Protein AF-A0A2M7VZJ5-F1 (afdb_monomer)

Organism: NCBI:txid1974554

Radius of gyration: 31.08 Å; Cα contacts (8 Å, |Δi|>4): 888; chains: 1; bounding box: 81×86×56 Å

Nearest PDB structures (foldseek):
  8p2s-assembly1_A  TM=8.025E-01  e=1.158E-16  Segatella copri
  8p2d-assembly1_A  TM=7.204E-01  e=3.675E-17  Segatella copri
  8p27-assembly1_A  TM=7.114E-01  e=2.586E-16  Segatella copri
  1h7b-assembly1_A  TM=7.920E-01  e=3.208E-14  Tequatrovirus T4
  8p2s-assembly1_B  TM=6.890E-01  e=3.838E-15  Segatella copri

Mean predicted aligned error: 13.36 Å

pLDDT: mean 85.7, std 14.5, range [28.69, 98.81]

Sequence (546 aa):
MKDLCASLNLKYSERTQVGLGKDCQVLRFDASSTRKILSYFGGDKKNGIKFIPKVILDSDSETAKLFLETYIKGDGHEEVKITTTSKIVCDGLLQVAVHAGYGATVAIRKPEGISKKDRYIIRLIKHRDTYINEVQAINYQGIIWCPNTKNETVIARRNGKIFITGNTPFTNITLDVTPSKMIGEENVIISGQVMPEKYKDFQVEMDMFNKAFAEVMLAGDSTGRVFSFPIPTYNVDKNFDWDRESLQPMWEMTAKYGVPYFSNFVNSNMDRDDARSMCCRLRLDNRELRKRGGGLFGANPLTGSLGVVTINLARLGFLSKDKEEFKTRLLALMNLAKESLEIKRKVIEKFTADGLYPYSKHYLDNIFARFNAYWKNHFNTIGINGMNEAALNLLGQDITSPEGHAFAAEILDFMREKLMDYQNETNNLYNLEATPGEGCTYRFAKKDLEVYPDIIFANDKAVKQDGADPYYTNSSNLPVGFTDDLFFALDLQDDLQTKYTGGTVLHGYIGERIQDPEATKNLVKKIVYSYKLPYFTITPTFSICP

Foldseek 3Di:
DVVVCVVLVWDWDWDWDDDPPDIDIDTHTDPVNVVSVCVVQVDDPVNHDQAHGPCLLPDALVSLQVVLQVQCVVQVDDSFKDKDQDPRRVVSNCSSLQRVQWWKAWDWDADDPPDHTIITMIGTHHDDDDHDDDDDDDDDDDDDPQDADPVQWDWDADPRGTDIDGDDPAAEDEAELADFPLQQAAFDADPNDGDPHGSRVCNVVSLVVLLVVLVDQCCDDPQSDGDPPDAYEYEDAPPDDLPDPSCLSVLVSQLAAFDHKYFFHHQAPAGPVQWDADGPFWTAGCVVVVVVPPDSDDDPQLEEALDEDEDELLVLLQVDQALVSSLVVVVVVVVVLLVVLVVSQVVVQVCLVVCVCVPLVVVQVVVCVVPVTSHQRYESEYEYFFLQSSCCNNVVHGCLDPVSVVSLLVVLLSSLVVQVVSCVVVVGHYWYEQPPCPPVFLVVQVVCCVPPVPRDFLPNVCCVPVVDRGGGGGGRADRPPPDLDLVSSQVSCQSSQVSTNTTDEAENEDAARRPDSVVSSVVVVCSSVVGHRGMYIYGYDDDDDD

Structure (mmCIF, N/CA/C/O backbone):
data_AF-A0A2M7VZJ5-F1
#
_entry.id   AF-A0A2M7VZJ5-F1
#
loop_
_atom_site.group_PDB
_atom_site.id
_atom_site.type_symbol
_atom_site.label_atom_id
_atom_site.label_alt_id
_atom_site.label_comp_id
_atom_site.label_asym_id
_atom_site.label_entity_id
_atom_site.label_seq_id
_atom_site.pdbx_PDB_ins_code
_atom_site.Cartn_x
_atom_site.Cartn_y
_atom_site.Cartn_z
_atom_site.occupancy
_atom_site.B_iso_or_equiv
_atom_site.auth_seq_id
_atom_site.auth_comp_id
_atom_site.auth_asym_id
_atom_site.auth_atom_id
_atom_site.pdbx_PDB_model_num
ATOM 1 N N . MET A 1 1 ? -37.747 -51.056 -7.168 1.00 74.50 1 MET A N 1
ATOM 2 C CA . MET A 1 1 ? -37.434 -51.391 -5.752 1.00 74.50 1 MET A CA 1
ATOM 3 C C . MET A 1 1 ? -37.784 -52.837 -5.410 1.00 74.50 1 MET A C 1
ATOM 5 O O . MET A 1 1 ? -36.923 -53.530 -4.887 1.00 74.50 1 MET A O 1
ATOM 9 N N . LYS A 1 2 ? -39.000 -53.322 -5.711 1.00 83.00 2 LYS A N 1
ATOM 10 C CA . LYS A 1 2 ? -39.380 -54.725 -5.454 1.00 83.00 2 LYS A CA 1
ATOM 11 C C . LYS A 1 2 ? -38.498 -55.719 -6.222 1.00 83.00 2 LYS A C 1
ATOM 13 O O . LYS A 1 2 ? -38.005 -56.659 -5.611 1.00 83.00 2 LYS A O 1
ATOM 18 N N . ASP A 1 3 ? -38.171 -55.419 -7.479 1.00 86.38 3 ASP A N 1
ATOM 19 C CA . ASP A 1 3 ? -37.252 -56.241 -8.288 1.00 86.38 3 ASP A CA 1
ATOM 20 C C . ASP A 1 3 ? -35.832 -56.279 -7.714 1.00 86.38 3 ASP A C 1
ATOM 22 O O . ASP A 1 3 ? -35.194 -57.324 -7.700 1.00 86.38 3 ASP A O 1
ATOM 26 N N . LEU A 1 4 ? -35.361 -55.158 -7.155 1.00 84.12 4 LEU A N 1
ATOM 27 C CA . LEU A 1 4 ? -34.074 -55.087 -6.458 1.00 84.12 4 LEU A CA 1
ATOM 28 C C . LEU A 1 4 ? -34.089 -55.917 -5.168 1.00 84.12 4 LEU A C 1
ATOM 30 O O . LEU A 1 4 ? -33.120 -56.592 -4.841 1.00 84.12 4 LEU A O 1
ATOM 34 N N . CYS A 1 5 ? -35.199 -55.893 -4.426 1.00 86.31 5 CYS A N 1
ATOM 35 C CA . CYS A 1 5 ? -35.346 -56.737 -3.243 1.00 86.31 5 CYS A CA 1
ATOM 36 C C . CYS A 1 5 ? -35.364 -58.222 -3.624 1.00 86.31 5 CYS A C 1
ATOM 38 O O . CYS A 1 5 ? -34.754 -59.028 -2.926 1.00 86.31 5 CYS A O 1
ATOM 40 N N . ALA A 1 6 ? -36.013 -58.574 -4.737 1.00 87.75 6 ALA A N 1
ATOM 41 C CA . ALA A 1 6 ? -36.031 -59.935 -5.258 1.00 87.75 6 ALA A CA 1
ATOM 42 C C . ALA A 1 6 ? -34.633 -60.389 -5.711 1.00 87.75 6 ALA A C 1
ATOM 44 O O . ALA A 1 6 ? -34.175 -61.446 -5.280 1.00 87.75 6 ALA A O 1
ATOM 45 N N . SER A 1 7 ? -33.915 -59.573 -6.492 1.00 90.06 7 SER A N 1
ATOM 46 C CA . SER A 1 7 ? -32.568 -59.906 -6.979 1.00 90.06 7 SER A CA 1
ATOM 47 C C . SER A 1 7 ? -31.546 -60.040 -5.849 1.00 90.06 7 SER A C 1
ATOM 49 O O . SER A 1 7 ? -30.677 -60.908 -5.886 1.00 90.06 7 SER A O 1
ATOM 51 N N . LEU A 1 8 ? -31.686 -59.234 -4.794 1.00 89.00 8 LEU A N 1
ATOM 52 C CA . LEU A 1 8 ? -30.842 -59.302 -3.603 1.00 89.00 8 LEU A CA 1
ATOM 53 C C . LEU A 1 8 ? -31.333 -60.324 -2.567 1.00 89.00 8 LEU A C 1
ATOM 55 O O . LEU A 1 8 ? -30.712 -60.454 -1.508 1.00 89.00 8 LEU A O 1
ATOM 59 N N . ASN A 1 9 ? -32.406 -61.071 -2.848 1.00 91.19 9 ASN A N 1
ATOM 60 C CA . ASN A 1 9 ? -33.031 -62.030 -1.935 1.00 91.19 9 ASN A CA 1
ATOM 61 C C . ASN A 1 9 ? -33.285 -61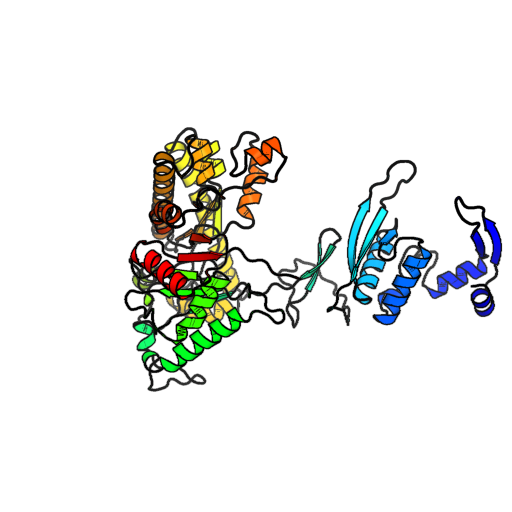.422 -0.535 1.00 91.19 9 ASN A C 1
ATOM 63 O O . ASN A 1 9 ? -32.837 -61.952 0.486 1.00 91.19 9 ASN A O 1
ATOM 67 N N . LEU A 1 10 ? -33.923 -60.247 -0.509 1.00 92.12 10 LEU A N 1
ATOM 68 C CA . LEU A 1 10 ? -34.270 -59.495 0.696 1.00 92.12 10 LEU A CA 1
ATOM 69 C C . LEU A 1 10 ? -35.729 -59.754 1.077 1.00 92.12 10 LEU A C 1
ATOM 71 O O . LEU A 1 10 ? -36.645 -59.546 0.283 1.00 92.12 10 LEU A O 1
ATOM 75 N N . LYS A 1 11 ? -35.945 -60.152 2.329 1.00 91.81 11 LYS A N 1
ATOM 76 C CA . LYS A 1 11 ? -37.261 -60.340 2.941 1.00 91.81 11 LYS A CA 1
ATOM 77 C C . LYS A 1 11 ? -37.744 -59.039 3.576 1.00 91.81 11 LYS A C 1
ATOM 79 O O . LYS A 1 11 ? -37.044 -58.430 4.391 1.00 91.81 11 LYS A O 1
ATOM 84 N N . TYR A 1 12 ? -38.964 -58.638 3.238 1.00 93.06 12 TYR A N 1
ATOM 85 C CA . TYR A 1 12 ? -39.603 -57.440 3.772 1.00 93.06 12 TYR A CA 1
ATOM 86 C C . TYR A 1 12 ? -41.112 -57.637 3.946 1.00 93.06 12 TYR A C 1
ATOM 88 O O . TYR A 1 12 ? -41.725 -58.452 3.262 1.00 93.06 12 TYR A O 1
ATOM 96 N N . SER A 1 13 ? -41.708 -56.861 4.849 1.00 91.31 13 SER A N 1
ATOM 97 C CA . SER A 1 13 ? -43.155 -56.645 4.923 1.00 91.31 13 SER A CA 1
ATOM 98 C C . SER A 1 13 ? -43.496 -55.267 4.365 1.00 91.31 13 SER A C 1
ATOM 100 O O . SER A 1 13 ? -42.769 -54.307 4.630 1.00 91.31 13 SER A O 1
ATOM 102 N N . GLU A 1 14 ? -44.608 -55.153 3.652 1.00 91.50 14 GLU A N 1
ATOM 103 C CA . GLU A 1 14 ? -45.115 -53.886 3.128 1.00 91.50 14 GLU A CA 1
ATOM 104 C C . GLU A 1 14 ? -46.276 -53.395 3.995 1.00 91.50 14 GLU A C 1
ATOM 106 O O . GLU A 1 14 ? -47.128 -54.177 4.418 1.00 91.50 14 GLU A O 1
ATOM 111 N N . ARG A 1 15 ? -46.298 -52.095 4.286 1.00 90.69 15 ARG A N 1
ATOM 112 C CA . ARG A 1 15 ? -47.463 -51.433 4.871 1.00 90.69 15 ARG A CA 1
ATOM 113 C C . ARG A 1 15 ? -47.628 -50.056 4.256 1.00 90.69 15 ARG A C 1
ATOM 115 O O . ARG A 1 15 ? -46.640 -49.365 4.019 1.00 90.69 15 ARG A O 1
ATOM 122 N N . THR A 1 16 ? -48.867 -49.630 4.087 1.00 89.75 16 THR A N 1
ATOM 123 C CA . THR A 1 16 ? -49.169 -48.256 3.693 1.00 89.75 16 THR A CA 1
ATOM 124 C C . THR A 1 16 ? -49.178 -47.377 4.937 1.00 89.75 16 THR A C 1
ATOM 126 O O . THR A 1 16 ? -49.846 -47.687 5.923 1.00 89.75 16 THR A O 1
ATOM 129 N N . GLN A 1 17 ? -48.386 -46.311 4.924 1.00 85.31 17 GLN A N 1
ATOM 130 C CA . GLN A 1 17 ? -48.374 -45.296 5.964 1.00 85.31 17 GLN A CA 1
ATOM 131 C C . GLN A 1 17 ? -49.040 -44.035 5.417 1.00 85.31 17 GLN A C 1
ATOM 133 O O . GLN A 1 17 ? -48.568 -43.441 4.448 1.00 85.31 17 GLN A O 1
ATOM 138 N N . VAL A 1 18 ? -50.136 -43.642 6.064 1.00 84.94 18 VAL A N 1
ATOM 139 C CA . VAL A 1 18 ? -50.878 -42.429 5.720 1.00 84.94 18 VAL A CA 1
ATOM 140 C C . VAL A 1 18 ? -50.031 -41.218 6.104 1.00 84.94 18 VAL A C 1
ATOM 142 O O . VAL A 1 18 ? -49.621 -41.073 7.260 1.00 84.94 18 VAL A O 1
ATOM 145 N N . GLY A 1 19 ? -49.699 -40.398 5.111 1.00 73.56 19 GLY A N 1
ATOM 146 C CA . GLY A 1 19 ? -48.909 -39.181 5.278 1.00 73.56 19 GLY A CA 1
ATOM 147 C C . GLY A 1 19 ? -49.788 -37.932 5.301 1.00 73.56 19 GLY A C 1
ATOM 148 O O . GLY A 1 19 ? -50.947 -37.971 4.915 1.00 73.56 19 GLY A O 1
ATOM 149 N N . 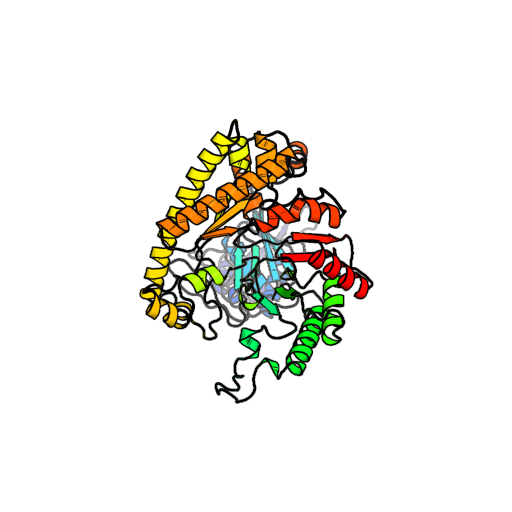LEU A 1 20 ? -49.216 -36.788 5.694 1.00 69.62 20 LEU A N 1
ATOM 150 C CA . LEU A 1 20 ? -49.875 -35.476 5.550 1.00 69.62 20 LEU A CA 1
ATOM 151 C C . LEU A 1 20 ? -50.050 -35.051 4.074 1.00 69.62 20 LEU A C 1
ATOM 153 O O . LEU A 1 20 ? -50.756 -34.090 3.792 1.00 69.62 20 LEU A O 1
ATOM 157 N N . GLY A 1 21 ? -49.376 -35.744 3.148 1.00 73.19 21 GLY A N 1
ATOM 158 C CA . GLY A 1 21 ? -49.505 -35.592 1.697 1.00 73.19 21 GLY A CA 1
ATOM 159 C C . GLY A 1 21 ? -50.051 -36.873 1.059 1.00 73.19 21 GLY A C 1
ATOM 160 O O . GLY A 1 21 ? -51.123 -37.338 1.420 1.00 73.19 21 GLY A O 1
ATOM 161 N N . LYS A 1 22 ? -49.315 -37.465 0.110 1.00 75.69 22 LYS A N 1
ATOM 162 C CA . LYS A 1 22 ? -49.667 -38.784 -0.445 1.00 75.69 22 LYS A CA 1
ATOM 163 C C . LYS A 1 22 ? -49.297 -39.904 0.531 1.00 75.69 22 LYS A C 1
ATOM 165 O O . LYS A 1 22 ? -48.275 -39.811 1.215 1.00 75.69 22 LYS A O 1
ATOM 170 N N . ASP A 1 23 ? -50.086 -40.975 0.531 1.00 83.56 23 ASP A N 1
ATOM 171 C CA . ASP A 1 23 ? -49.749 -42.217 1.226 1.00 83.56 23 ASP A CA 1
ATOM 172 C C . ASP A 1 23 ? -48.406 -42.764 0.733 1.00 83.56 23 ASP A C 1
ATOM 174 O O . ASP A 1 23 ? -48.122 -42.771 -0.470 1.00 83.56 23 ASP A O 1
ATOM 178 N N . CYS A 1 24 ? -47.572 -43.237 1.659 1.00 80.81 24 CYS A N 1
ATOM 179 C CA . CYS A 1 24 ? -46.287 -43.840 1.331 1.00 80.81 24 CYS A CA 1
ATOM 180 C C . CYS A 1 24 ? -46.293 -45.344 1.618 1.00 80.81 24 CYS A C 1
ATOM 182 O O . CYS A 1 24 ? -46.791 -45.808 2.645 1.00 80.81 24 CYS A O 1
ATOM 184 N N . GLN A 1 25 ? -45.721 -46.129 0.703 1.00 83.81 25 GLN A N 1
ATOM 185 C CA . GLN A 1 25 ? -45.482 -47.550 0.945 1.00 83.81 25 GLN A CA 1
ATOM 186 C C . GLN A 1 25 ? -44.187 -47.717 1.732 1.00 83.81 25 GLN A C 1
ATOM 188 O O . GLN A 1 25 ? -43.112 -47.300 1.298 1.00 83.81 25 GLN A O 1
ATOM 193 N N . VAL A 1 26 ? -44.291 -48.341 2.900 1.00 84.00 26 VAL A N 1
ATOM 194 C CA . VAL A 1 26 ? -43.169 -48.605 3.795 1.00 84.00 26 VAL A CA 1
ATOM 195 C C . VAL A 1 26 ? -42.768 -50.063 3.663 1.00 84.00 26 VAL A C 1
ATOM 197 O O . VAL A 1 26 ? -43.529 -50.965 4.016 1.00 84.00 26 VAL A O 1
ATOM 200 N N . LEU A 1 27 ? -41.537 -50.284 3.207 1.00 88.38 27 LEU A N 1
ATOM 201 C CA . LEU A 1 27 ? -40.896 -51.595 3.205 1.00 88.38 27 LEU A CA 1
ATOM 202 C C . LEU A 1 27 ? -40.115 -51.761 4.510 1.00 88.38 27 LEU A C 1
ATOM 204 O O . LEU A 1 27 ? -39.151 -51.039 4.769 1.00 88.38 27 LEU A O 1
ATOM 208 N N . ARG A 1 28 ? -40.528 -52.712 5.348 1.00 88.50 28 ARG A N 1
ATOM 209 C CA . ARG A 1 28 ? -39.817 -53.065 6.580 1.00 88.50 28 ARG A CA 1
ATOM 210 C C . ARG A 1 28 ? -39.071 -54.375 6.377 1.00 88.50 28 ARG A C 1
ATOM 212 O O . ARG A 1 28 ? -39.688 -55.433 6.304 1.00 88.50 28 ARG A O 1
ATOM 219 N N . PHE A 1 29 ? -37.749 -54.293 6.313 1.00 90.56 29 PHE A N 1
ATOM 220 C CA . PHE A 1 29 ? -36.877 -55.458 6.199 1.00 90.56 29 PHE A CA 1
ATOM 221 C C . PHE A 1 29 ? -36.794 -56.237 7.512 1.00 90.56 29 PHE A C 1
ATOM 223 O O . PHE A 1 29 ? -36.823 -55.658 8.602 1.00 90.56 29 PHE A O 1
ATOM 230 N N . ASP A 1 30 ? -36.662 -57.558 7.407 1.00 90.88 30 ASP A N 1
ATOM 231 C CA . ASP A 1 30 ? -36.374 -58.401 8.564 1.00 90.88 30 ASP A CA 1
ATOM 232 C C . ASP A 1 30 ? -34.910 -58.238 9.031 1.00 90.88 30 ASP A C 1
ATOM 234 O O . ASP A 1 30 ? -34.077 -57.570 8.405 1.00 90.88 30 ASP A O 1
ATOM 238 N N . ALA A 1 31 ? -34.570 -58.845 10.169 1.00 86.69 31 ALA A N 1
ATOM 239 C CA . ALA A 1 31 ? -33.228 -58.734 10.740 1.00 86.69 31 ALA A CA 1
ATOM 240 C C . ALA A 1 31 ? -32.139 -59.392 9.868 1.00 86.69 31 ALA A C 1
ATOM 242 O O . ALA A 1 31 ? -30.971 -59.000 9.939 1.00 86.69 31 ALA A O 1
ATOM 243 N N . SER A 1 32 ? -32.491 -60.409 9.074 1.00 88.25 32 SER A N 1
ATOM 244 C CA . SER A 1 32 ? -31.547 -61.082 8.175 1.00 88.25 32 SER A CA 1
ATOM 245 C C . SER A 1 32 ? -31.187 -60.181 6.988 1.00 88.25 32 SER A C 1
ATOM 247 O O . SER A 1 32 ? -30.009 -59.911 6.752 1.00 88.25 32 SER A O 1
ATOM 249 N N . SER A 1 33 ? -32.196 -59.598 6.344 1.00 90.94 33 SER A N 1
ATOM 250 C CA . SER A 1 33 ? -32.054 -58.680 5.213 1.00 90.94 33 SER A CA 1
ATOM 251 C C . SER A 1 33 ? -31.393 -57.373 5.627 1.00 90.94 33 SER A C 1
ATOM 253 O O . SER A 1 33 ? -30.516 -56.883 4.925 1.00 90.94 33 SER A O 1
ATOM 255 N N . THR A 1 34 ? -31.722 -56.847 6.812 1.00 86.00 34 THR A N 1
ATOM 256 C CA . THR A 1 34 ? -31.072 -55.642 7.354 1.00 86.00 34 THR A CA 1
ATOM 257 C C . THR A 1 34 ? -29.566 -55.854 7.531 1.00 86.00 34 THR A C 1
ATOM 259 O O . THR A 1 34 ? -28.773 -55.014 7.116 1.00 86.00 34 THR A O 1
ATOM 262 N N . ARG A 1 35 ? -29.141 -56.994 8.099 1.00 84.56 35 ARG A N 1
ATOM 263 C CA . ARG A 1 35 ? -27.710 -57.317 8.247 1.00 84.56 35 ARG A CA 1
ATOM 264 C C . ARG A 1 35 ? -27.015 -57.485 6.900 1.00 84.56 35 ARG A C 1
ATOM 266 O O . ARG A 1 35 ? -25.899 -57.002 6.739 1.00 84.56 35 ARG A O 1
ATOM 273 N N . LYS A 1 36 ? -27.685 -58.120 5.936 1.00 86.56 36 LYS A N 1
ATOM 274 C CA . LYS A 1 36 ? -27.175 -58.282 4.572 1.00 86.56 36 LYS A CA 1
ATOM 275 C C . LYS A 1 36 ? -26.928 -56.927 3.903 1.00 86.56 36 LYS A C 1
ATOM 277 O O . LYS A 1 36 ? -25.827 -56.690 3.419 1.00 86.56 36 LYS A O 1
ATOM 282 N N . ILE A 1 37 ? -27.896 -56.012 3.975 1.00 84.38 37 ILE A N 1
ATOM 283 C CA . ILE A 1 37 ? -27.765 -54.647 3.444 1.00 84.38 37 ILE A CA 1
ATOM 284 C C . ILE A 1 37 ? -26.599 -53.911 4.111 1.00 84.38 37 ILE A C 1
ATOM 286 O O . ILE A 1 37 ? -25.754 -53.355 3.418 1.00 84.38 37 ILE A O 1
ATOM 290 N N . LEU A 1 38 ? -26.525 -53.927 5.445 1.00 81.81 38 LEU A N 1
ATOM 291 C CA . LEU A 1 38 ? -25.465 -53.227 6.175 1.00 81.81 38 LEU A CA 1
ATOM 292 C C . LEU A 1 38 ? -24.066 -53.748 5.814 1.00 81.81 38 LEU A C 1
ATOM 294 O O . LEU A 1 38 ? -23.142 -52.947 5.672 1.00 81.81 38 LEU A O 1
ATOM 298 N N . SER A 1 39 ? -23.925 -55.058 5.589 1.00 82.19 39 SER A N 1
ATOM 299 C CA . SER A 1 39 ? -22.641 -55.667 5.226 1.00 82.19 39 SER A CA 1
ATOM 300 C C . SER A 1 39 ? -22.076 -55.154 3.897 1.00 82.19 39 SER A C 1
ATOM 302 O O . SER A 1 39 ? -20.867 -54.972 3.795 1.00 82.19 39 SER A O 1
ATOM 304 N N . TYR A 1 40 ? -22.931 -54.821 2.921 1.00 81.62 40 TYR A N 1
ATOM 305 C CA . TYR A 1 40 ? -22.493 -54.261 1.635 1.00 81.62 40 TYR A CA 1
ATOM 306 C C . TYR A 1 40 ? -21.815 -52.898 1.766 1.00 81.62 40 TYR A C 1
ATOM 308 O O . TYR A 1 40 ? -21.008 -52.524 0.922 1.00 81.62 40 TYR A O 1
ATOM 316 N N . PHE A 1 41 ? -22.126 -52.162 2.830 1.00 77.06 41 PHE A N 1
ATOM 317 C CA . PHE A 1 41 ? -21.650 -50.800 3.038 1.00 77.06 41 PHE A CA 1
ATOM 318 C C . PHE A 1 41 ? -20.667 -50.684 4.208 1.00 77.06 41 PHE A C 1
ATOM 320 O O . PHE A 1 41 ? -20.305 -49.575 4.585 1.00 77.06 41 PHE A O 1
ATOM 327 N N . GLY A 1 42 ? -20.234 -51.809 4.792 1.00 75.31 42 GLY A N 1
ATOM 328 C CA . GLY A 1 42 ? -19.321 -51.832 5.942 1.00 75.31 42 GLY A CA 1
ATOM 329 C C . GLY A 1 42 ? -19.973 -51.451 7.278 1.00 75.31 42 GLY A C 1
ATOM 330 O O . GLY A 1 42 ? -19.273 -51.133 8.242 1.00 75.31 42 GLY A O 1
ATOM 331 N N . GLY A 1 43 ? -21.308 -51.458 7.345 1.00 73.62 43 GLY A N 1
ATOM 332 C CA . GLY A 1 43 ? -22.062 -51.209 8.568 1.00 73.62 43 GLY A CA 1
ATOM 333 C C . GLY A 1 43 ? -22.118 -52.459 9.442 1.00 73.62 43 GLY A C 1
ATOM 334 O O . GLY A 1 43 ? -22.568 -53.518 9.008 1.00 73.62 43 GLY A O 1
ATOM 335 N N . ASP A 1 44 ? -21.706 -52.337 10.699 1.00 67.75 44 ASP A N 1
ATOM 336 C CA . ASP A 1 44 ? -21.820 -53.396 11.698 1.00 67.75 44 ASP A CA 1
ATOM 337 C C . ASP A 1 44 ? -22.160 -52.810 13.082 1.00 67.75 44 ASP A C 1
ATOM 339 O O . ASP A 1 44 ? -22.373 -51.604 13.247 1.00 67.75 44 ASP A O 1
ATOM 343 N N . LYS A 1 45 ? -22.236 -53.668 14.107 1.00 64.31 45 LYS A N 1
ATOM 344 C CA . LYS A 1 45 ? -22.502 -53.226 15.487 1.00 64.31 45 LYS A CA 1
ATOM 345 C C . LYS A 1 45 ? -21.415 -52.295 16.051 1.00 64.31 45 LYS A C 1
ATOM 347 O O . LYS A 1 45 ? -21.704 -51.587 17.010 1.00 64.31 45 LYS A O 1
ATOM 352 N N . LYS A 1 46 ? -20.197 -52.310 15.498 1.00 64.38 46 LYS A N 1
ATOM 353 C CA . LYS A 1 46 ? -19.025 -51.554 15.963 1.00 64.38 46 LYS A CA 1
ATOM 354 C C . LYS A 1 46 ? -18.908 -50.190 15.266 1.00 64.38 46 LYS A C 1
ATOM 356 O O . LYS A 1 46 ? -18.618 -49.202 15.930 1.00 64.38 46 LYS A O 1
ATOM 361 N N . ASN A 1 47 ? -19.189 -50.125 13.966 1.00 63.59 47 ASN A N 1
ATOM 362 C CA . ASN A 1 47 ? -19.070 -48.940 13.110 1.00 63.59 47 ASN A CA 1
ATOM 363 C C . ASN A 1 47 ? -20.375 -48.123 13.031 1.00 63.59 47 ASN A C 1
ATOM 365 O O . ASN A 1 47 ? -20.371 -46.961 12.621 1.00 63.59 47 ASN A O 1
ATOM 369 N N . GLY A 1 48 ? -21.506 -48.706 13.443 1.00 73.69 48 GLY A N 1
ATOM 370 C CA . GLY A 1 48 ? -22.814 -48.054 13.409 1.00 73.69 48 GLY A CA 1
ATOM 371 C C . GLY A 1 48 ? -23.393 -47.944 11.993 1.00 73.69 48 GLY A C 1
ATOM 372 O O . GLY A 1 48 ? -23.026 -48.694 11.097 1.00 73.69 48 GLY A O 1
ATOM 373 N N . ILE A 1 49 ? -24.349 -47.025 11.801 1.00 74.88 49 ILE A N 1
ATOM 374 C CA . ILE A 1 49 ? -25.101 -46.854 10.534 1.00 74.88 49 ILE A CA 1
ATOM 375 C C . ILE A 1 49 ? -25.109 -45.407 10.009 1.00 74.88 49 ILE A C 1
ATOM 377 O O . ILE A 1 49 ? -25.885 -45.064 9.121 1.00 74.88 49 ILE A O 1
ATOM 381 N N . LYS A 1 50 ? -24.325 -44.507 10.617 1.00 82.19 50 LYS A N 1
ATOM 382 C CA . LYS A 1 50 ? -24.359 -43.057 10.344 1.00 82.19 50 LYS A CA 1
ATOM 383 C C . LYS A 1 50 ? -23.050 -42.566 9.726 1.00 82.19 50 LYS A C 1
ATOM 385 O O . LYS A 1 50 ? -22.393 -41.698 10.295 1.00 82.19 50 LYS A O 1
ATOM 390 N N . PHE A 1 51 ? -22.718 -43.094 8.554 1.00 85.56 51 PHE A N 1
ATOM 391 C CA . PHE A 1 51 ? -21.553 -42.704 7.759 1.00 85.56 51 PHE A CA 1
ATOM 392 C C . PHE A 1 51 ? -21.862 -42.804 6.257 1.00 85.56 51 PHE A C 1
ATOM 394 O O . PHE A 1 51 ? -22.850 -43.429 5.870 1.00 85.56 51 PHE A O 1
ATOM 401 N N . ILE A 1 52 ? -21.026 -42.176 5.427 1.00 88.00 52 ILE A N 1
ATOM 402 C CA . ILE A 1 52 ? -21.018 -42.397 3.976 1.00 88.00 52 ILE A CA 1
ATOM 403 C C . ILE A 1 52 ? -20.015 -43.523 3.682 1.00 88.00 52 ILE A C 1
ATOM 405 O O . ILE A 1 52 ? -18.886 -43.438 4.170 1.00 88.00 52 ILE A O 1
ATOM 409 N N . PRO A 1 53 ? -20.401 -44.591 2.961 1.00 85.62 53 PRO A N 1
ATOM 410 C CA . PRO A 1 53 ? -19.526 -45.739 2.734 1.00 85.62 53 PRO A CA 1
ATOM 411 C C . PRO A 1 53 ? -18.234 -45.354 2.017 1.00 85.62 53 PRO A C 1
ATOM 413 O O . PRO A 1 53 ? -18.255 -44.528 1.109 1.00 85.62 53 PRO A O 1
ATOM 416 N N . LYS A 1 54 ? -17.122 -46.007 2.373 1.00 83.31 54 LYS A N 1
ATOM 417 C CA . LYS A 1 54 ? -15.806 -45.721 1.781 1.00 83.31 54 LYS A CA 1
ATOM 418 C C . LYS A 1 54 ? -15.804 -45.850 0.252 1.00 83.31 54 LYS A C 1
ATOM 420 O O . LYS A 1 54 ? -15.249 -44.999 -0.419 1.00 83.31 54 LYS A O 1
ATOM 425 N N . VAL A 1 55 ? -16.528 -46.829 -0.293 1.00 84.75 55 VAL A N 1
ATOM 426 C CA . VAL A 1 55 ? -16.697 -47.000 -1.750 1.00 84.75 55 VAL A CA 1
ATOM 427 C C . VAL A 1 55 ? -17.324 -45.781 -2.444 1.00 84.75 55 VAL A C 1
ATOM 429 O O . VAL A 1 55 ? -17.067 -45.562 -3.617 1.00 84.75 55 VAL A O 1
ATOM 432 N N . ILE A 1 56 ? -18.123 -44.984 -1.728 1.00 88.50 56 ILE A N 1
ATOM 433 C CA . ILE A 1 56 ? -18.702 -43.731 -2.233 1.00 88.50 56 ILE A CA 1
ATOM 434 C C . ILE A 1 56 ? -17.753 -42.554 -1.986 1.00 88.50 56 ILE A C 1
ATOM 436 O O . ILE A 1 56 ? -17.653 -41.659 -2.814 1.00 88.50 56 ILE A O 1
ATOM 440 N N . LEU A 1 57 ? -17.049 -42.539 -0.850 1.00 85.19 57 LEU A N 1
ATOM 441 C CA . LEU A 1 57 ? -16.052 -41.501 -0.567 1.00 85.19 57 LEU A CA 1
ATOM 442 C C . LEU A 1 57 ? -14.859 -41.562 -1.525 1.00 85.19 57 LEU A C 1
ATOM 444 O O . LEU A 1 57 ? -14.283 -40.522 -1.815 1.00 85.19 57 LEU A O 1
ATOM 448 N N . ASP A 1 58 ? -14.525 -42.749 -2.022 1.00 84.06 58 ASP A N 1
ATOM 449 C CA . ASP A 1 58 ? -13.407 -42.995 -2.936 1.00 84.06 58 ASP A CA 1
ATOM 450 C C . ASP A 1 58 ? -13.873 -43.139 -4.400 1.00 84.06 58 ASP A C 1
ATOM 452 O O . ASP A 1 58 ? -13.101 -43.570 -5.254 1.00 84.06 58 ASP A O 1
ATOM 456 N N . SER A 1 59 ? -15.143 -42.839 -4.704 1.00 84.12 59 SER A N 1
ATOM 457 C CA . SER A 1 59 ? -15.683 -43.019 -6.053 1.00 84.12 59 SER A CA 1
ATOM 458 C C . SER A 1 59 ? -15.218 -41.931 -7.021 1.00 84.12 59 SER A C 1
ATOM 460 O O . SER A 1 59 ? -14.959 -40.796 -6.611 1.00 84.12 59 SER A O 1
ATOM 462 N N . ASP A 1 60 ? -15.219 -42.251 -8.317 1.00 85.06 60 ASP A N 1
ATOM 463 C CA . ASP A 1 60 ? -15.049 -41.268 -9.389 1.00 85.06 60 ASP A CA 1
ATOM 464 C C . ASP A 1 60 ? -16.165 -40.202 -9.398 1.00 85.06 60 ASP A C 1
ATOM 466 O O . ASP A 1 60 ? -17.190 -40.316 -8.712 1.00 85.06 60 ASP A O 1
ATOM 470 N N . SER A 1 61 ? -15.956 -39.140 -10.181 1.00 81.81 61 SER A N 1
ATOM 471 C CA . SER A 1 61 ? -16.871 -37.998 -10.258 1.00 81.81 61 SER A CA 1
ATOM 472 C C . SER A 1 61 ? -18.271 -38.357 -10.757 1.00 81.81 61 SER A C 1
ATOM 474 O O . SER A 1 61 ? -19.247 -37.771 -10.285 1.00 81.81 61 SER A O 1
ATOM 476 N N . GLU A 1 62 ? -18.399 -39.308 -11.685 1.00 84.88 62 GLU A N 1
ATOM 477 C CA . GLU A 1 62 ? -19.696 -39.714 -12.239 1.00 84.88 62 GLU A CA 1
ATOM 478 C C . GLU A 1 62 ? -20.518 -40.474 -11.191 1.00 84.88 62 GLU A C 1
ATOM 480 O O . GLU A 1 62 ? -21.683 -40.152 -10.939 1.00 84.88 62 GLU A O 1
ATOM 485 N N . THR A 1 63 ? -19.877 -41.409 -10.495 1.00 88.62 63 THR A N 1
ATOM 486 C CA . THR A 1 63 ? -20.463 -42.192 -9.408 1.00 88.62 63 THR A CA 1
ATOM 487 C C . THR A 1 63 ? -20.813 -41.310 -8.210 1.00 88.62 63 THR A C 1
ATOM 489 O O . THR A 1 63 ? -21.908 -41.432 -7.652 1.00 88.62 63 THR A O 1
ATOM 492 N N . ALA A 1 64 ? -19.933 -40.374 -7.840 1.00 89.38 64 ALA A N 1
ATOM 493 C CA . ALA A 1 64 ? -20.180 -39.413 -6.767 1.00 89.38 64 ALA A CA 1
ATOM 494 C C . ALA A 1 64 ? -21.402 -38.539 -7.080 1.00 89.38 64 ALA A C 1
ATOM 496 O O . ALA A 1 64 ? -22.266 -38.329 -6.222 1.00 89.38 64 ALA A O 1
ATOM 497 N N . LYS A 1 65 ? -21.512 -38.071 -8.329 1.00 88.38 65 LYS A N 1
ATOM 498 C CA . LYS A 1 65 ? -22.646 -37.273 -8.798 1.00 88.38 65 LYS A CA 1
ATOM 499 C C . LYS A 1 65 ? -23.944 -38.073 -8.772 1.00 88.38 65 LYS A C 1
ATOM 501 O O . LYS A 1 65 ? -24.927 -37.606 -8.198 1.00 88.38 65 LYS A O 1
ATOM 506 N N . LEU A 1 66 ? -23.936 -39.294 -9.308 1.00 89.50 66 LEU A N 1
ATOM 507 C CA . LEU A 1 66 ? -25.100 -40.180 -9.292 1.00 89.50 66 LEU A CA 1
ATOM 508 C C . LEU A 1 66 ? -25.565 -40.477 -7.860 1.00 89.50 66 LEU A C 1
ATOM 510 O O . LEU A 1 66 ? -26.766 -40.441 -7.573 1.00 89.50 66 LEU A O 1
ATOM 514 N N . PHE A 1 67 ? -24.625 -40.739 -6.947 1.00 91.44 67 PHE A N 1
ATOM 515 C CA . PHE A 1 67 ? -24.933 -40.937 -5.535 1.00 91.44 67 PHE A CA 1
ATOM 516 C C . PHE A 1 67 ? -25.594 -39.696 -4.936 1.00 91.44 67 PHE A C 1
ATOM 518 O O . PHE A 1 67 ? -26.636 -39.819 -4.297 1.00 91.44 67 PHE A O 1
ATOM 525 N N . LEU A 1 68 ? -25.019 -38.510 -5.149 1.00 88.81 68 LEU A N 1
ATOM 526 C CA . LEU A 1 68 ? -25.508 -37.263 -4.566 1.00 88.81 68 LEU A CA 1
ATOM 527 C C . LEU A 1 68 ? -26.908 -36.902 -5.080 1.00 88.81 68 LEU A C 1
ATOM 529 O O . LEU A 1 68 ? -27.792 -36.595 -4.281 1.00 88.81 68 LEU A O 1
ATOM 533 N N . GLU A 1 69 ? -27.146 -37.027 -6.388 1.00 86.31 69 GLU A N 1
ATOM 534 C CA . GLU A 1 69 ? -28.465 -36.829 -7.002 1.00 86.31 69 GLU A CA 1
ATOM 535 C C . GLU A 1 69 ? -29.505 -37.810 -6.445 1.00 86.31 69 GLU A C 1
ATOM 537 O O . GLU A 1 69 ? -30.640 -37.433 -6.143 1.00 86.31 69 GLU A O 1
ATOM 542 N N . THR A 1 70 ? -29.116 -39.075 -6.273 1.00 86.69 70 THR A N 1
ATOM 543 C CA . THR A 1 70 ? -29.990 -40.109 -5.703 1.00 86.69 70 THR A CA 1
ATOM 544 C C . THR A 1 70 ? -30.267 -39.849 -4.223 1.00 86.69 70 THR A C 1
ATOM 546 O O . THR A 1 70 ? -31.401 -40.009 -3.770 1.00 86.69 70 THR A O 1
ATOM 549 N N . TYR A 1 71 ? -29.259 -39.404 -3.472 1.00 87.31 71 TYR A N 1
ATOM 550 C CA . TYR A 1 71 ? -29.374 -39.074 -2.056 1.00 87.31 71 TYR A CA 1
ATOM 551 C C . TYR A 1 71 ? -30.363 -37.928 -1.833 1.00 87.31 71 TYR A C 1
ATOM 553 O O . TYR A 1 71 ? -31.255 -38.050 -0.998 1.00 87.31 71 TYR A O 1
ATOM 561 N N . ILE A 1 72 ? -30.259 -36.849 -2.616 1.00 83.31 72 ILE A N 1
ATOM 562 C CA . ILE A 1 72 ? -31.159 -35.685 -2.535 1.00 83.31 72 ILE A CA 1
ATOM 563 C C . ILE A 1 72 ? -32.605 -36.095 -2.829 1.00 83.31 72 ILE A C 1
ATOM 565 O O . ILE A 1 72 ? -33.512 -35.763 -2.063 1.00 83.31 72 ILE A O 1
ATOM 569 N N . LYS A 1 73 ? -32.814 -36.889 -3.891 1.00 78.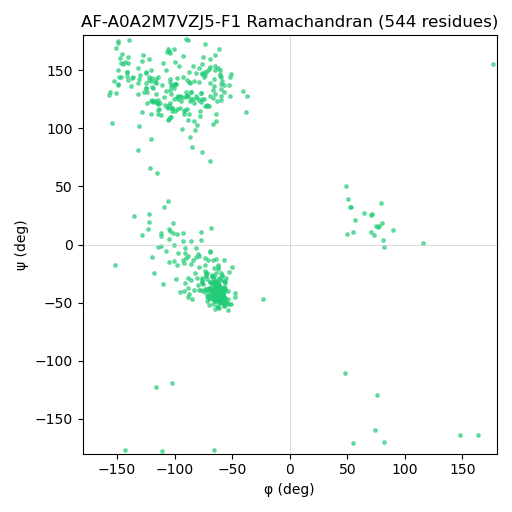94 73 LYS A N 1
ATOM 570 C CA . LYS A 1 73 ? -34.136 -37.439 -4.236 1.00 78.94 73 LYS A CA 1
ATOM 571 C C . LYS A 1 73 ? -34.710 -38.302 -3.108 1.00 78.94 73 LYS A C 1
ATOM 573 O O . LYS A 1 73 ? -35.913 -38.261 -2.865 1.00 78.94 73 LYS A O 1
ATOM 578 N N . GLY A 1 74 ? -33.864 -39.073 -2.422 1.00 75.06 74 GLY A N 1
ATOM 579 C CA . GLY A 1 74 ? -34.262 -39.932 -1.305 1.00 75.06 74 GLY A CA 1
ATOM 580 C C . GLY A 1 74 ? -34.552 -39.185 0.002 1.00 75.06 74 GLY A C 1
ATOM 581 O O . GLY A 1 74 ? -35.438 -39.597 0.746 1.00 75.06 74 GLY A O 1
ATOM 582 N N . ASP A 1 75 ? -33.839 -38.090 0.277 1.00 69.25 75 ASP A N 1
ATOM 583 C CA . ASP A 1 75 ? -34.003 -37.272 1.491 1.00 69.25 75 ASP A CA 1
ATOM 584 C C . ASP A 1 75 ? -35.215 -36.321 1.406 1.00 69.25 75 ASP A C 1
ATOM 586 O O . ASP A 1 75 ? -35.612 -35.719 2.404 1.00 69.25 75 ASP A O 1
ATOM 590 N N . GLY A 1 76 ? -35.826 -36.185 0.222 1.00 62.03 76 GLY A N 1
ATOM 591 C CA . GLY A 1 76 ? -37.058 -35.417 0.008 1.00 62.03 76 GLY A CA 1
ATOM 592 C C . GLY A 1 76 ? -36.885 -33.898 0.109 1.00 62.03 76 GLY A C 1
ATOM 593 O O . GLY A 1 76 ? -37.832 -33.199 0.466 1.00 62.03 76 GLY A O 1
ATOM 594 N N . HIS A 1 77 ? -35.683 -33.387 -0.160 1.00 63.97 77 HIS A N 1
ATOM 595 C CA . HIS A 1 77 ? -35.357 -31.961 -0.088 1.00 63.97 77 HIS A CA 1
ATOM 596 C C . HIS A 1 77 ? -35.215 -31.321 -1.483 1.00 63.97 77 HIS A C 1
ATOM 598 O O . HIS A 1 77 ? -35.172 -32.011 -2.499 1.00 63.97 77 HIS A O 1
ATOM 604 N N . GLU A 1 78 ? -35.168 -29.983 -1.525 1.00 62.94 78 GLU A N 1
ATOM 605 C CA . GLU A 1 78 ? -34.904 -29.181 -2.734 1.00 62.94 78 GLU A CA 1
ATOM 606 C C . GLU A 1 78 ? -33.632 -29.668 -3.465 1.00 62.94 78 GLU A C 1
ATOM 608 O O . GLU A 1 78 ? -32.671 -30.064 -2.808 1.00 62.94 78 GLU A O 1
ATOM 613 N N . GLU A 1 79 ? -33.592 -29.579 -4.803 1.00 65.75 79 GLU A N 1
ATOM 614 C CA . GLU A 1 79 ? -32.553 -30.170 -5.683 1.00 65.75 79 GLU A CA 1
ATOM 615 C C . GLU A 1 79 ? -31.092 -29.867 -5.301 1.00 65.75 79 GLU A C 1
ATOM 617 O O . GLU A 1 79 ? -30.179 -30.571 -5.720 1.00 65.75 79 GLU A O 1
ATOM 622 N N . VAL A 1 80 ? -30.850 -28.827 -4.503 1.00 74.44 80 VAL A N 1
ATOM 623 C CA . VAL A 1 80 ? -29.514 -28.356 -4.109 1.00 74.44 80 VAL A CA 1
ATOM 624 C C . VAL A 1 80 ? -29.307 -28.306 -2.593 1.00 74.44 80 VAL A C 1
ATOM 626 O O . VAL A 1 80 ? -28.352 -27.683 -2.124 1.00 74.44 80 VAL A O 1
ATOM 629 N N . LYS A 1 81 ? -30.190 -28.920 -1.798 1.00 84.06 81 LYS A N 1
ATOM 630 C CA . LYS A 1 81 ? -30.193 -28.803 -0.334 1.00 84.06 81 LYS A CA 1
ATOM 631 C C . LYS A 1 81 ? -30.304 -30.168 0.334 1.00 84.06 81 LYS A C 1
ATOM 633 O O . LYS A 1 81 ? -31.223 -30.922 0.055 1.00 84.06 81 LYS A O 1
ATOM 638 N N . ILE A 1 82 ? -29.413 -30.447 1.281 1.00 88.31 82 ILE A N 1
ATOM 639 C CA . ILE A 1 82 ? -29.413 -31.690 2.064 1.00 88.31 82 ILE A CA 1
ATOM 640 C C . ILE A 1 82 ? -29.437 -31.347 3.551 1.00 88.31 82 ILE A C 1
ATOM 642 O O . ILE A 1 82 ? -28.668 -30.488 3.991 1.00 88.31 82 ILE A O 1
ATOM 646 N N . THR A 1 83 ? -30.275 -32.020 4.346 1.00 86.31 83 THR A N 1
ATOM 647 C CA . THR A 1 83 ? -30.323 -31.799 5.800 1.00 86.31 83 THR A CA 1
ATOM 648 C C . THR A 1 83 ? -29.956 -33.069 6.556 1.00 86.31 83 THR A C 1
ATOM 650 O O . THR A 1 83 ? -30.627 -34.086 6.457 1.00 86.31 83 THR A O 1
ATOM 653 N N . THR A 1 84 ? -28.937 -33.007 7.414 1.00 87.50 84 THR A N 1
ATOM 654 C CA . THR A 1 84 ? -28.561 -34.140 8.273 1.00 87.50 84 THR A CA 1
ATOM 655 C C . THR A 1 84 ? -28.368 -33.721 9.723 1.00 87.50 84 THR A C 1
ATOM 657 O O . THR A 1 84 ? -28.008 -32.590 10.031 1.00 87.50 84 THR A O 1
ATOM 660 N N . THR A 1 85 ? -28.607 -34.649 10.648 1.00 87.31 85 THR A N 1
ATOM 661 C CA . THR A 1 85 ? -28.326 -34.477 12.088 1.00 87.31 85 THR A CA 1
ATOM 662 C C . THR A 1 85 ? -27.030 -35.167 12.518 1.00 87.31 85 THR A C 1
ATOM 664 O O . THR A 1 85 ? -26.663 -35.120 13.690 1.00 87.31 85 THR A O 1
ATOM 667 N N . SER A 1 86 ? -26.333 -35.835 11.590 1.00 87.50 86 SER A N 1
ATOM 668 C CA . SER A 1 86 ? -25.039 -36.473 11.845 1.00 87.50 86 SER A CA 1
ATOM 669 C C . SER A 1 86 ? -23.920 -35.644 11.229 1.00 87.50 86 SER A C 1
ATOM 671 O O . SER A 1 86 ? -23.868 -35.485 10.010 1.00 87.50 86 SER A O 1
ATOM 673 N N . LYS A 1 87 ? -22.990 -35.177 12.069 1.00 86.12 87 LYS A N 1
ATOM 674 C CA . LYS A 1 87 ? -21.786 -34.474 11.613 1.00 86.12 87 LYS A CA 1
ATOM 675 C C . LYS A 1 87 ? -20.933 -35.347 10.684 1.00 86.12 87 LYS A C 1
ATOM 677 O O . LYS A 1 87 ? -20.468 -34.862 9.666 1.00 86.12 87 LYS A O 1
ATOM 682 N N . ILE A 1 88 ? -20.808 -36.642 10.984 1.00 87.38 88 ILE A N 1
ATOM 683 C CA . ILE A 1 88 ? -20.031 -37.596 10.172 1.00 87.38 88 ILE A CA 1
ATOM 684 C C . ILE A 1 88 ? -20.633 -37.735 8.770 1.00 87.38 88 ILE A C 1
ATOM 686 O O . ILE A 1 88 ? -19.918 -37.707 7.775 1.00 87.38 88 ILE A O 1
ATOM 690 N N . VAL A 1 89 ? -21.962 -37.844 8.679 1.00 89.38 89 VAL A N 1
ATOM 691 C CA . VAL A 1 89 ? -22.654 -37.893 7.381 1.00 89.38 89 VAL A CA 1
ATOM 692 C C . VAL A 1 89 ? -22.524 -36.556 6.658 1.00 89.38 89 VAL A C 1
ATOM 694 O O . VAL A 1 89 ? -22.317 -36.551 5.452 1.00 89.38 89 VAL A O 1
ATOM 697 N N . CYS A 1 90 ? -22.602 -35.432 7.381 1.00 90.38 90 CYS A N 1
ATOM 698 C CA . CYS A 1 90 ? -22.395 -34.108 6.801 1.00 90.38 90 CYS A CA 1
ATOM 699 C C . CYS A 1 90 ? -21.011 -33.992 6.157 1.00 90.38 90 CYS A C 1
ATOM 701 O O . CYS A 1 90 ? -20.909 -33.576 5.010 1.00 90.38 90 CYS A O 1
ATOM 703 N N . ASP A 1 91 ? -19.961 -34.372 6.881 1.00 88.38 91 ASP A N 1
ATOM 704 C CA . ASP A 1 91 ? -18.586 -34.292 6.394 1.00 88.38 91 ASP A CA 1
ATOM 705 C C . ASP A 1 91 ? -18.354 -35.245 5.206 1.00 88.38 91 ASP A C 1
ATOM 707 O O . ASP A 1 91 ? -17.737 -34.846 4.222 1.00 88.38 91 ASP A O 1
ATOM 711 N N . GLY A 1 92 ? -18.935 -36.450 5.233 1.00 90.31 92 GLY A N 1
ATOM 712 C CA . GLY A 1 92 ? -18.888 -37.372 4.095 1.00 90.31 92 GLY A CA 1
ATOM 713 C C . GLY A 1 92 ? -19.613 -36.841 2.852 1.00 90.31 92 GLY A C 1
ATOM 714 O O . GLY A 1 92 ? -19.073 -36.898 1.755 1.00 90.31 92 GLY A O 1
ATOM 715 N N . LEU A 1 93 ? -20.808 -36.262 3.006 1.00 91.00 93 LEU A N 1
ATOM 716 C CA . LEU A 1 93 ? -21.553 -35.666 1.888 1.00 91.00 93 LEU A CA 1
ATOM 717 C C . LEU A 1 93 ? -20.833 -34.461 1.281 1.00 91.00 93 LEU A C 1
ATOM 719 O O . LEU A 1 93 ? -20.929 -34.242 0.079 1.00 91.00 93 LEU A O 1
ATOM 723 N N . LEU A 1 94 ? -20.106 -33.691 2.093 1.00 88.25 94 LEU A N 1
ATOM 724 C CA . LEU A 1 94 ? -19.265 -32.606 1.599 1.00 88.25 94 LEU A CA 1
ATOM 725 C C . LEU A 1 94 ? -18.126 -33.122 0.715 1.00 88.25 94 LEU A C 1
ATOM 727 O O . LEU A 1 94 ? -17.864 -32.530 -0.326 1.00 88.25 94 LEU A O 1
ATOM 731 N N . GLN A 1 95 ? -17.475 -34.222 1.097 1.00 87.75 95 GLN A N 1
ATOM 732 C CA . GLN A 1 95 ? -16.455 -34.854 0.259 1.00 87.75 95 GLN A CA 1
ATOM 733 C C . GLN A 1 95 ? -17.053 -35.342 -1.066 1.00 87.75 95 GLN A C 1
ATOM 735 O O . GLN A 1 95 ? -16.520 -35.033 -2.129 1.00 87.75 95 GLN A O 1
ATOM 740 N N . VAL A 1 96 ? -18.205 -36.019 -1.015 1.00 90.00 96 VAL A N 1
ATOM 741 C CA . VAL A 1 96 ? -18.902 -36.488 -2.224 1.00 90.00 96 VAL A CA 1
ATOM 742 C C . VAL A 1 96 ? -19.326 -35.323 -3.120 1.00 90.00 96 VAL A C 1
ATOM 744 O O . VAL A 1 96 ? -19.169 -35.405 -4.334 1.00 90.00 96 VAL A O 1
ATOM 747 N N . ALA A 1 97 ? -19.815 -34.220 -2.544 1.00 87.56 97 ALA A N 1
ATOM 748 C CA . ALA A 1 97 ? -20.147 -33.009 -3.292 1.00 87.56 97 ALA A CA 1
ATOM 749 C C . ALA A 1 97 ? -18.942 -32.485 -4.076 1.00 87.56 97 ALA A C 1
ATOM 751 O O . ALA A 1 97 ? -19.060 -32.215 -5.268 1.00 87.56 97 ALA A O 1
ATOM 752 N N . VAL A 1 98 ? -17.778 -32.426 -3.432 1.00 80.94 98 VAL A N 1
ATOM 753 C CA . VAL A 1 98 ? -16.538 -31.988 -4.075 1.00 80.94 98 VAL A CA 1
ATOM 754 C C . VAL A 1 98 ? -16.099 -32.952 -5.181 1.00 80.94 98 VAL A C 1
ATOM 756 O O . VAL A 1 98 ? -15.753 -32.497 -6.269 1.00 80.94 98 VAL A O 1
ATOM 759 N N . HIS A 1 99 ? -16.166 -34.268 -4.957 1.00 83.62 99 HIS A N 1
ATOM 760 C CA . HIS A 1 99 ? -15.842 -35.272 -5.985 1.00 83.62 99 HIS A CA 1
ATOM 761 C C . HIS A 1 99 ? -16.777 -35.178 -7.197 1.00 83.62 99 HIS A C 1
ATOM 763 O O . HIS A 1 99 ? -16.346 -35.340 -8.337 1.00 83.62 99 HIS A O 1
ATOM 769 N N . ALA A 1 100 ? -18.045 -34.851 -6.953 1.00 84.00 100 ALA A N 1
ATOM 770 C CA . ALA A 1 100 ? -19.062 -34.632 -7.973 1.00 84.00 100 ALA A CA 1
ATOM 771 C C . ALA A 1 100 ? -18.950 -33.264 -8.689 1.00 84.00 100 ALA A C 1
ATOM 773 O O . ALA A 1 100 ? -19.805 -32.943 -9.515 1.00 84.00 100 ALA A O 1
ATOM 774 N N . GLY A 1 101 ? -17.927 -32.451 -8.385 1.00 76.12 101 GLY A N 1
ATOM 775 C CA . GLY A 1 101 ? -17.704 -31.138 -9.009 1.00 76.12 101 GLY A CA 1
ATOM 776 C C . GLY A 1 101 ? -18.564 -30.005 -8.432 1.00 76.12 101 GLY A C 1
ATOM 777 O O . GLY A 1 101 ? -18.748 -28.966 -9.070 1.00 76.12 101 GLY A O 1
ATOM 778 N N . TYR A 1 102 ? -19.115 -30.184 -7.231 1.00 80.88 102 TYR A N 1
ATOM 779 C CA . TYR A 1 102 ? -19.884 -29.161 -6.526 1.00 80.88 102 TYR A CA 1
ATOM 780 C C . TYR A 1 102 ? -19.069 -28.524 -5.399 1.00 80.88 102 TYR A C 1
ATOM 782 O O . TYR A 1 102 ? -18.401 -29.189 -4.610 1.00 80.88 102 TYR A O 1
ATOM 790 N N . GLY A 1 103 ? -19.205 -27.211 -5.255 1.00 77.06 103 GLY A N 1
ATOM 791 C CA . GLY A 1 103 ? -18.932 -26.521 -4.004 1.00 77.06 103 GLY A CA 1
ATOM 792 C C . GLY A 1 103 ? -20.067 -26.764 -3.019 1.00 77.06 103 GLY A C 1
ATOM 793 O O . GLY A 1 103 ? -21.181 -27.132 -3.401 1.00 77.06 103 GLY A O 1
ATOM 794 N N . ALA A 1 104 ? -19.814 -26.536 -1.734 1.00 82.75 104 ALA A N 1
ATOM 795 C CA . ALA A 1 104 ? -20.849 -26.683 -0.724 1.00 82.75 104 ALA A CA 1
ATOM 796 C C . ALA A 1 104 ? -20.672 -25.719 0.452 1.00 82.75 104 ALA A C 1
ATOM 798 O O . ALA A 1 104 ? -19.562 -25.444 0.916 1.00 82.75 104 ALA A O 1
ATOM 799 N N . THR A 1 105 ? -21.800 -25.238 0.973 1.00 81.56 105 THR A N 1
ATOM 800 C CA . THR A 1 105 ? -21.861 -24.465 2.221 1.00 81.56 105 THR A CA 1
ATOM 801 C C . THR A 1 105 ? -22.671 -25.216 3.264 1.00 81.56 105 THR A C 1
ATOM 803 O O . THR A 1 105 ? -23.670 -25.850 2.931 1.00 81.56 105 THR A O 1
ATOM 806 N N . VAL A 1 106 ? -22.253 -25.138 4.530 1.00 87.06 106 VAL A N 1
ATOM 807 C CA . VAL A 1 106 ? -22.993 -25.727 5.652 1.00 87.06 106 VAL A CA 1
ATOM 808 C C . VAL A 1 106 ? -23.499 -24.637 6.581 1.00 87.06 106 VAL A C 1
ATOM 810 O O . VAL A 1 106 ? -22.710 -23.893 7.159 1.00 87.06 106 VAL A O 1
ATOM 813 N N . ALA A 1 107 ? -24.814 -24.586 6.768 1.00 85.75 107 ALA A N 1
ATOM 814 C CA . ALA A 1 107 ? -25.446 -23.830 7.841 1.00 85.75 107 ALA A CA 1
ATOM 815 C C . ALA A 1 107 ? -25.805 -24.772 8.997 1.00 85.75 107 ALA A C 1
ATOM 817 O O . ALA A 1 107 ? -26.307 -25.875 8.776 1.00 85.75 107 ALA A O 1
ATOM 818 N N . ILE A 1 108 ? -25.568 -24.339 10.235 1.00 88.12 108 ILE A N 1
ATOM 819 C CA . ILE A 1 108 ? -25.954 -25.093 11.433 1.00 88.12 108 ILE A CA 1
ATOM 820 C C . ILE A 1 108 ? -27.209 -24.446 12.005 1.00 88.12 108 ILE A C 1
ATOM 822 O O . ILE A 1 108 ? -27.162 -23.313 12.478 1.00 88.12 108 ILE A O 1
ATOM 826 N N . ARG A 1 109 ? -28.329 -25.172 11.992 1.00 84.75 109 ARG A N 1
ATOM 827 C CA . ARG A 1 109 ? -29.547 -24.757 12.689 1.00 84.75 109 ARG A CA 1
ATOM 828 C C . ARG A 1 109 ? -29.623 -25.467 14.032 1.00 84.75 109 ARG A C 1
ATOM 830 O O . ARG A 1 109 ? -29.723 -26.696 14.085 1.00 84.75 109 ARG A O 1
ATOM 837 N N . LYS A 1 110 ? -29.588 -24.680 15.106 1.00 84.38 110 LYS A N 1
ATOM 838 C CA . LYS A 1 110 ? -29.760 -25.182 16.469 1.00 84.38 110 LYS A CA 1
ATOM 839 C C . LYS A 1 110 ? -31.176 -25.750 16.664 1.00 84.38 110 LYS A C 1
ATOM 841 O O . LYS A 1 110 ? -32.102 -25.352 15.949 1.00 84.38 110 LYS A O 1
ATOM 846 N N . PRO A 1 111 ? -31.340 -26.748 17.545 1.00 82.25 111 PRO A N 1
ATOM 847 C CA . PRO A 1 111 ? -32.649 -27.307 17.849 1.00 82.25 111 PRO A CA 1
ATOM 848 C C . PRO A 1 111 ? -33.599 -26.241 18.415 1.00 82.25 111 PRO A C 1
ATOM 850 O O . PRO A 1 111 ? -33.232 -25.500 19.319 1.00 82.25 111 PRO A O 1
ATOM 853 N N . GLU A 1 112 ? -34.830 -26.212 17.905 1.00 67.00 112 GLU A N 1
ATOM 854 C CA . GLU A 1 112 ? -35.961 -25.439 18.434 1.00 67.00 112 GLU A CA 1
ATOM 855 C C . GLU A 1 112 ? -37.122 -26.428 18.645 1.00 67.00 112 GLU A C 1
ATOM 857 O O . GLU A 1 112 ? -37.413 -27.240 17.757 1.00 67.00 112 GLU A O 1
ATOM 862 N N . GLY A 1 113 ? -37.764 -26.412 19.817 1.00 67.56 113 GLY A N 1
ATOM 863 C CA . GLY A 1 113 ? -38.871 -27.320 20.145 1.00 67.56 113 GLY A CA 1
ATOM 864 C C . GLY A 1 113 ? -38.442 -28.764 20.469 1.00 67.56 113 GLY A C 1
ATOM 865 O O . GLY A 1 113 ? -37.592 -28.993 21.322 1.00 67.56 113 GLY A O 1
ATOM 866 N N . ILE A 1 114 ? -39.070 -29.758 19.823 1.00 61.28 114 ILE A N 1
ATOM 867 C CA . ILE A 1 114 ? -39.014 -31.195 20.196 1.00 61.28 114 ILE A CA 1
ATOM 868 C C . ILE A 1 114 ? -37.664 -31.868 19.849 1.00 61.28 114 ILE A C 1
ATOM 870 O O . ILE A 1 114 ? -37.294 -32.887 20.437 1.00 61.28 114 ILE A O 1
ATOM 874 N N . SER A 1 115 ? -36.900 -31.322 18.896 1.00 66.12 115 SER A N 1
ATOM 875 C CA . SER A 1 115 ? -35.601 -31.890 18.505 1.00 66.12 115 SER A CA 1
ATOM 876 C C . SER A 1 115 ? -34.511 -31.520 19.511 1.00 66.12 115 SER A C 1
ATOM 878 O O . SER A 1 115 ? -34.430 -30.376 19.929 1.00 66.12 115 SER A O 1
ATOM 880 N N . LYS A 1 116 ? -33.614 -32.459 19.840 1.00 76.44 116 LYS A N 1
ATOM 881 C CA . LYS A 1 116 ? -32.444 -32.221 20.715 1.00 76.44 116 LYS A CA 1
ATOM 882 C C . LYS A 1 116 ? -31.108 -32.142 19.963 1.00 76.44 116 LYS A C 1
ATOM 884 O O . LYS A 1 116 ? -30.058 -32.102 20.595 1.00 76.44 116 LYS A O 1
ATOM 889 N N . LYS A 1 117 ? -31.120 -32.198 18.627 1.00 81.75 117 LYS A N 1
ATOM 890 C CA . LYS A 1 117 ? -29.901 -32.283 17.802 1.00 81.75 117 LYS A CA 1
ATOM 891 C C . LYS A 1 117 ? -29.770 -31.099 16.853 1.00 81.75 117 LYS A C 1
ATOM 893 O O . LYS A 1 117 ? -30.764 -30.664 16.269 1.00 81.75 117 LYS A O 1
ATOM 898 N N . ASP A 1 118 ? -28.529 -30.654 16.666 1.00 85.75 118 ASP A N 1
ATOM 899 C CA . ASP A 1 118 ? -28.148 -29.715 15.612 1.00 85.75 118 ASP A CA 1
ATOM 900 C C . ASP A 1 118 ? -28.501 -30.293 14.234 1.00 85.75 118 ASP A C 1
ATOM 902 O O . ASP A 1 118 ? -28.345 -31.491 13.977 1.00 85.75 118 ASP A O 1
ATOM 906 N N . ARG A 1 119 ? -28.982 -29.426 13.341 1.00 86.69 119 ARG A N 1
ATOM 907 C CA . ARG A 1 119 ? -29.239 -29.754 11.936 1.00 86.69 119 ARG A CA 1
ATOM 908 C C . ARG A 1 119 ? -28.193 -29.075 11.066 1.00 86.69 119 ARG A C 1
ATOM 910 O O . ARG A 1 119 ? -28.102 -27.850 11.054 1.00 86.69 119 ARG A O 1
ATOM 917 N N . TYR A 1 120 ? -27.436 -29.874 10.331 1.00 88.38 120 TYR A N 1
ATOM 918 C CA . TYR A 1 120 ? -26.499 -29.426 9.313 1.00 88.38 120 TYR A CA 1
ATOM 919 C C . TYR A 1 120 ? -27.239 -29.345 7.983 1.00 88.38 120 TYR A C 1
ATOM 921 O O . TYR A 1 120 ? -27.743 -30.354 7.492 1.00 88.38 120 TYR A O 1
ATOM 929 N N . ILE A 1 121 ? -27.333 -28.142 7.429 1.00 87.94 121 ILE A N 1
ATOM 930 C CA . ILE A 1 121 ? -27.986 -27.865 6.153 1.00 87.94 121 ILE A CA 1
ATOM 931 C C . ILE A 1 121 ? -26.881 -27.603 5.135 1.00 87.94 121 ILE A C 1
ATOM 933 O O . ILE A 1 121 ? -26.235 -26.556 5.187 1.00 87.94 121 ILE A O 1
ATOM 937 N N . ILE A 1 122 ? -26.659 -28.558 4.240 1.00 87.94 122 ILE A N 1
ATOM 938 C CA . ILE A 1 122 ? -25.691 -28.474 3.148 1.00 87.94 122 ILE A CA 1
ATOM 939 C C . ILE A 1 122 ? -26.401 -27.868 1.938 1.00 87.94 122 ILE A C 1
ATOM 941 O O . ILE A 1 122 ? -27.459 -28.355 1.544 1.00 87.94 122 ILE A O 1
ATOM 945 N N . ARG A 1 123 ? -25.828 -26.822 1.341 1.00 85.62 123 ARG A N 1
ATOM 946 C CA . ARG A 1 123 ? -26.266 -26.271 0.052 1.00 85.62 123 ARG A CA 1
ATOM 947 C C . ARG A 1 123 ? -25.177 -26.472 -0.989 1.00 85.62 123 ARG A C 1
ATOM 949 O O . ARG A 1 123 ? -24.054 -26.020 -0.762 1.00 85.62 123 ARG A O 1
ATOM 956 N N . LEU A 1 124 ? -25.521 -27.125 -2.095 1.00 83.88 124 LEU A N 1
ATOM 957 C CA . LEU A 1 124 ? -24.621 -27.395 -3.215 1.00 83.88 124 LEU A CA 1
ATOM 958 C C . LEU A 1 124 ? -24.543 -26.193 -4.163 1.00 83.88 124 LEU A C 1
ATOM 960 O O . LEU A 1 124 ? -25.549 -25.543 -4.442 1.00 83.88 124 LEU A O 1
ATOM 964 N N . ILE A 1 125 ? -23.342 -25.915 -4.663 1.00 76.88 125 ILE A N 1
ATOM 965 C CA . ILE A 1 125 ? -23.024 -24.842 -5.609 1.00 76.88 125 ILE A CA 1
ATOM 966 C C . ILE A 1 125 ? -22.351 -25.498 -6.811 1.00 76.88 125 ILE A C 1
ATOM 968 O O . ILE A 1 125 ? -21.339 -26.174 -6.663 1.00 76.88 125 ILE A O 1
ATOM 972 N N . LYS A 1 126 ? -22.905 -25.329 -8.009 1.00 66.81 126 LYS A N 1
ATOM 973 C CA . LYS A 1 126 ? -22.324 -25.911 -9.223 1.00 66.81 126 LYS A CA 1
ATOM 974 C C . LYS A 1 126 ? -21.135 -25.058 -9.677 1.00 66.81 126 LYS A C 1
ATOM 976 O O . LYS A 1 126 ? -21.338 -23.908 -10.058 1.00 66.81 126 LYS A O 1
ATOM 981 N N . HIS A 1 127 ? -19.921 -25.604 -9.643 1.00 60.06 127 HIS A N 1
ATOM 982 C CA . HIS A 1 127 ? -18.756 -24.964 -10.260 1.00 60.06 127 HIS A CA 1
ATOM 983 C C . HIS A 1 127 ? -18.639 -25.427 -11.716 1.00 60.06 127 HIS A C 1
ATOM 985 O O . HIS A 1 127 ? -18.949 -26.576 -12.024 1.00 60.06 127 HIS A O 1
ATOM 991 N N . ARG A 1 128 ? -18.261 -24.524 -12.630 1.00 51.34 128 ARG A N 1
ATOM 992 C CA . ARG A 1 128 ? -18.086 -24.866 -14.051 1.00 51.34 128 ARG A CA 1
ATOM 993 C C . ARG A 1 128 ? -16.731 -25.533 -14.331 1.00 51.34 128 ARG A C 1
ATOM 995 O O . ARG A 1 128 ? -16.683 -26.396 -15.196 1.00 51.34 128 ARG A O 1
ATOM 1002 N N . ASP A 1 129 ? -15.694 -25.228 -13.542 1.00 51.12 129 ASP A N 1
ATOM 1003 C CA . ASP A 1 129 ? -14.303 -25.416 -13.989 1.00 51.12 129 ASP A CA 1
ATOM 1004 C C . ASP A 1 129 ? -13.359 -26.076 -12.957 1.00 51.12 129 ASP A C 1
ATOM 1006 O O . ASP A 1 129 ? -12.152 -25.839 -12.981 1.00 51.12 129 ASP A O 1
ATOM 1010 N N . THR A 1 130 ? -13.844 -26.872 -11.990 1.00 50.69 130 THR A N 1
ATOM 1011 C CA . THR A 1 130 ? -12.929 -27.515 -11.015 1.00 50.69 130 THR A CA 1
ATOM 1012 C C . THR A 1 130 ? -13.445 -28.847 -10.467 1.00 50.69 130 THR A C 1
ATOM 1014 O O . THR A 1 130 ? -14.567 -28.926 -9.972 1.00 50.69 130 THR A O 1
ATOM 1017 N N . TYR A 1 131 ? -12.601 -29.882 -10.504 1.00 52.12 131 TYR A N 1
ATOM 1018 C CA . TYR A 1 131 ? -12.841 -31.204 -9.915 1.00 52.12 131 TYR A CA 1
ATOM 1019 C C . TYR A 1 131 ? -11.550 -31.752 -9.282 1.00 52.12 131 TYR A C 1
ATOM 1021 O O . TYR A 1 131 ? -10.446 -31.430 -9.723 1.00 52.12 131 TYR A O 1
ATOM 1029 N N . ILE A 1 132 ? -11.684 -32.540 -8.209 1.00 55.12 132 ILE A N 1
ATOM 1030 C CA . ILE A 1 132 ? -10.555 -33.219 -7.553 1.00 55.12 132 ILE A CA 1
ATOM 1031 C C . ILE A 1 132 ? -10.348 -34.579 -8.221 1.00 55.12 132 ILE A C 1
ATOM 1033 O O . ILE A 1 132 ? -11.286 -35.366 -8.286 1.00 55.12 132 ILE A O 1
ATOM 1037 N N . ASN A 1 133 ? -9.119 -34.864 -8.658 1.00 55.44 133 ASN A N 1
ATOM 1038 C CA . ASN A 1 133 ? -8.764 -36.149 -9.274 1.00 55.44 133 ASN A CA 1
ATOM 1039 C C . ASN A 1 133 ? -8.262 -37.197 -8.268 1.00 55.44 133 ASN A C 1
ATOM 1041 O O . ASN A 1 133 ? -8.482 -38.385 -8.470 1.00 55.44 133 ASN A O 1
ATOM 1045 N N . GLU A 1 134 ? -7.578 -36.779 -7.197 1.00 53.66 134 GLU A N 1
ATOM 1046 C CA . GLU A 1 134 ? -6.940 -37.685 -6.234 1.00 53.66 134 GLU A CA 1
ATOM 1047 C C . GLU A 1 134 ? -6.839 -37.023 -4.850 1.00 53.66 134 GLU A C 1
ATOM 1049 O O . GLU A 1 134 ? -6.550 -35.829 -4.745 1.00 53.66 134 GLU A O 1
ATOM 1054 N N . VAL A 1 135 ? -7.069 -37.794 -3.780 1.00 57.03 135 VAL A N 1
ATOM 1055 C CA . VAL A 1 135 ? -6.936 -37.336 -2.387 1.00 57.03 135 VAL A CA 1
ATOM 1056 C C . VAL A 1 135 ? -5.894 -38.186 -1.668 1.00 57.03 135 VAL A C 1
ATOM 1058 O O . VAL A 1 135 ? -6.126 -39.360 -1.386 1.00 57.03 135 VAL A O 1
ATOM 1061 N N . GLN A 1 136 ? -4.763 -37.577 -1.306 1.00 61.91 136 GLN A N 1
ATOM 1062 C CA . GLN A 1 136 ? -3.739 -38.218 -0.482 1.00 61.91 136 GLN A CA 1
ATOM 1063 C C . GLN A 1 136 ? -3.870 -37.769 0.979 1.00 61.91 136 GLN A C 1
ATOM 1065 O O . GLN A 1 136 ? -3.664 -36.602 1.311 1.00 61.91 136 GLN A O 1
ATOM 1070 N N . ALA A 1 137 ? -4.198 -38.702 1.875 1.00 65.56 137 ALA A N 1
ATOM 1071 C CA . ALA A 1 137 ? -4.238 -38.433 3.310 1.00 65.56 137 ALA A CA 1
ATOM 1072 C C . ALA A 1 137 ? -2.819 -38.439 3.904 1.00 65.56 137 ALA A C 1
ATOM 1074 O O . ALA A 1 137 ? -2.103 -39.434 3.796 1.00 65.56 137 ALA A O 1
ATOM 1075 N N . ILE A 1 138 ? -2.428 -37.346 4.566 1.00 69.69 138 ILE A N 1
ATOM 1076 C CA . ILE A 1 138 ? -1.123 -37.203 5.227 1.00 69.69 138 ILE A CA 1
ATOM 1077 C C . ILE A 1 138 ? -1.352 -36.974 6.723 1.00 69.69 138 ILE A C 1
ATOM 1079 O O . ILE A 1 138 ? -2.022 -36.020 7.118 1.00 69.69 138 ILE A O 1
ATOM 1083 N N . ASN A 1 139 ? -0.777 -37.838 7.563 1.00 71.19 139 ASN A N 1
ATOM 1084 C CA . ASN A 1 139 ? -0.726 -37.608 9.005 1.00 71.19 139 ASN A CA 1
ATOM 1085 C C . ASN A 1 139 ? 0.367 -36.578 9.309 1.00 71.19 139 ASN A C 1
ATOM 1087 O O . ASN A 1 139 ? 1.529 -36.791 8.970 1.00 71.19 139 ASN A O 1
ATOM 1091 N N . TYR A 1 140 ? 0.001 -35.477 9.961 1.00 63.28 140 TYR A N 1
ATOM 1092 C CA . TYR A 1 140 ? 0.918 -34.391 10.301 1.00 63.28 140 TYR A CA 1
ATOM 1093 C C . TYR A 1 140 ? 0.675 -33.896 11.732 1.00 63.28 140 TYR A C 1
ATOM 1095 O O . TYR A 1 140 ? -0.468 -33.818 12.183 1.00 63.28 140 TYR A O 1
ATOM 1103 N N . GLN A 1 141 ? 1.753 -33.536 12.433 1.00 51.22 141 GLN A N 1
ATOM 1104 C CA . GLN A 1 141 ? 1.717 -32.901 13.750 1.00 51.22 141 GLN A CA 1
ATOM 1105 C C . GLN A 1 141 ? 2.583 -31.635 13.707 1.00 51.22 141 GLN A C 1
ATOM 1107 O O . GLN A 1 141 ? 3.794 -31.718 13.524 1.00 51.22 141 GLN A O 1
ATOM 1112 N N . GLY A 1 142 ? 1.964 -30.462 13.858 1.00 66.69 142 GLY A N 1
ATOM 1113 C CA . GLY A 1 142 ? 2.644 -29.165 13.800 1.00 66.69 142 GLY A CA 1
ATOM 1114 C C . GLY A 1 142 ? 1.756 -28.058 13.229 1.00 66.69 142 GLY A C 1
ATOM 1115 O O . GLY A 1 142 ? 0.539 -28.219 13.131 1.00 66.69 142 GLY A O 1
ATOM 1116 N N . ILE A 1 143 ? 2.367 -26.941 12.832 1.00 61.06 143 ILE A N 1
ATOM 1117 C CA . ILE A 1 143 ? 1.699 -25.818 12.157 1.00 61.06 143 ILE A CA 1
ATOM 1118 C C . ILE A 1 143 ? 2.058 -25.865 10.668 1.00 61.06 143 ILE A C 1
ATOM 1120 O O . ILE A 1 143 ? 3.232 -25.796 10.312 1.00 61.06 143 ILE A O 1
ATOM 1124 N N . ILE A 1 144 ? 1.049 -25.954 9.797 1.00 58.06 144 ILE A N 1
ATOM 1125 C CA . ILE A 1 144 ? 1.240 -25.802 8.349 1.00 58.06 144 ILE A CA 1
ATOM 1126 C C . ILE A 1 144 ? 1.377 -24.307 8.055 1.00 58.06 144 ILE A C 1
ATOM 1128 O O . ILE A 1 144 ? 0.409 -23.561 8.186 1.00 58.06 144 ILE A O 1
ATOM 1132 N N . TRP A 1 145 ? 2.579 -23.872 7.676 1.00 53.66 145 TRP A N 1
ATOM 1133 C CA . TRP A 1 145 ? 2.875 -22.457 7.428 1.00 53.66 145 TRP A CA 1
ATOM 1134 C C . TRP A 1 145 ? 2.479 -21.989 6.025 1.00 53.66 145 TRP A C 1
ATOM 1136 O O . TRP A 1 145 ? 1.980 -20.877 5.885 1.00 53.66 145 TRP A O 1
ATOM 1146 N N . CYS A 1 146 ? 2.677 -22.818 4.994 1.00 57.91 146 CYS A N 1
ATOM 1147 C CA . CYS A 1 146 ? 2.348 -22.464 3.614 1.00 57.91 146 CYS A CA 1
ATOM 1148 C C . CYS A 1 146 ? 2.063 -23.732 2.786 1.00 57.91 146 CYS A C 1
ATOM 1150 O O . CYS A 1 146 ? 3.000 -24.475 2.487 1.00 57.91 146 CYS A O 1
ATOM 1152 N N . PRO A 1 147 ? 0.796 -24.047 2.463 1.00 64.31 147 PRO A N 1
ATOM 1153 C CA . PRO A 1 147 ? 0.490 -25.127 1.534 1.00 64.31 147 PRO A CA 1
ATOM 1154 C C . PRO A 1 147 ? 0.809 -24.670 0.102 1.00 64.31 147 PRO A C 1
ATOM 1156 O O . PRO A 1 147 ? 0.303 -23.642 -0.336 1.00 64.31 147 PRO A O 1
ATOM 1159 N N . ASN A 1 148 ? 1.631 -25.431 -0.619 1.00 58.47 148 ASN A N 1
ATOM 1160 C CA . ASN A 1 148 ? 1.946 -25.197 -2.029 1.00 58.47 148 ASN A CA 1
ATOM 1161 C C . ASN A 1 148 ? 1.464 -26.395 -2.860 1.00 58.47 148 ASN A C 1
ATOM 1163 O O . ASN A 1 148 ? 1.592 -27.547 -2.436 1.00 58.47 148 ASN A O 1
ATOM 1167 N N . THR A 1 149 ? 0.897 -26.122 -4.030 1.00 64.44 149 THR A N 1
ATOM 1168 C CA . THR A 1 149 ? 0.561 -27.131 -5.040 1.00 64.44 149 THR A CA 1
ATOM 1169 C C . THR A 1 149 ? 1.176 -26.712 -6.367 1.00 64.44 149 THR A C 1
ATOM 1171 O O . THR A 1 149 ? 1.510 -25.548 -6.564 1.00 64.44 149 THR A O 1
ATOM 1174 N N . LYS A 1 150 ? 1.285 -27.643 -7.323 1.00 61.00 150 LYS A N 1
ATOM 1175 C CA . LYS A 1 150 ? 1.872 -27.365 -8.649 1.00 61.00 150 LYS A CA 1
ATOM 1176 C C . LYS A 1 150 ? 1.247 -26.168 -9.383 1.00 61.00 150 LYS A C 1
ATOM 1178 O O . LYS A 1 150 ? 1.882 -25.624 -10.275 1.00 61.00 150 LYS A O 1
ATOM 1183 N N . ASN A 1 151 ? 0.010 -25.801 -9.053 1.00 61.19 151 ASN A N 1
ATOM 1184 C CA . ASN A 1 151 ? -0.726 -24.686 -9.644 1.00 61.19 151 ASN A CA 1
ATOM 1185 C C . ASN A 1 151 ? -1.167 -23.645 -8.597 1.00 61.19 151 ASN A C 1
ATOM 1187 O O . ASN A 1 151 ? -2.122 -22.911 -8.844 1.00 61.19 151 ASN A O 1
ATOM 1191 N N . GLU A 1 152 ? -0.538 -23.634 -7.416 1.00 66.88 152 GLU A N 1
ATOM 1192 C CA . GLU A 1 152 ? -0.834 -22.745 -6.277 1.00 66.88 152 GLU A CA 1
ATOM 1193 C C . GLU A 1 152 ? -2.290 -22.772 -5.781 1.00 66.88 152 GLU A C 1
ATOM 1195 O O . GLU A 1 152 ? -2.701 -21.957 -4.958 1.00 66.88 152 GLU A O 1
ATOM 1200 N N . THR A 1 153 ? -3.088 -23.726 -6.256 1.00 63.66 153 THR A N 1
ATOM 1201 C CA . THR A 1 153 ? -4.491 -23.885 -5.896 1.00 63.66 153 THR A CA 1
ATOM 1202 C C . THR A 1 153 ? -4.614 -24.885 -4.754 1.00 63.66 153 THR A C 1
ATOM 1204 O O . THR A 1 153 ? -4.197 -26.037 -4.870 1.00 63.66 153 THR A O 1
ATOM 1207 N N . VAL A 1 154 ? -5.226 -24.468 -3.653 1.00 69.25 154 VAL A N 1
ATOM 1208 C CA . VAL A 1 154 ? -5.523 -25.281 -2.475 1.00 69.25 154 VAL A CA 1
ATOM 1209 C C . VAL A 1 154 ? -7.022 -25.269 -2.190 1.00 69.25 154 VAL A C 1
ATOM 1211 O O . VAL A 1 154 ? -7.711 -24.267 -2.365 1.00 69.25 154 VAL A O 1
ATOM 1214 N N . ILE A 1 155 ? -7.554 -26.396 -1.727 1.00 67.62 155 ILE A N 1
ATOM 1215 C CA . ILE A 1 155 ? -8.952 -26.504 -1.306 1.00 67.62 155 ILE A CA 1
ATOM 1216 C C . ILE A 1 155 ? -8.967 -26.475 0.214 1.00 67.62 155 ILE A C 1
ATOM 1218 O O . ILE A 1 155 ? -8.401 -27.348 0.870 1.00 67.62 155 ILE A O 1
ATOM 1222 N N . ALA A 1 156 ? -9.602 -25.456 0.782 1.00 68.94 156 ALA A N 1
ATOM 1223 C CA . ALA A 1 156 ? -9.650 -25.239 2.217 1.00 68.94 156 ALA A CA 1
ATOM 1224 C C . ALA A 1 156 ? -11.093 -25.243 2.727 1.00 68.94 156 ALA A C 1
ATOM 1226 O O . ALA A 1 156 ? -12.036 -24.853 2.038 1.00 68.94 156 ALA A O 1
ATOM 1227 N N . ARG A 1 157 ? -11.271 -25.668 3.984 1.00 63.16 157 ARG A N 1
ATOM 1228 C CA . ARG A 1 157 ? -12.540 -25.555 4.709 1.00 63.16 157 ARG A CA 1
ATOM 1229 C C . ARG A 1 157 ? -12.370 -24.602 5.884 1.00 63.16 157 ARG A C 1
ATOM 1231 O O . ARG A 1 157 ? -11.698 -24.937 6.855 1.00 63.16 157 ARG A O 1
ATOM 1238 N N . ARG A 1 158 ? -13.025 -23.441 5.842 1.00 55.66 158 ARG A N 1
ATOM 1239 C CA . ARG A 1 158 ? -13.029 -22.461 6.945 1.00 55.66 158 ARG A CA 1
ATOM 1240 C C . ARG A 1 158 ? -14.459 -22.236 7.413 1.00 55.66 158 ARG A C 1
ATOM 1242 O O . ARG A 1 158 ? -15.330 -21.903 6.616 1.00 55.66 158 ARG A O 1
ATOM 1249 N N . ASN A 1 159 ? -14.714 -22.456 8.704 1.00 60.91 159 ASN A N 1
ATOM 1250 C CA . ASN A 1 159 ? -16.040 -22.306 9.322 1.00 60.91 159 ASN A CA 1
ATOM 1251 C C . ASN A 1 159 ? -17.165 -23.044 8.566 1.00 60.91 159 ASN A C 1
ATOM 1253 O O . ASN A 1 159 ? -18.265 -22.525 8.404 1.00 60.91 159 ASN A O 1
ATOM 1257 N N . GLY A 1 160 ? -16.884 -24.251 8.063 1.00 55.25 160 GLY A N 1
ATOM 1258 C CA . GLY A 1 160 ? -17.875 -25.071 7.359 1.00 55.25 160 GLY A CA 1
ATOM 1259 C C . GLY A 1 160 ? -18.095 -24.729 5.880 1.00 55.25 160 GLY A C 1
ATOM 1260 O O . GLY A 1 160 ? -18.858 -25.438 5.230 1.00 55.25 160 GLY A O 1
ATOM 1261 N N . LYS A 1 161 ? -17.421 -23.708 5.335 1.00 53.56 161 LYS A N 1
ATOM 1262 C CA . LYS A 1 161 ? -17.427 -23.388 3.900 1.00 53.56 161 LYS A CA 1
ATOM 1263 C C . LYS A 1 161 ? -16.204 -23.991 3.227 1.00 53.56 161 LYS A C 1
ATOM 1265 O O . LYS A 1 161 ? -15.091 -23.773 3.705 1.00 53.56 161 LYS A O 1
ATOM 1270 N N . ILE A 1 162 ? -16.425 -24.736 2.149 1.00 61.75 162 ILE A N 1
ATOM 1271 C CA . ILE A 1 162 ? -15.354 -25.198 1.264 1.00 61.75 162 ILE A CA 1
ATOM 1272 C C . ILE A 1 162 ? -15.089 -24.087 0.256 1.00 61.75 162 ILE A C 1
ATOM 1274 O O . ILE A 1 162 ? -16.031 -23.549 -0.323 1.00 61.75 162 ILE A O 1
ATOM 1278 N N . PHE A 1 163 ? -13.827 -23.729 0.073 1.00 54.94 163 PHE A N 1
ATOM 1279 C CA . PHE A 1 163 ? -13.410 -22.772 -0.937 1.00 54.94 163 PHE A CA 1
ATOM 1280 C C . PHE A 1 163 ? -12.109 -23.242 -1.578 1.00 54.94 163 PHE A C 1
ATOM 1282 O O . PHE A 1 163 ? -11.231 -23.803 -0.921 1.00 54.94 163 PHE A O 1
ATOM 1289 N N . ILE A 1 164 ? -12.027 -23.027 -2.883 1.00 62.66 164 ILE A N 1
ATOM 1290 C CA . ILE A 1 164 ? -10.808 -23.181 -3.661 1.00 62.66 164 ILE A CA 1
ATOM 1291 C C . ILE A 1 164 ? -10.091 -21.834 -3.547 1.00 62.66 164 ILE A C 1
ATOM 1293 O O . ILE A 1 164 ? -10.690 -20.796 -3.819 1.00 62.66 164 ILE A O 1
ATOM 1297 N N . THR A 1 165 ? -8.854 -21.830 -3.071 1.00 63.09 165 THR A N 1
ATOM 1298 C CA . THR A 1 165 ? -8.038 -20.625 -2.925 1.00 63.09 165 THR A CA 1
ATOM 1299 C C . THR A 1 165 ? -6.666 -20.885 -3.503 1.00 63.09 165 THR A C 1
ATOM 1301 O O . THR A 1 165 ? -6.089 -21.933 -3.279 1.00 63.09 165 THR A O 1
ATOM 1304 N N . GLY A 1 166 ? -6.119 -19.915 -4.206 1.00 63.16 166 GLY A N 1
ATOM 1305 C CA . GLY A 1 166 ? -4.695 -19.801 -4.466 1.00 63.16 166 GLY A CA 1
ATOM 1306 C C . GLY A 1 166 ? -4.362 -18.337 -4.287 1.00 63.16 166 GLY A C 1
ATOM 1307 O O . GLY A 1 166 ? -5.158 -17.487 -4.686 1.00 63.16 166 GLY A O 1
ATOM 1308 N N . ASN A 1 167 ? -3.264 -18.021 -3.613 1.00 58.22 167 ASN A N 1
ATOM 1309 C CA . ASN A 1 167 ? -2.838 -16.632 -3.553 1.00 58.22 167 ASN A CA 1
ATOM 1310 C C . ASN A 1 167 ? -1.946 -16.393 -4.759 1.00 58.22 167 ASN A C 1
ATOM 1312 O O . ASN A 1 167 ? -0.805 -16.850 -4.781 1.00 58.22 167 ASN A O 1
ATOM 1316 N N . THR A 1 168 ? -2.459 -15.656 -5.743 1.00 69.94 168 THR A N 1
ATOM 1317 C CA . THR A 1 168 ? -1.581 -14.975 -6.692 1.00 69.94 168 THR A CA 1
ATOM 1318 C C . THR A 1 168 ? -0.574 -14.174 -5.866 1.00 69.94 168 THR A C 1
ATOM 1320 O O . THR A 1 168 ? -0.992 -13.449 -4.955 1.00 69.94 168 THR A O 1
ATOM 1323 N N . PRO A 1 169 ? 0.739 -14.324 -6.104 1.00 78.88 169 PRO A N 1
ATOM 1324 C CA . PRO A 1 169 ? 1.726 -13.565 -5.360 1.00 78.88 169 PRO A CA 1
ATOM 1325 C C . PRO A 1 169 ? 1.443 -12.075 -5.544 1.00 78.88 169 PRO A C 1
ATOM 1327 O O . PRO A 1 169 ? 1.254 -11.601 -6.668 1.00 78.88 169 PRO A O 1
ATOM 1330 N N . PHE A 1 170 ? 1.423 -11.337 -4.433 1.00 82.00 170 PHE A N 1
ATOM 1331 C CA . PHE A 1 170 ? 1.343 -9.885 -4.487 1.00 82.00 170 PHE A CA 1
ATOM 1332 C C . PHE A 1 170 ? 2.618 -9.384 -5.164 1.00 82.00 170 PHE A C 1
ATOM 1334 O O . PHE A 1 170 ? 3.702 -9.425 -4.581 1.00 82.00 170 PHE A O 1
ATOM 1341 N N . THR A 1 171 ? 2.493 -8.946 -6.411 1.00 84.94 171 THR A N 1
ATOM 1342 C CA . THR A 1 171 ? 3.623 -8.523 -7.237 1.00 84.94 171 THR A CA 1
ATOM 1343 C C . THR A 1 171 ? 3.418 -7.092 -7.698 1.00 84.94 171 THR A C 1
ATOM 1345 O O . THR A 1 171 ? 2.306 -6.665 -8.002 1.00 84.94 171 THR A O 1
ATOM 1348 N N . ASN A 1 172 ? 4.512 -6.341 -7.732 1.00 84.12 172 ASN A N 1
ATOM 1349 C CA . ASN A 1 172 ? 4.570 -5.006 -8.305 1.00 84.12 172 ASN A CA 1
ATOM 1350 C C . ASN A 1 172 ? 5.679 -5.002 -9.349 1.00 84.12 172 ASN A C 1
ATOM 1352 O O . ASN A 1 172 ? 6.754 -5.551 -9.098 1.00 84.12 172 ASN A O 1
ATOM 1356 N N . ILE A 1 173 ? 5.432 -4.352 -10.478 1.00 89.81 173 ILE A N 1
ATOM 1357 C CA . ILE A 1 173 ? 6.472 -4.046 -11.453 1.00 89.81 173 ILE A CA 1
ATOM 1358 C C . ILE A 1 173 ? 6.621 -2.535 -11.559 1.00 89.81 173 ILE A C 1
ATOM 1360 O O . ILE A 1 173 ? 5.640 -1.795 -11.554 1.00 89.81 173 ILE A O 1
ATOM 1364 N N . THR A 1 174 ? 7.863 -2.079 -11.654 1.00 87.31 174 THR A N 1
ATOM 1365 C CA . THR A 1 174 ? 8.181 -0.668 -11.857 1.00 87.31 174 THR A CA 1
ATOM 1366 C C . THR A 1 174 ? 8.801 -0.528 -13.233 1.00 87.31 174 THR A C 1
ATOM 1368 O O . THR A 1 174 ? 9.807 -1.169 -13.527 1.00 87.31 174 THR A O 1
ATOM 1371 N N . LEU A 1 175 ? 8.173 0.289 -14.066 1.00 90.25 175 LEU A N 1
ATOM 1372 C CA . LEU A 1 175 ? 8.503 0.503 -15.459 1.00 90.25 175 LEU A CA 1
ATOM 1373 C C . LEU A 1 175 ? 9.111 1.894 -15.623 1.00 90.25 175 LEU A C 1
ATOM 1375 O O . LEU A 1 175 ? 8.562 2.910 -15.187 1.00 90.25 175 LEU A O 1
ATOM 1379 N N . ASP A 1 176 ? 10.284 1.910 -16.241 1.00 88.62 176 ASP A N 1
ATOM 1380 C CA . ASP A 1 176 ? 10.933 3.114 -16.725 1.00 88.62 176 ASP A CA 1
ATOM 1381 C C . ASP A 1 176 ? 10.664 3.239 -18.232 1.00 88.62 176 ASP A C 1
ATOM 1383 O O . ASP A 1 176 ? 10.734 2.257 -18.973 1.00 88.62 176 ASP A O 1
ATOM 1387 N N . VAL A 1 177 ? 10.362 4.455 -18.690 1.00 91.62 177 VAL A N 1
ATOM 1388 C CA . VAL A 1 177 ? 10.167 4.752 -20.123 1.00 91.62 177 VAL A CA 1
ATOM 1389 C C . VAL A 1 177 ? 11.510 4.880 -20.840 1.00 91.62 177 VAL A C 1
ATOM 1391 O O . VAL A 1 177 ? 11.690 4.401 -21.956 1.00 91.62 177 VAL A O 1
ATOM 1394 N N . THR A 1 178 ? 12.474 5.491 -20.160 1.00 92.19 178 THR A N 1
ATOM 1395 C CA . THR A 1 178 ? 13.874 5.604 -20.575 1.00 92.19 178 THR A CA 1
ATOM 1396 C C . THR A 1 178 ? 14.751 5.039 -19.465 1.00 92.19 178 THR A C 1
ATOM 1398 O O . THR A 1 178 ? 14.366 5.152 -18.299 1.00 92.19 178 THR A O 1
ATOM 1401 N N . PRO A 1 179 ? 15.917 4.445 -19.748 1.00 89.31 179 PRO A N 1
ATOM 1402 C CA . PRO A 1 179 ? 16.770 3.942 -18.680 1.00 89.31 179 PRO A CA 1
ATOM 1403 C C . PRO A 1 179 ? 17.200 5.090 -17.757 1.00 89.31 179 PRO A C 1
ATOM 1405 O O . PRO A 1 179 ? 17.362 6.234 -18.193 1.00 89.31 179 PRO A O 1
ATOM 1408 N N . SER A 1 180 ? 17.361 4.801 -16.464 1.00 83.81 180 SER A N 1
ATOM 1409 C CA . SER A 1 180 ? 17.915 5.785 -15.532 1.00 83.81 180 SER A CA 1
ATOM 1410 C C . SER A 1 180 ? 19.371 6.098 -15.889 1.00 83.81 180 SER A C 1
ATOM 1412 O O . SER A 1 180 ? 20.017 5.350 -16.626 1.00 83.81 180 SER A O 1
ATOM 1414 N N . LYS A 1 181 ? 19.911 7.210 -15.380 1.00 85.19 181 LYS A N 1
ATOM 1415 C CA . LYS A 1 181 ? 21.248 7.675 -15.767 1.00 85.19 181 LYS A CA 1
ATOM 1416 C C . LYS A 1 181 ? 22.328 6.642 -15.447 1.00 85.19 181 LYS A C 1
ATOM 1418 O O . LYS A 1 181 ? 23.214 6.427 -16.268 1.00 85.19 181 LYS A O 1
ATOM 1423 N N . MET A 1 182 ? 22.264 6.019 -14.270 1.00 82.94 182 MET A N 1
ATOM 1424 C CA . MET A 1 182 ? 23.237 5.004 -13.871 1.00 82.94 182 MET A CA 1
ATOM 1425 C C . MET A 1 182 ? 23.076 3.712 -14.680 1.00 82.94 182 MET A C 1
ATOM 1427 O O . MET A 1 182 ? 24.040 3.269 -15.299 1.00 82.94 182 MET A O 1
ATOM 1431 N N . ILE A 1 183 ? 21.860 3.155 -14.740 1.00 85.12 183 ILE A N 1
ATOM 1432 C CA . ILE A 1 183 ? 21.586 1.894 -15.452 1.00 85.12 183 ILE A CA 1
ATOM 1433 C C . ILE A 1 183 ? 21.859 2.027 -16.949 1.00 85.12 183 ILE A C 1
ATOM 1435 O O . ILE A 1 183 ? 22.402 1.113 -17.557 1.00 85.12 183 ILE A O 1
ATOM 1439 N N . GLY A 1 184 ? 21.540 3.175 -17.548 1.00 91.06 184 GLY A N 1
ATOM 1440 C CA . GLY A 1 184 ? 21.774 3.421 -18.967 1.00 91.06 184 GLY A CA 1
ATOM 1441 C C . GLY A 1 184 ? 23.243 3.297 -19.375 1.00 91.06 184 GLY A C 1
ATOM 1442 O O . GLY A 1 184 ? 23.516 2.972 -20.527 1.00 91.06 184 GLY A O 1
ATOM 1443 N N . GLU A 1 185 ? 24.191 3.521 -18.460 1.00 93.25 185 GLU A N 1
ATOM 1444 C CA . GLU A 1 185 ? 25.624 3.365 -18.731 1.00 93.25 185 GLU A CA 1
ATOM 1445 C C . GLU A 1 185 ? 26.157 1.947 -18.479 1.00 93.25 185 GLU A C 1
ATOM 1447 O O . GLU A 1 185 ? 27.296 1.663 -18.860 1.00 93.25 185 GLU A O 1
ATOM 1452 N N . GLU A 1 186 ? 25.364 1.065 -17.866 1.00 91.38 186 GLU A N 1
ATOM 1453 C CA . GLU A 1 186 ? 25.741 -0.326 -17.625 1.00 91.38 186 GLU A CA 1
ATOM 1454 C C . GLU A 1 186 ? 25.675 -1.148 -18.916 1.00 91.38 186 GLU A C 1
ATOM 1456 O O . GLU A 1 186 ? 24.804 -0.955 -19.768 1.00 91.38 186 GLU A O 1
ATOM 1461 N N . ASN A 1 187 ? 26.613 -2.085 -19.045 1.00 94.06 187 ASN A N 1
ATOM 1462 C CA . ASN A 1 187 ? 26.646 -3.046 -20.136 1.00 94.06 187 ASN A CA 1
ATOM 1463 C C . ASN A 1 187 ? 25.491 -4.046 -20.023 1.00 94.06 187 ASN A C 1
ATOM 1465 O O . ASN A 1 187 ? 25.188 -4.535 -18.931 1.00 94.06 187 ASN A O 1
ATOM 1469 N N . VAL A 1 188 ? 24.870 -4.383 -21.153 1.00 93.12 188 VAL A N 1
ATOM 1470 C CA . VAL A 1 188 ? 23.771 -5.354 -21.155 1.00 93.12 188 VAL A CA 1
ATOM 1471 C C . VAL A 1 188 ? 24.279 -6.768 -20.899 1.00 93.12 188 VAL A C 1
ATOM 1473 O O . VAL A 1 188 ? 25.403 -7.125 -21.258 1.00 93.12 188 VAL A O 1
ATOM 1476 N N . ILE A 1 189 ? 23.436 -7.587 -20.271 1.00 90.31 189 ILE A N 1
ATOM 1477 C CA . ILE A 1 189 ? 23.742 -8.989 -19.982 1.00 90.31 189 ILE A CA 1
ATOM 1478 C C . ILE A 1 189 ? 22.806 -9.872 -20.802 1.00 90.31 189 ILE A C 1
ATOM 1480 O O . ILE A 1 189 ? 21.596 -9.863 -20.588 1.00 90.31 189 ILE A O 1
ATOM 1484 N N . ILE A 1 190 ? 23.364 -10.673 -21.709 1.00 87.31 190 ILE A N 1
ATOM 1485 C CA . ILE A 1 190 ? 22.610 -11.607 -22.553 1.00 87.31 190 ILE A CA 1
ATOM 1486 C C . ILE A 1 190 ? 23.110 -13.020 -22.271 1.00 87.31 190 ILE A C 1
ATOM 1488 O O . ILE A 1 190 ? 24.301 -13.301 -22.366 1.00 87.31 190 ILE A O 1
ATOM 1492 N N . SER A 1 191 ? 22.204 -13.926 -21.890 1.00 87.75 191 SER A N 1
ATOM 1493 C CA . SER A 1 191 ? 22.544 -15.316 -21.527 1.00 87.75 191 SER A CA 1
ATOM 1494 C C . SER A 1 191 ? 23.658 -15.431 -20.469 1.00 87.75 191 SER A C 1
ATOM 1496 O O . SER A 1 191 ? 24.459 -16.363 -20.488 1.00 87.75 191 SER A O 1
ATOM 1498 N N . GLY A 1 192 ? 23.727 -14.463 -19.548 1.00 89.44 192 GLY A N 1
ATOM 1499 C CA . GLY A 1 192 ? 24.748 -14.398 -18.498 1.00 89.44 192 GLY A CA 1
ATOM 1500 C C . GLY A 1 192 ? 26.103 -13.828 -18.935 1.00 89.44 192 GLY A C 1
ATOM 1501 O O . GLY A 1 192 ? 27.021 -13.792 -18.120 1.00 89.44 192 GLY A O 1
ATOM 1502 N N . GLN A 1 193 ? 26.247 -13.369 -20.182 1.00 91.44 193 GLN A N 1
ATOM 1503 C CA . GLN A 1 193 ? 27.463 -12.728 -20.685 1.00 91.44 193 GLN A CA 1
ATOM 1504 C C . GLN A 1 193 ? 27.287 -11.214 -20.773 1.00 91.44 193 GLN A C 1
ATOM 1506 O O . GLN A 1 193 ? 26.254 -10.732 -21.236 1.00 91.44 193 GLN A O 1
ATOM 1511 N N . VAL A 1 194 ? 28.304 -10.475 -20.327 1.00 94.31 194 VAL A N 1
ATOM 1512 C CA . VAL A 1 194 ? 28.361 -9.015 -20.454 1.00 94.31 194 VAL A CA 1
ATOM 1513 C C . VAL A 1 194 ? 28.707 -8.663 -21.897 1.00 94.31 194 VAL A C 1
ATOM 1515 O O . VAL A 1 194 ? 29.719 -9.125 -22.423 1.00 94.31 194 VAL A O 1
ATOM 1518 N N . MET A 1 195 ? 27.874 -7.840 -22.517 1.00 94.19 195 MET A N 1
ATOM 1519 C CA . MET A 1 195 ? 28.011 -7.404 -23.904 1.00 94.19 195 MET A CA 1
ATOM 1520 C C . MET A 1 195 ? 28.638 -6.001 -23.980 1.00 94.19 195 MET A C 1
ATOM 1522 O O . MET A 1 195 ? 28.573 -5.255 -23.002 1.00 94.19 195 MET A O 1
ATOM 1526 N N . PRO A 1 196 ? 29.263 -5.601 -25.104 1.00 95.62 196 PRO A N 1
ATOM 1527 C CA . PRO A 1 196 ? 29.833 -4.259 -25.247 1.00 95.62 196 PRO A CA 1
ATOM 1528 C C . PRO A 1 196 ? 28.780 -3.139 -25.291 1.00 95.62 196 PRO A C 1
ATOM 1530 O O . PRO A 1 196 ? 29.089 -2.013 -24.899 1.00 95.62 196 PRO A O 1
ATOM 1533 N N . GLU A 1 197 ? 27.559 -3.432 -25.738 1.00 96.50 197 GLU A N 1
ATOM 1534 C CA . GLU A 1 197 ? 26.433 -2.498 -25.780 1.00 96.50 197 GLU A CA 1
ATOM 1535 C C . GLU A 1 197 ? 25.928 -2.150 -24.373 1.00 96.50 197 GLU A C 1
ATOM 1537 O O . GLU A 1 197 ? 26.059 -2.935 -23.425 1.00 96.50 197 GLU A O 1
ATOM 1542 N N . LYS A 1 198 ? 25.335 -0.963 -24.229 1.00 96.25 198 LYS A N 1
ATOM 1543 C CA . LYS A 1 198 ? 24.821 -0.442 -22.958 1.00 96.25 198 LYS A CA 1
ATOM 1544 C C . LYS A 1 198 ? 23.302 -0.390 -22.949 1.00 96.25 198 LYS A C 1
ATOM 1546 O O . LYS A 1 198 ? 22.689 -0.251 -24.000 1.00 96.25 198 LYS A O 1
ATOM 1551 N N . TYR A 1 199 ? 22.669 -0.414 -21.774 1.00 93.50 199 TYR A N 1
ATOM 1552 C CA . TYR A 1 199 ? 21.198 -0.374 -21.688 1.00 93.50 199 TYR A CA 1
ATOM 1553 C C . TYR A 1 199 ? 20.571 0.855 -22.362 1.00 93.50 199 TYR A C 1
ATOM 1555 O O . TYR A 1 199 ? 19.476 0.749 -22.909 1.00 93.50 199 TYR A O 1
ATOM 1563 N N . LYS A 1 200 ? 21.255 2.009 -22.377 1.00 95.19 200 LYS A N 1
ATOM 1564 C CA . LYS A 1 200 ? 20.782 3.208 -23.096 1.00 95.19 200 LYS A CA 1
ATOM 1565 C C . LYS A 1 200 ? 20.652 3.029 -24.610 1.00 95.19 200 LYS A C 1
ATOM 1567 O O . LYS A 1 200 ? 19.935 3.805 -25.234 1.00 95.19 200 LYS A O 1
ATOM 1572 N N . ASP A 1 201 ? 21.314 2.025 -25.179 1.00 96.38 201 ASP A N 1
ATOM 1573 C CA . ASP A 1 201 ? 21.292 1.746 -26.614 1.00 96.38 201 ASP A CA 1
ATOM 1574 C C . ASP A 1 201 ? 20.030 0.952 -27.032 1.00 96.38 201 ASP A C 1
ATOM 1576 O O . ASP A 1 201 ? 19.727 0.877 -28.219 1.00 96.38 201 ASP A O 1
ATOM 1580 N N . PHE A 1 202 ? 19.247 0.427 -26.074 1.00 95.94 202 PHE A N 1
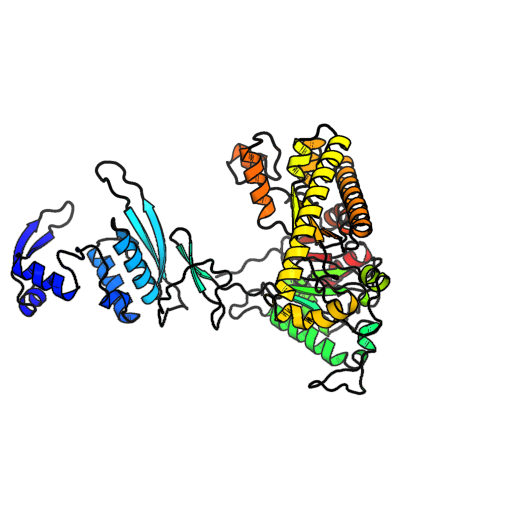ATOM 1581 C CA . PHE A 1 202 ? 18.080 -0.452 -26.300 1.00 95.94 202 PHE A CA 1
ATOM 1582 C C . PHE A 1 202 ? 16.728 0.249 -26.074 1.00 95.94 202 PHE A C 1
ATOM 1584 O O . PHE A 1 202 ? 15.777 -0.308 -25.516 1.00 95.94 202 PHE A O 1
ATOM 1591 N N . GLN A 1 203 ? 16.629 1.523 -26.464 1.00 95.94 203 GLN A N 1
ATOM 1592 C CA . GLN A 1 203 ? 15.403 2.300 -26.261 1.00 95.94 203 GLN A CA 1
ATOM 1593 C C . GLN A 1 203 ? 14.213 1.746 -27.065 1.00 95.94 203 GLN A C 1
ATOM 1595 O O . GLN A 1 203 ? 13.080 1.792 -26.583 1.00 95.94 203 GLN A O 1
ATOM 1600 N N . VAL A 1 204 ? 14.469 1.187 -28.253 1.00 97.12 204 VAL A N 1
ATOM 1601 C CA . VAL A 1 204 ? 13.443 0.584 -29.120 1.00 97.12 204 VAL A CA 1
ATOM 1602 C C . VAL A 1 204 ? 12.805 -0.630 -28.441 1.00 97.12 204 VAL A C 1
ATOM 1604 O O . VAL A 1 204 ? 11.587 -0.794 -28.461 1.00 97.12 204 VAL A O 1
ATOM 1607 N N . GLU A 1 205 ? 13.606 -1.460 -27.780 1.00 96.06 205 GLU A N 1
ATOM 1608 C CA . GLU A 1 205 ? 13.153 -2.635 -27.043 1.00 96.06 205 GLU A CA 1
ATOM 1609 C C . GLU A 1 205 ? 12.373 -2.244 -25.784 1.00 96.06 205 GLU A C 1
ATOM 1611 O O . GLU A 1 205 ? 11.347 -2.857 -25.483 1.00 96.06 205 GLU A O 1
ATOM 1616 N N . MET A 1 206 ? 12.810 -1.197 -25.072 1.00 95.31 206 MET A N 1
ATOM 1617 C CA . MET A 1 206 ? 12.053 -0.646 -23.942 1.00 95.31 206 MET A CA 1
ATOM 1618 C C . MET A 1 206 ? 10.686 -0.109 -24.384 1.00 95.31 206 MET A C 1
ATOM 1620 O O . MET A 1 206 ? 9.690 -0.331 -23.693 1.00 95.31 206 MET A O 1
ATOM 1624 N N . ASP A 1 207 ? 10.616 0.558 -25.536 1.00 97.31 207 ASP A N 1
ATOM 1625 C CA . ASP A 1 207 ? 9.362 1.044 -26.117 1.00 97.31 207 ASP A CA 1
ATOM 1626 C C . ASP A 1 207 ? 8.438 -0.106 -26.521 1.00 97.31 207 ASP A C 1
ATOM 1628 O O . ASP A 1 207 ? 7.257 -0.108 -26.165 1.00 97.31 207 ASP A O 1
ATOM 1632 N N . MET A 1 208 ? 8.983 -1.121 -27.195 1.00 97.75 208 MET A N 1
ATOM 1633 C CA . MET A 1 208 ? 8.253 -2.338 -27.549 1.00 97.75 208 MET A CA 1
ATOM 1634 C C . MET A 1 208 ? 7.678 -3.027 -26.304 1.00 97.75 208 MET A C 1
ATOM 1636 O O . MET A 1 208 ? 6.507 -3.407 -26.301 1.00 97.75 208 MET A O 1
ATOM 1640 N N . PHE A 1 209 ? 8.471 -3.161 -25.235 1.00 96.75 209 PHE A N 1
ATOM 1641 C CA . PHE A 1 209 ? 8.031 -3.789 -23.991 1.00 96.75 209 PHE A CA 1
ATOM 1642 C C . PHE A 1 209 ? 6.926 -2.986 -23.294 1.00 96.75 209 PHE A C 1
ATOM 1644 O O . PHE A 1 209 ? 5.906 -3.560 -22.918 1.00 96.75 209 PHE A O 1
ATOM 1651 N N . ASN A 1 210 ? 7.100 -1.668 -23.142 1.00 96.81 210 ASN A N 1
ATOM 1652 C CA . ASN A 1 210 ? 6.099 -0.801 -22.512 1.00 96.81 210 ASN A CA 1
ATOM 1653 C C . ASN A 1 210 ? 4.756 -0.857 -23.252 1.00 96.81 210 ASN A C 1
ATOM 1655 O O . ASN A 1 210 ? 3.710 -1.005 -22.616 1.00 96.81 210 ASN A O 1
ATOM 1659 N N . LYS A 1 211 ? 4.798 -0.808 -24.589 1.00 97.75 211 LYS A N 1
ATOM 1660 C CA . LYS A 1 211 ? 3.612 -0.923 -25.440 1.00 97.75 211 LYS A CA 1
ATOM 1661 C C . LYS A 1 211 ? 2.920 -2.276 -25.254 1.00 97.75 211 LYS A C 1
ATOM 1663 O O . LYS A 1 211 ? 1.747 -2.314 -24.892 1.00 97.75 211 LYS A O 1
ATOM 1668 N N . ALA A 1 212 ? 3.658 -3.375 -25.429 1.00 97.69 212 ALA A N 1
ATOM 1669 C CA . ALA A 1 212 ? 3.111 -4.727 -25.330 1.00 97.69 212 ALA A CA 1
ATOM 1670 C C . ALA A 1 212 ? 2.542 -5.025 -23.933 1.00 97.69 212 ALA A C 1
ATOM 1672 O O . ALA A 1 212 ? 1.480 -5.632 -23.805 1.00 97.69 212 ALA A O 1
ATOM 1673 N N . PHE A 1 213 ? 3.220 -4.572 -22.874 1.00 96.62 213 PHE A N 1
ATOM 1674 C CA . PHE A 1 213 ? 2.742 -4.741 -21.505 1.00 96.62 213 PHE A CA 1
ATOM 1675 C C . PHE A 1 213 ? 1.394 -4.038 -21.286 1.00 96.62 213 PHE A C 1
ATOM 1677 O O . PHE A 1 213 ? 0.454 -4.649 -20.774 1.00 96.62 213 PHE A O 1
ATOM 1684 N N . ALA A 1 214 ? 1.277 -2.775 -21.705 1.00 96.56 214 ALA A N 1
ATOM 1685 C CA . ALA A 1 214 ? 0.040 -2.015 -21.569 1.00 96.56 214 ALA A CA 1
ATOM 1686 C C . ALA A 1 214 ? -1.105 -2.598 -22.421 1.00 96.56 214 ALA A C 1
ATOM 1688 O O . ALA A 1 214 ? -2.236 -2.670 -21.944 1.00 96.56 214 ALA A O 1
ATOM 1689 N N . GLU A 1 215 ? -0.822 -3.088 -23.634 1.00 96.50 215 GLU A N 1
ATOM 1690 C CA . GLU A 1 215 ? -1.801 -3.779 -24.489 1.00 96.50 215 GLU A CA 1
ATOM 1691 C C . GLU A 1 215 ? -2.354 -5.055 -23.829 1.00 96.50 215 GLU A C 1
ATOM 1693 O O . GLU A 1 215 ? -3.567 -5.279 -23.827 1.00 96.50 215 GLU A O 1
ATOM 1698 N N . VAL A 1 216 ? -1.493 -5.865 -23.203 1.00 95.88 216 VAL A N 1
ATOM 1699 C CA . VAL A 1 216 ? -1.918 -7.066 -22.463 1.00 95.88 216 VAL A CA 1
ATOM 1700 C C . VAL A 1 216 ? -2.775 -6.691 -21.253 1.00 95.88 216 VAL A C 1
ATOM 1702 O O . VAL A 1 216 ? -3.841 -7.271 -21.045 1.00 95.88 216 VAL A O 1
ATOM 1705 N N . MET A 1 217 ? -2.355 -5.694 -20.471 1.00 94.44 217 MET A N 1
ATOM 1706 C CA . MET A 1 217 ? -3.121 -5.226 -19.311 1.00 94.44 217 MET A CA 1
ATOM 1707 C C . MET A 1 217 ? -4.486 -4.637 -19.704 1.00 94.44 217 MET A C 1
ATOM 1709 O O . MET A 1 217 ? -5.465 -4.808 -18.976 1.00 94.44 217 MET A O 1
ATOM 1713 N N . LEU A 1 218 ? -4.571 -3.981 -20.865 1.00 93.44 218 LEU A N 1
ATOM 1714 C CA . LEU A 1 218 ? -5.816 -3.469 -21.444 1.00 93.44 218 LEU A CA 1
ATOM 1715 C C . LEU A 1 218 ? -6.781 -4.576 -21.868 1.00 93.44 218 LEU A C 1
ATOM 1717 O O . LEU A 1 218 ? -7.993 -4.454 -21.625 1.00 93.44 218 LEU A O 1
ATOM 1721 N N . ALA A 1 219 ? -6.246 -5.620 -22.508 1.00 93.12 219 ALA A N 1
ATOM 1722 C CA . ALA A 1 219 ? -7.002 -6.795 -22.923 1.00 93.12 219 ALA A CA 1
ATOM 1723 C C . ALA A 1 219 ? -7.592 -7.529 -21.710 1.00 93.12 219 ALA A C 1
ATOM 1725 O O . ALA A 1 219 ? -8.745 -7.955 -21.758 1.00 93.12 219 ALA A O 1
ATOM 1726 N N . GLY A 1 220 ? -6.839 -7.583 -20.609 1.00 89.75 220 GLY A N 1
ATOM 1727 C CA . GLY A 1 220 ? -7.246 -8.243 -19.375 1.00 89.75 220 GLY A CA 1
ATOM 1728 C C . GLY A 1 220 ? -7.015 -9.755 -19.403 1.00 89.75 220 GLY A C 1
ATOM 1729 O O . GLY A 1 220 ? -6.347 -10.293 -20.286 1.00 89.75 220 GLY A O 1
ATOM 1730 N N . ASP A 1 221 ? -7.546 -10.444 -18.396 1.00 85.88 221 ASP A N 1
ATOM 1731 C CA . ASP A 1 221 ? -7.472 -11.898 -18.276 1.00 85.88 221 ASP A CA 1
ATOM 1732 C C . ASP A 1 221 ? -8.260 -12.619 -19.387 1.00 85.88 221 ASP A C 1
ATOM 1734 O O . ASP A 1 221 ? -8.857 -12.004 -20.270 1.00 85.88 221 ASP A O 1
ATOM 1738 N N . SER A 1 222 ? -8.319 -13.954 -19.341 1.00 81.75 222 SER A N 1
ATOM 1739 C CA . SER A 1 222 ? -9.054 -14.762 -20.332 1.00 81.75 222 SER A CA 1
ATOM 1740 C C . SER A 1 222 ? -10.548 -14.421 -20.465 1.00 81.75 222 SER A C 1
ATOM 1742 O O . SER A 1 222 ? -11.200 -14.877 -21.401 1.00 81.75 222 SER A O 1
ATOM 1744 N N . THR A 1 223 ? -11.102 -13.656 -19.522 1.00 80.56 223 THR A N 1
ATOM 1745 C CA . THR A 1 223 ? -12.489 -13.178 -19.508 1.00 80.56 223 THR A CA 1
ATOM 1746 C C . THR A 1 223 ? -12.599 -11.661 -19.706 1.00 80.56 223 THR A C 1
ATOM 1748 O O . THR A 1 223 ? -13.682 -11.100 -19.552 1.00 80.56 223 THR A O 1
ATOM 1751 N N . GLY A 1 224 ? -11.498 -10.989 -20.056 1.00 82.31 224 GLY A N 1
ATOM 1752 C CA . GLY A 1 224 ? -11.432 -9.548 -20.293 1.00 82.31 224 GLY A CA 1
ATOM 1753 C C . GLY A 1 224 ? -11.398 -8.695 -19.023 1.00 82.31 224 GLY A C 1
ATOM 1754 O O . GLY A 1 224 ? -11.675 -7.495 -19.086 1.00 82.31 224 GLY A O 1
ATOM 1755 N N . ARG A 1 225 ? -11.112 -9.285 -17.853 1.00 84.88 225 ARG A N 1
ATOM 1756 C CA . ARG A 1 225 ? -11.068 -8.559 -16.573 1.00 84.88 225 ARG A CA 1
ATOM 1757 C C . ARG A 1 225 ? -9.689 -7.976 -16.324 1.00 84.88 225 ARG A C 1
ATOM 1759 O O . ARG A 1 225 ? -8.684 -8.566 -16.698 1.00 84.88 225 ARG A O 1
ATOM 1766 N N . VAL A 1 226 ? -9.633 -6.837 -15.641 1.00 88.25 226 VAL A N 1
ATOM 1767 C CA . VAL A 1 226 ? -8.353 -6.243 -15.246 1.00 88.25 226 VAL A CA 1
ATOM 1768 C C . VAL A 1 226 ? -7.557 -7.204 -14.359 1.00 88.25 226 VAL A C 1
ATOM 1770 O O . VAL A 1 226 ? -8.103 -7.843 -13.456 1.00 88.25 226 VAL A O 1
ATOM 1773 N N . PHE A 1 227 ? -6.252 -7.282 -14.598 1.00 88.62 227 PHE A N 1
ATOM 1774 C CA . PHE A 1 227 ? -5.351 -8.015 -13.723 1.00 88.62 227 PHE A CA 1
ATOM 1775 C C . PHE A 1 227 ? -5.207 -7.292 -12.382 1.00 88.62 227 PHE A C 1
ATOM 1777 O O . PHE A 1 227 ? -4.864 -6.113 -12.337 1.00 88.62 227 PHE A O 1
ATOM 1784 N N . SER A 1 228 ? -5.418 -8.008 -11.276 1.00 84.69 228 SER A N 1
ATOM 1785 C CA . SER A 1 228 ? -5.093 -7.479 -9.943 1.00 84.69 228 SER A CA 1
ATOM 1786 C C . SER A 1 228 ? -3.582 -7.411 -9.704 1.00 84.69 228 SER A C 1
ATOM 1788 O O . SER A 1 228 ? -3.122 -6.554 -8.956 1.00 84.69 228 SER A O 1
ATOM 1790 N N . PHE A 1 229 ? -2.818 -8.312 -10.337 1.00 87.56 229 PHE A N 1
ATOM 1791 C CA . PHE A 1 229 ? -1.363 -8.393 -10.238 1.00 87.56 229 PHE A CA 1
ATOM 1792 C C . PHE A 1 229 ? -0.724 -8.749 -11.592 1.00 87.56 229 PHE A C 1
ATOM 1794 O O . PHE A 1 229 ? -1.323 -9.523 -12.341 1.00 87.56 229 PHE A O 1
ATOM 1801 N N . PRO A 1 230 ? 0.501 -8.266 -11.874 1.00 89.88 230 PRO A N 1
ATOM 1802 C CA . PRO A 1 230 ? 1.264 -7.336 -11.042 1.00 89.88 230 PRO A CA 1
ATOM 1803 C C . PRO A 1 230 ? 0.650 -5.931 -11.049 1.00 89.88 230 PRO A C 1
ATOM 1805 O O . PRO A 1 230 ? 0.043 -5.528 -12.035 1.00 89.88 230 PRO A O 1
ATOM 1808 N N . ILE A 1 231 ? 0.834 -5.175 -9.966 1.00 89.50 231 ILE A N 1
ATOM 1809 C CA . ILE A 1 231 ? 0.525 -3.739 -9.950 1.00 89.50 231 ILE A CA 1
ATOM 1810 C C . ILE A 1 231 ? 1.619 -3.026 -10.755 1.00 89.50 231 ILE A C 1
ATOM 1812 O O . ILE A 1 231 ? 2.792 -3.132 -10.382 1.00 89.50 231 ILE A O 1
ATOM 1816 N N . PRO A 1 232 ? 1.292 -2.331 -11.858 1.00 93.75 232 PRO A N 1
ATOM 1817 C CA . PRO A 1 232 ? 2.293 -1.599 -12.610 1.00 93.75 232 PRO A CA 1
ATOM 1818 C C . PRO A 1 232 ? 2.481 -0.190 -12.048 1.00 93.75 232 PRO A C 1
ATOM 1820 O O . PRO A 1 232 ? 1.522 0.506 -11.717 1.00 93.75 232 PRO A O 1
ATOM 1823 N N . THR A 1 233 ? 3.737 0.240 -11.985 1.00 92.88 233 THR A N 1
ATOM 1824 C CA . THR A 1 233 ? 4.157 1.581 -11.579 1.00 92.88 233 THR A CA 1
ATOM 1825 C C . THR A 1 233 ? 4.998 2.214 -12.673 1.00 92.88 233 THR A C 1
ATOM 1827 O O . THR A 1 233 ? 5.961 1.594 -13.104 1.00 92.88 233 THR A O 1
ATOM 1830 N N . TYR A 1 234 ? 4.705 3.449 -13.070 1.00 94.19 234 TYR A N 1
ATOM 1831 C CA . TYR A 1 234 ? 5.544 4.226 -13.984 1.00 94.19 234 TYR A CA 1
ATOM 1832 C C . TYR A 1 234 ? 6.265 5.350 -13.249 1.00 94.19 234 TYR A C 1
ATOM 1834 O O . TYR A 1 234 ? 5.654 6.115 -12.500 1.00 94.19 234 TYR A O 1
ATOM 1842 N N . ASN A 1 235 ? 7.572 5.472 -13.481 1.00 91.38 235 ASN A N 1
ATOM 1843 C CA . ASN A 1 235 ? 8.353 6.588 -12.955 1.00 91.38 235 ASN A CA 1
ATOM 1844 C C . ASN A 1 235 ? 8.264 7.788 -13.899 1.00 91.38 235 ASN A C 1
ATOM 1846 O O . ASN A 1 235 ? 8.611 7.683 -15.075 1.00 91.38 235 ASN A O 1
ATOM 1850 N N . VAL A 1 236 ? 7.850 8.938 -13.366 1.00 92.56 236 VAL A N 1
ATOM 1851 C CA . VAL A 1 236 ? 7.748 10.197 -14.110 1.00 92.56 236 VAL A CA 1
ATOM 1852 C C . VAL A 1 236 ? 8.798 11.167 -13.587 1.00 92.56 236 VAL A C 1
ATOM 1854 O O . VAL A 1 236 ? 8.713 11.625 -12.447 1.00 92.56 236 VAL A O 1
ATOM 1857 N N . ASP A 1 237 ? 9.799 11.471 -14.410 1.00 90.75 237 ASP A N 1
ATOM 1858 C CA . ASP A 1 237 ? 10.857 12.434 -14.105 1.00 90.75 237 ASP A CA 1
ATOM 1859 C C . ASP A 1 237 ? 10.750 13.703 -14.967 1.00 90.75 237 ASP A C 1
ATOM 1861 O O . ASP A 1 237 ? 9.824 13.878 -15.760 1.00 90.75 237 ASP A O 1
ATOM 1865 N N . LYS A 1 238 ? 11.704 14.625 -14.798 1.00 90.12 238 LYS A N 1
ATOM 1866 C CA . LYS A 1 238 ? 11.719 15.910 -15.519 1.00 90.12 238 LYS A CA 1
ATOM 1867 C C . LYS A 1 238 ? 11.914 15.764 -17.032 1.00 90.12 238 LYS A C 1
ATOM 1869 O O . LYS A 1 238 ? 11.581 16.695 -17.758 1.00 90.12 238 LYS A O 1
ATOM 1874 N N . ASN A 1 239 ? 12.448 14.629 -17.482 1.00 89.81 239 ASN A N 1
ATOM 1875 C CA . ASN A 1 239 ? 12.754 14.336 -18.880 1.00 89.81 239 ASN A CA 1
ATOM 1876 C C . ASN A 1 239 ? 11.725 13.373 -19.496 1.00 89.81 239 ASN A C 1
ATOM 1878 O O . ASN A 1 239 ? 11.970 12.824 -20.570 1.00 89.81 239 ASN A O 1
ATOM 1882 N N . PHE A 1 240 ? 10.602 13.134 -18.813 1.00 94.00 240 PHE A N 1
ATOM 1883 C CA . PHE A 1 240 ? 9.575 12.210 -19.262 1.00 94.00 240 PHE A CA 1
ATOM 1884 C C . PHE A 1 240 ? 8.960 12.676 -20.587 1.00 94.00 240 PHE A C 1
ATOM 1886 O O . PHE A 1 240 ? 8.436 13.787 -20.698 1.00 94.00 240 PHE A O 1
ATOM 1893 N N . ASP A 1 241 ? 9.018 11.803 -21.588 1.00 94.81 241 ASP A N 1
ATOM 1894 C CA . ASP A 1 241 ? 8.504 12.047 -22.932 1.00 94.81 241 ASP A CA 1
ATOM 1895 C C . ASP A 1 241 ? 7.016 11.679 -23.004 1.00 94.81 241 ASP A C 1
ATOM 1897 O O . ASP A 1 241 ? 6.642 10.523 -23.204 1.00 94.81 241 ASP A O 1
ATOM 1901 N N . TRP A 1 242 ? 6.164 12.677 -22.771 1.00 95.75 242 TRP A N 1
ATOM 1902 C CA . TRP A 1 242 ? 4.710 12.513 -22.680 1.00 95.75 242 TRP A CA 1
ATOM 1903 C C . TRP A 1 242 ? 4.066 12.061 -23.996 1.00 95.75 242 TRP A C 1
ATOM 1905 O O . TRP A 1 242 ? 3.055 11.361 -23.964 1.00 95.75 242 TRP A O 1
ATOM 1915 N N . ASP A 1 243 ? 4.641 12.455 -25.132 1.00 95.69 243 ASP A N 1
ATOM 1916 C CA . ASP A 1 243 ? 4.062 12.256 -26.467 1.00 95.69 243 ASP A CA 1
ATOM 1917 C C . ASP A 1 243 ? 4.637 11.027 -27.187 1.00 95.69 243 ASP A C 1
ATOM 1919 O O . ASP A 1 243 ? 4.360 10.781 -28.361 1.00 95.69 243 ASP A O 1
ATOM 1923 N N . ARG A 1 244 ? 5.411 10.220 -26.459 1.00 95.56 244 ARG A N 1
ATOM 1924 C CA . ARG A 1 244 ? 5.986 8.971 -26.936 1.00 95.56 244 ARG A CA 1
ATOM 1925 C C . ARG A 1 244 ? 4.912 7.975 -27.367 1.00 95.56 244 ARG A C 1
ATOM 1927 O O . ARG A 1 244 ? 4.063 7.569 -26.575 1.00 95.56 244 ARG A O 1
ATOM 1934 N N . GLU A 1 245 ? 5.006 7.506 -28.608 1.00 95.69 245 GLU A N 1
ATOM 1935 C CA . GLU A 1 245 ? 4.006 6.625 -29.227 1.00 95.69 245 GLU A CA 1
ATOM 1936 C C . GLU A 1 245 ? 3.786 5.314 -28.450 1.00 95.69 245 GLU A C 1
ATOM 1938 O O . GLU A 1 245 ? 2.649 4.866 -28.296 1.00 95.69 245 GLU A O 1
ATOM 1943 N N . SER A 1 246 ? 4.848 4.730 -27.880 1.00 96.19 246 SER A N 1
ATOM 1944 C CA . SER A 1 246 ? 4.767 3.492 -27.087 1.00 96.19 246 SER A CA 1
ATOM 1945 C C . SER A 1 246 ? 3.915 3.621 -25.818 1.00 96.19 246 SER A C 1
ATOM 1947 O O . SER A 1 246 ? 3.474 2.608 -25.276 1.00 96.19 246 SER A O 1
ATOM 1949 N N . LEU A 1 247 ? 3.640 4.848 -25.359 1.00 96.75 247 LEU A N 1
ATOM 1950 C CA . LEU A 1 247 ? 2.839 5.121 -24.166 1.00 96.75 247 LEU A CA 1
ATOM 1951 C C . LEU A 1 247 ? 1.345 5.293 -24.446 1.00 96.75 247 LEU A C 1
ATOM 1953 O O . LEU A 1 247 ? 0.570 5.349 -23.491 1.00 96.75 247 LEU A O 1
ATOM 1957 N N . GLN A 1 248 ? 0.910 5.343 -25.709 1.00 96.69 248 GLN A N 1
ATOM 1958 C CA . GLN A 1 248 ? -0.514 5.502 -26.032 1.00 96.69 248 GLN A CA 1
ATOM 1959 C C . GLN A 1 248 ? -1.406 4.451 -25.340 1.00 96.69 248 GLN A C 1
ATOM 1961 O O . GLN A 1 248 ? -2.372 4.855 -24.684 1.00 96.69 248 GLN A O 1
ATOM 1966 N N . PRO A 1 249 ? -1.073 3.140 -25.351 1.00 97.19 249 PRO A N 1
ATOM 1967 C CA . PRO A 1 249 ? -1.885 2.150 -24.644 1.00 97.19 249 PRO A CA 1
ATOM 1968 C C . PRO A 1 249 ? -1.834 2.315 -23.119 1.00 97.19 249 PRO A C 1
ATOM 1970 O O . PRO A 1 249 ? -2.796 1.990 -22.434 1.00 97.19 249 PRO A O 1
ATOM 1973 N N . MET A 1 250 ? -0.751 2.859 -22.552 1.00 97.00 250 MET A N 1
ATOM 1974 C CA . MET A 1 250 ? -0.663 3.119 -21.109 1.00 97.00 250 MET A CA 1
ATOM 1975 C C . MET A 1 250 ? -1.647 4.217 -20.678 1.00 97.00 250 MET A C 1
ATOM 1977 O O . MET A 1 250 ? -2.309 4.083 -19.645 1.00 97.00 250 MET A O 1
ATOM 1981 N N . TRP A 1 251 ? -1.819 5.264 -21.489 1.00 97.44 251 TRP A N 1
ATOM 1982 C CA . TRP A 1 251 ? -2.820 6.299 -21.222 1.00 97.44 251 TRP A CA 1
ATOM 1983 C C . TRP A 1 251 ? -4.246 5.755 -21.316 1.00 97.44 251 TRP A C 1
ATOM 1985 O O . TRP A 1 251 ? -5.068 6.050 -20.449 1.00 97.44 251 TRP A O 1
ATOM 1995 N N . GLU A 1 252 ? -4.529 4.898 -22.301 1.00 96.50 252 GLU A N 1
ATOM 1996 C CA . GLU A 1 252 ? -5.832 4.232 -22.413 1.00 96.50 252 GLU A CA 1
ATOM 1997 C C . GLU A 1 252 ? -6.089 3.276 -21.236 1.00 96.50 252 GLU A C 1
ATOM 1999 O O . GLU A 1 252 ? -7.186 3.251 -20.671 1.00 96.50 252 GLU A O 1
ATOM 2004 N N . MET A 1 253 ? -5.063 2.538 -20.809 1.00 94.81 253 MET A N 1
ATOM 2005 C CA . MET A 1 253 ? -5.104 1.659 -19.639 1.00 94.81 253 MET A CA 1
ATOM 2006 C C . MET A 1 253 ? -5.435 2.440 -18.364 1.00 94.81 253 MET A C 1
ATOM 2008 O O . MET A 1 253 ? -6.316 2.035 -17.599 1.00 94.81 253 MET A O 1
ATOM 2012 N N . THR A 1 254 ? -4.794 3.597 -18.182 1.00 95.88 254 THR A N 1
ATOM 2013 C CA . THR A 1 254 ? -5.029 4.501 -17.047 1.00 95.88 254 THR A CA 1
ATOM 2014 C C . THR A 1 254 ? -6.459 5.021 -17.065 1.00 95.88 254 THR A C 1
ATOM 2016 O O . THR A 1 254 ? -7.157 4.959 -16.055 1.00 95.88 254 THR A O 1
ATOM 2019 N N . ALA A 1 255 ? -6.918 5.476 -18.232 1.00 95.12 255 ALA A N 1
ATOM 2020 C CA . ALA A 1 255 ? -8.251 6.021 -18.436 1.00 95.12 255 ALA A CA 1
ATOM 2021 C C . ALA A 1 255 ? -9.361 5.001 -18.128 1.00 95.12 255 ALA A C 1
ATOM 2023 O O . ALA A 1 255 ? -10.402 5.361 -17.574 1.00 95.12 255 ALA A O 1
ATOM 2024 N N . LYS A 1 256 ? -9.137 3.729 -18.489 1.00 92.56 256 LYS A N 1
ATOM 2025 C CA . LYS A 1 256 ? -10.111 2.636 -18.365 1.00 92.56 256 LYS A CA 1
ATOM 2026 C C . LYS A 1 256 ? -10.121 1.983 -16.982 1.00 92.56 256 LYS A C 1
ATOM 2028 O O . LYS A 1 256 ? -11.199 1.742 -16.446 1.00 92.56 256 LYS A O 1
ATOM 2033 N N . TYR A 1 257 ? -8.949 1.661 -16.437 1.00 92.12 257 TYR A N 1
ATOM 2034 C CA . TYR A 1 257 ? -8.817 0.802 -15.253 1.00 92.12 257 TYR A CA 1
ATOM 2035 C C . TYR A 1 257 ? -8.145 1.474 -14.056 1.00 92.12 257 TYR A C 1
ATOM 2037 O O . TYR A 1 257 ? -8.158 0.907 -12.966 1.00 92.12 257 TYR A O 1
ATOM 2045 N N . GLY A 1 258 ? -7.547 2.653 -14.230 1.00 92.25 258 GLY A N 1
ATOM 2046 C CA . GLY A 1 258 ? -6.806 3.311 -13.156 1.00 92.25 258 GLY A CA 1
ATOM 2047 C C . GLY A 1 258 ? -5.486 2.645 -12.784 1.00 92.25 258 GLY A C 1
ATOM 2048 O O . GLY A 1 258 ? -5.014 2.744 -11.652 1.00 92.25 258 GLY A O 1
ATOM 2049 N N . VAL A 1 259 ? -4.902 1.926 -13.738 1.00 92.25 259 VAL A N 1
ATOM 2050 C CA . VAL A 1 259 ? -3.523 1.445 -13.677 1.00 92.25 259 VAL A CA 1
ATOM 2051 C C . VAL A 1 259 ? -2.779 2.037 -14.874 1.00 92.25 259 VAL A C 1
ATOM 2053 O O . VAL A 1 259 ? -3.365 2.128 -15.950 1.00 92.25 259 VAL A O 1
ATOM 2056 N N . PRO A 1 260 ? -1.518 2.456 -14.728 1.00 94.62 260 PRO A N 1
ATOM 2057 C CA . PRO A 1 260 ? -0.614 2.180 -13.627 1.00 94.62 260 PRO A CA 1
ATOM 2058 C C . PRO A 1 260 ? -0.708 3.219 -12.510 1.00 94.62 260 PRO A C 1
ATOM 2060 O O . PRO A 1 260 ? -1.432 4.207 -12.594 1.00 94.62 260 PRO A O 1
ATOM 2063 N N . TYR A 1 261 ? 0.054 2.980 -11.450 1.00 94.88 261 TYR A N 1
ATOM 2064 C CA . TYR A 1 261 ? 0.354 4.007 -10.463 1.00 94.88 261 TYR A CA 1
ATOM 2065 C C . TYR A 1 261 ? 1.547 4.833 -10.963 1.00 94.88 261 TYR A C 1
ATOM 2067 O O . TYR A 1 261 ? 2.388 4.339 -11.717 1.00 94.88 261 TYR A O 1
ATOM 2075 N N . PHE A 1 262 ? 1.648 6.085 -10.534 1.00 94.50 262 PHE A N 1
ATOM 2076 C CA . PHE A 1 262 ? 2.682 7.018 -10.968 1.00 94.50 262 PHE A CA 1
ATOM 2077 C C . PHE A 1 262 ? 3.573 7.419 -9.800 1.00 94.50 262 PHE A C 1
ATOM 2079 O O . PHE A 1 262 ? 3.100 7.956 -8.798 1.00 94.50 262 PHE A O 1
ATOM 2086 N N . SER A 1 263 ? 4.877 7.200 -9.954 1.00 91.25 263 SER A N 1
ATOM 2087 C CA . SER A 1 263 ? 5.907 7.719 -9.054 1.00 91.25 263 SER A CA 1
ATOM 2088 C C . SER A 1 263 ? 6.385 9.077 -9.555 1.00 91.25 263 SER A C 1
ATOM 2090 O O . SER A 1 263 ? 6.981 9.170 -10.630 1.00 91.25 263 SER A O 1
ATOM 2092 N N . ASN A 1 264 ? 6.147 10.127 -8.771 1.00 91.00 264 ASN A N 1
ATOM 2093 C CA . ASN A 1 264 ? 6.512 11.496 -9.124 1.00 91.00 264 ASN A CA 1
ATOM 2094 C C . ASN A 1 264 ? 7.950 11.815 -8.678 1.00 91.00 264 ASN A C 1
ATOM 2096 O O . ASN A 1 264 ? 8.255 11.918 -7.483 1.00 91.00 264 ASN A O 1
ATOM 2100 N N . PHE A 1 265 ? 8.834 12.002 -9.658 1.00 87.81 265 PHE A N 1
ATOM 2101 C CA . PHE A 1 265 ? 10.210 12.462 -9.471 1.00 87.81 265 PHE A CA 1
ATOM 2102 C C . PHE A 1 265 ? 10.431 13.908 -9.940 1.00 87.81 265 PHE A C 1
ATOM 2104 O O . PHE A 1 265 ? 11.503 14.461 -9.705 1.00 87.81 265 PHE A O 1
ATOM 2111 N N . VAL A 1 266 ? 9.437 14.559 -10.557 1.00 88.06 266 VAL A N 1
ATOM 2112 C CA . VAL A 1 266 ? 9.565 15.923 -11.105 1.00 88.06 266 VAL A CA 1
ATOM 2113 C C . VAL A 1 266 ? 9.773 16.956 -10.002 1.00 88.06 266 VAL A C 1
ATOM 2115 O O . VAL A 1 266 ? 10.729 17.732 -10.049 1.00 88.06 266 VAL A O 1
ATOM 2118 N N . ASN A 1 267 ? 8.906 16.928 -8.991 1.00 81.06 267 ASN A N 1
ATOM 2119 C CA . ASN A 1 267 ? 8.899 17.881 -7.878 1.00 81.06 267 ASN A CA 1
ATOM 2120 C C . ASN A 1 267 ? 9.460 17.291 -6.575 1.00 81.06 267 ASN A C 1
ATOM 2122 O O . ASN A 1 267 ? 9.305 17.870 -5.498 1.00 81.06 267 ASN A O 1
ATOM 2126 N N . SER A 1 268 ? 10.114 16.132 -6.663 1.00 69.38 268 SER A N 1
ATOM 2127 C CA . SER A 1 268 ? 10.689 15.448 -5.509 1.00 69.38 268 SER A CA 1
ATOM 2128 C C . SER A 1 268 ? 12.177 15.766 -5.351 1.00 69.38 268 SER A C 1
ATOM 2130 O O . SER A 1 268 ? 12.882 16.014 -6.326 1.00 69.38 268 SER A O 1
ATOM 2132 N N . ASN A 1 269 ? 12.686 15.679 -4.120 1.00 59.00 269 ASN A N 1
ATOM 2133 C CA . ASN A 1 269 ? 14.126 15.753 -3.842 1.00 59.00 269 ASN A CA 1
ATOM 2134 C C . ASN A 1 269 ? 14.874 14.442 -4.173 1.00 59.00 269 ASN A C 1
ATOM 2136 O O . ASN A 1 269 ? 16.012 14.283 -3.727 1.00 59.00 269 ASN A O 1
ATOM 2140 N N . MET A 1 270 ? 14.233 13.487 -4.856 1.00 64.88 270 MET A N 1
ATOM 2141 C CA . MET A 1 270 ? 14.762 12.160 -5.190 1.00 64.88 270 MET A CA 1
ATOM 2142 C C . MET A 1 270 ? 14.926 12.010 -6.707 1.00 64.88 270 MET A C 1
ATOM 2144 O O . MET A 1 270 ? 14.099 12.504 -7.472 1.00 64.88 270 MET A O 1
ATOM 2148 N N . ASP A 1 271 ? 15.972 11.299 -7.125 1.00 68.00 271 ASP A N 1
ATOM 2149 C CA . ASP A 1 271 ? 16.183 10.829 -8.503 1.00 68.00 271 ASP A CA 1
ATOM 2150 C C . ASP A 1 271 ? 15.608 9.403 -8.699 1.00 68.00 271 ASP A C 1
ATOM 2152 O O . ASP A 1 271 ? 15.384 8.673 -7.731 1.00 68.00 271 ASP A O 1
ATOM 2156 N N . ARG A 1 272 ? 15.392 8.962 -9.944 1.00 71.69 272 ARG A N 1
ATOM 2157 C CA . ARG A 1 272 ? 15.026 7.573 -10.282 1.00 71.69 272 ARG A CA 1
ATOM 2158 C C . ARG A 1 272 ? 16.106 6.570 -9.873 1.00 71.69 272 ARG A C 1
ATOM 2160 O O . ARG A 1 272 ? 15.782 5.439 -9.517 1.00 71.69 272 ARG A O 1
ATOM 2167 N N . ASP A 1 273 ? 17.369 6.996 -9.849 1.00 68.44 273 ASP A N 1
ATOM 2168 C CA . ASP A 1 273 ? 18.478 6.213 -9.279 1.00 68.44 273 ASP A CA 1
ATOM 2169 C C . ASP A 1 273 ? 18.454 6.184 -7.732 1.00 68.44 273 ASP A C 1
ATOM 2171 O O . ASP A 1 273 ? 19.162 5.398 -7.084 1.00 68.44 273 ASP A O 1
ATOM 2175 N N . ASP A 1 274 ? 17.631 7.033 -7.107 1.00 57.50 274 ASP A N 1
ATOM 2176 C CA . ASP A 1 274 ? 17.536 7.181 -5.658 1.00 57.50 274 ASP A CA 1
ATOM 2177 C C . ASP A 1 274 ? 16.385 6.395 -5.035 1.00 57.50 274 ASP A C 1
ATOM 2179 O O . ASP A 1 274 ? 16.435 6.162 -3.831 1.00 57.50 274 ASP A O 1
ATOM 2183 N N . ALA A 1 275 ? 15.383 5.963 -5.805 1.00 55.16 275 ALA A N 1
ATOM 2184 C CA . ALA A 1 275 ? 14.226 5.268 -5.249 1.00 55.16 275 ALA A CA 1
ATOM 2185 C C . ALA A 1 275 ? 13.620 4.242 -6.212 1.00 55.16 275 ALA A C 1
ATOM 2187 O O . ALA A 1 275 ? 13.381 4.519 -7.385 1.00 55.16 275 ALA A O 1
ATOM 2188 N N . ARG A 1 276 ? 13.270 3.069 -5.676 1.00 56.09 276 ARG A N 1
ATOM 2189 C CA . ARG A 1 276 ? 12.389 2.088 -6.323 1.00 56.09 276 ARG A CA 1
ATOM 2190 C C . ARG A 1 276 ? 11.235 1.773 -5.373 1.00 56.09 276 ARG A C 1
ATOM 2192 O O . ARG A 1 276 ? 11.470 1.574 -4.183 1.00 56.09 276 ARG A O 1
ATOM 2199 N N . SER A 1 277 ? 10.009 1.745 -5.889 1.00 48.62 277 SER A N 1
ATOM 2200 C CA . SER A 1 277 ? 8.829 1.354 -5.111 1.00 48.62 277 SER A CA 1
ATOM 2201 C C . SER A 1 277 ? 8.863 -0.154 -4.855 1.00 48.62 277 SER A C 1
ATOM 2203 O O . SER A 1 277 ? 8.905 -0.942 -5.801 1.00 48.62 277 SER A O 1
ATOM 2205 N N . MET A 1 278 ? 8.879 -0.561 -3.586 1.00 49.09 278 MET A N 1
ATOM 2206 C CA . MET A 1 278 ? 8.910 -1.965 -3.170 1.00 49.09 278 MET A CA 1
ATOM 2207 C C . MET A 1 278 ? 7.535 -2.393 -2.656 1.00 49.09 278 MET A C 1
ATOM 2209 O O . MET A 1 278 ? 7.131 -2.028 -1.555 1.00 49.09 278 MET A O 1
ATOM 2213 N N . CYS A 1 279 ? 6.820 -3.219 -3.427 1.00 50.03 279 CYS A N 1
ATOM 2214 C CA . CYS A 1 279 ? 5.444 -3.629 -3.108 1.00 50.03 279 CYS A CA 1
ATOM 2215 C C . CYS A 1 279 ? 4.508 -2.408 -2.907 1.00 50.03 279 CYS A C 1
ATOM 2217 O O . CYS A 1 279 ? 4.888 -1.287 -3.224 1.00 50.03 279 CYS A O 1
ATOM 2219 N N . CYS A 1 280 ? 3.281 -2.638 -2.424 1.00 46.69 280 CYS A N 1
ATOM 2220 C CA . CYS A 1 280 ? 2.129 -1.725 -2.366 1.00 46.69 280 CYS A CA 1
ATOM 2221 C C . CYS A 1 280 ? 2.416 -0.213 -2.387 1.00 46.69 280 CYS A C 1
ATOM 2223 O O . CYS A 1 280 ? 1.683 0.512 -3.054 1.00 46.69 280 CYS A O 1
ATOM 2225 N N . ARG A 1 281 ? 3.367 0.281 -1.574 1.00 44.03 281 ARG A N 1
ATOM 2226 C CA . ARG A 1 281 ? 3.606 1.721 -1.364 1.00 44.03 281 ARG A CA 1
ATOM 2227 C C . ARG A 1 281 ? 5.049 2.100 -1.000 1.00 44.03 281 ARG A C 1
ATOM 2229 O O . ARG A 1 281 ? 5.361 3.279 -1.091 1.00 44.03 281 ARG A O 1
ATOM 2236 N N . LEU A 1 282 ? 5.913 1.176 -0.554 1.00 42.22 282 LEU A N 1
ATOM 2237 C CA . LEU A 1 282 ? 7.192 1.488 0.116 1.00 42.22 282 LEU A CA 1
ATOM 2238 C C . LEU A 1 282 ? 8.169 2.232 -0.810 1.00 42.22 282 LEU A C 1
ATOM 2240 O O . LEU A 1 282 ? 8.699 1.638 -1.748 1.00 42.22 282 LEU A O 1
ATOM 2244 N N . ARG A 1 283 ? 8.456 3.504 -0.513 1.00 50.53 283 ARG A N 1
ATOM 2245 C CA . ARG A 1 283 ? 9.486 4.306 -1.182 1.00 50.53 283 ARG A CA 1
ATOM 2246 C C . ARG A 1 283 ? 10.750 4.329 -0.324 1.00 50.53 283 ARG A C 1
ATOM 2248 O O . ARG A 1 283 ? 10.682 4.429 0.897 1.00 50.53 283 ARG A O 1
ATOM 2255 N N . LEU A 1 284 ? 11.905 4.194 -0.967 1.00 53.97 284 LEU A N 1
ATOM 2256 C CA . LEU A 1 284 ? 13.213 4.089 -0.318 1.00 53.97 284 LEU A CA 1
ATOM 2257 C C . LEU A 1 284 ? 14.083 5.258 -0.765 1.00 53.97 284 LEU A C 1
ATOM 2259 O O . LEU A 1 284 ? 14.141 5.527 -1.959 1.00 53.97 284 LEU A O 1
ATOM 2263 N N . ASP A 1 285 ? 14.777 5.917 0.163 1.00 53.06 285 ASP A N 1
ATOM 2264 C CA . ASP A 1 285 ? 15.829 6.878 -0.180 1.00 53.06 285 ASP A CA 1
ATOM 2265 C C . ASP A 1 285 ? 17.196 6.176 -0.181 1.00 53.06 285 ASP A C 1
ATOM 2267 O O . ASP A 1 285 ? 17.836 5.979 0.858 1.00 53.06 285 ASP A O 1
ATOM 2271 N N . ASN A 1 286 ? 17.680 5.814 -1.367 1.00 52.50 286 ASN A N 1
ATOM 2272 C CA . ASN A 1 286 ? 18.980 5.172 -1.547 1.00 52.50 286 ASN A CA 1
ATOM 2273 C C . ASN A 1 286 ? 20.148 6.078 -1.131 1.00 52.50 286 ASN A C 1
ATOM 2275 O O . ASN A 1 286 ? 21.267 5.586 -0.998 1.00 52.50 286 ASN A O 1
ATOM 2279 N N . ARG A 1 287 ? 19.955 7.386 -0.902 1.00 53.25 287 ARG A N 1
ATOM 2280 C CA . ARG A 1 287 ? 21.023 8.261 -0.390 1.00 53.25 287 ARG A CA 1
ATOM 2281 C C . ARG A 1 287 ? 21.370 7.929 1.055 1.00 53.25 287 ARG A C 1
ATOM 2283 O O . ARG A 1 287 ? 22.543 8.023 1.405 1.00 53.25 287 ARG A O 1
ATOM 2290 N N . GLU A 1 288 ? 20.415 7.488 1.874 1.00 52.03 288 GLU A N 1
ATOM 2291 C CA . GLU A 1 288 ? 20.721 6.997 3.226 1.00 52.03 288 GLU A CA 1
ATOM 2292 C C . GLU A 1 288 ? 21.530 5.692 3.174 1.00 52.03 288 GLU A C 1
ATOM 2294 O O . GLU A 1 288 ? 22.513 5.534 3.903 1.00 52.03 288 GLU A O 1
ATOM 2299 N N . LEU A 1 289 ? 21.199 4.803 2.230 1.00 49.75 289 LEU A N 1
ATOM 2300 C CA . LEU A 1 289 ? 21.947 3.569 1.959 1.00 49.75 289 LEU A CA 1
ATOM 2301 C C . LEU A 1 289 ? 23.349 3.848 1.379 1.00 49.75 289 LEU A C 1
ATOM 2303 O O . LEU A 1 289 ? 24.327 3.206 1.771 1.00 49.75 289 LEU A O 1
ATOM 2307 N N . ARG A 1 290 ? 23.482 4.839 0.486 1.00 47.91 290 ARG A N 1
ATOM 2308 C CA . ARG A 1 290 ? 24.757 5.273 -0.114 1.00 47.91 290 ARG A CA 1
ATOM 2309 C C . ARG A 1 290 ? 25.657 6.007 0.876 1.00 47.91 290 ARG A C 1
ATOM 2311 O O . ARG A 1 290 ? 26.849 5.723 0.904 1.00 47.91 290 ARG A O 1
ATOM 2318 N N . LYS A 1 291 ? 25.111 6.857 1.757 1.00 45.22 291 LYS A N 1
ATOM 2319 C CA . LYS A 1 291 ? 25.863 7.486 2.866 1.00 45.22 291 LYS A CA 1
ATOM 2320 C C . LYS A 1 291 ? 26.455 6.452 3.827 1.00 45.22 291 LYS A C 1
ATOM 2322 O O . LYS A 1 291 ? 27.521 6.681 4.386 1.00 45.22 291 LYS A O 1
ATOM 2327 N N . ARG A 1 292 ? 25.791 5.301 3.984 1.00 43.53 292 ARG A N 1
ATOM 2328 C CA . ARG A 1 292 ? 26.272 4.147 4.767 1.00 43.53 292 ARG A CA 1
ATOM 2329 C C . ARG A 1 292 ? 27.049 3.124 3.924 1.00 43.53 292 ARG A C 1
ATOM 2331 O O . ARG A 1 292 ? 27.413 2.054 4.411 1.00 43.53 292 ARG A O 1
ATOM 2338 N N . GLY A 1 293 ? 27.364 3.495 2.682 1.00 33.16 293 GLY A N 1
ATOM 2339 C CA . GLY A 1 293 ? 28.403 2.892 1.867 1.00 33.16 293 GLY A CA 1
ATOM 2340 C C . GLY A 1 293 ? 27.948 2.180 0.591 1.00 33.16 293 GLY A C 1
ATOM 2341 O O . GLY A 1 293 ? 28.821 1.634 -0.077 1.00 33.16 293 GLY A O 1
ATOM 2342 N N . GLY A 1 294 ? 26.661 2.140 0.222 1.00 37.09 294 GLY A N 1
ATOM 2343 C CA . GLY A 1 294 ? 26.180 1.482 -1.011 1.00 37.09 294 GLY A CA 1
ATOM 2344 C C . GLY A 1 294 ? 27.130 1.670 -2.205 1.00 37.09 294 GLY A C 1
ATOM 2345 O O . GLY A 1 294 ? 27.396 2.797 -2.611 1.00 37.09 294 GLY A O 1
ATOM 2346 N N . GLY A 1 295 ? 27.732 0.565 -2.662 1.00 33.84 295 GLY A N 1
ATOM 2347 C CA . GLY A 1 295 ? 28.822 0.574 -3.637 1.00 33.84 295 GLY A CA 1
ATOM 2348 C C . GLY A 1 295 ? 28.392 1.154 -4.981 1.00 33.84 295 GLY A C 1
ATOM 2349 O O . GLY A 1 295 ? 27.232 1.052 -5.366 1.00 33.84 295 GLY A O 1
ATOM 2350 N N . LEU A 1 296 ? 29.360 1.730 -5.690 1.00 31.11 296 LEU A N 1
ATOM 2351 C CA . LEU A 1 296 ? 29.237 2.431 -6.973 1.00 31.11 296 LEU A CA 1
ATOM 2352 C C . LEU A 1 296 ? 28.885 1.514 -8.172 1.00 31.11 296 LEU A C 1
ATOM 2354 O O . LEU A 1 296 ? 29.049 1.919 -9.316 1.00 31.11 296 LEU A O 1
ATOM 2358 N N . PHE A 1 297 ? 28.447 0.278 -7.917 1.00 28.69 297 PHE A N 1
ATOM 2359 C CA . PHE A 1 297 ? 28.232 -0.763 -8.922 1.00 28.69 297 PHE A CA 1
ATOM 2360 C C . PHE A 1 297 ? 26.848 -1.401 -8.732 1.00 28.69 297 PHE A C 1
ATOM 2362 O O . PHE A 1 297 ? 26.676 -2.202 -7.815 1.00 28.69 297 PHE A O 1
ATOM 2369 N N . GLY A 1 298 ? 25.878 -1.016 -9.571 1.00 34.56 298 GLY A N 1
ATOM 2370 C CA . GLY A 1 298 ? 24.751 -1.827 -10.072 1.00 34.56 298 GLY A CA 1
ATOM 2371 C C . GLY A 1 298 ? 23.861 -2.644 -9.124 1.00 34.56 298 GLY A C 1
ATOM 2372 O O . GLY A 1 298 ? 23.055 -3.447 -9.589 1.00 34.56 298 GLY A O 1
ATOM 2373 N N . ALA A 1 299 ? 23.960 -2.507 -7.802 1.00 36.91 299 ALA A N 1
ATOM 2374 C CA . ALA A 1 299 ? 23.137 -3.293 -6.893 1.00 36.91 299 ALA A CA 1
ATOM 2375 C C . ALA A 1 299 ? 21.738 -2.672 -6.775 1.00 36.91 299 ALA A C 1
ATOM 2377 O O . ALA A 1 299 ? 21.543 -1.700 -6.040 1.00 36.91 299 ALA A O 1
ATOM 2378 N N . ASN A 1 300 ? 20.755 -3.282 -7.454 1.00 52.16 300 ASN A N 1
ATOM 2379 C CA . ASN A 1 300 ? 19.341 -3.216 -7.069 1.00 52.16 300 ASN A CA 1
ATOM 2380 C C . ASN A 1 300 ? 19.266 -3.254 -5.538 1.00 52.16 300 ASN A C 1
ATOM 2382 O O . ASN A 1 300 ? 19.901 -4.136 -4.949 1.00 52.16 300 ASN A O 1
ATOM 2386 N N . PRO A 1 301 ? 18.576 -2.320 -4.863 1.00 58.50 301 PRO A N 1
ATOM 2387 C CA . PRO A 1 301 ? 18.642 -2.274 -3.418 1.00 58.50 301 PRO A CA 1
ATOM 2388 C C . PRO A 1 301 ? 17.965 -3.549 -2.904 1.00 58.50 301 PRO A C 1
ATOM 2390 O O . PRO A 1 301 ? 16.751 -3.708 -2.967 1.00 58.50 301 PRO A O 1
ATOM 2393 N N . LEU A 1 302 ? 18.776 -4.512 -2.469 1.00 75.75 302 LEU A N 1
ATOM 2394 C CA . LEU A 1 302 ? 18.367 -5.748 -1.811 1.00 75.75 302 LEU A CA 1
ATOM 2395 C C . LEU A 1 302 ? 17.828 -5.374 -0.421 1.00 75.75 302 LEU A C 1
ATOM 2397 O O . LEU A 1 302 ? 18.497 -5.511 0.605 1.00 75.75 302 LEU A O 1
ATOM 2401 N N . THR A 1 303 ? 16.653 -4.756 -0.425 1.00 78.00 303 THR A N 1
ATOM 2402 C CA . THR A 1 303 ? 16.019 -4.076 0.702 1.00 78.00 303 THR A CA 1
ATOM 2403 C C . THR A 1 303 ? 14.518 -4.362 0.711 1.00 78.00 303 THR A C 1
ATOM 2405 O O . THR A 1 303 ? 13.972 -5.021 -0.168 1.00 78.00 303 THR A O 1
ATOM 2408 N N . GLY A 1 304 ? 13.842 -3.863 1.733 1.00 84.25 304 GLY A N 1
ATOM 2409 C CA . GLY A 1 304 ? 12.426 -4.038 2.002 1.00 84.25 304 GLY A CA 1
ATOM 2410 C C . GLY A 1 304 ? 12.148 -3.666 3.453 1.00 84.25 304 GLY A C 1
ATOM 2411 O O . GLY A 1 304 ? 12.991 -3.061 4.118 1.00 84.25 304 GLY A O 1
ATOM 2412 N N . SER A 1 305 ? 10.990 -4.065 3.970 1.00 87.88 305 SER A N 1
ATOM 2413 C CA . SER A 1 305 ? 10.683 -3.960 5.398 1.00 87.88 305 SER A CA 1
ATOM 2414 C C . SER A 1 305 ? 10.796 -5.325 6.070 1.00 87.88 305 SER A C 1
ATOM 2416 O O . SER A 1 305 ? 10.264 -6.320 5.580 1.00 87.88 305 SER A O 1
ATOM 2418 N N . LEU A 1 306 ? 11.475 -5.377 7.215 1.00 90.44 306 LEU A N 1
ATOM 2419 C CA . LEU A 1 306 ? 11.560 -6.573 8.056 1.00 90.44 306 LEU A CA 1
ATOM 2420 C C . LEU A 1 306 ? 10.229 -6.845 8.780 1.00 90.44 306 LEU A C 1
ATOM 2422 O O . LEU A 1 306 ? 9.885 -7.978 9.144 1.00 90.44 306 LEU A O 1
ATOM 2426 N N . GLY A 1 307 ? 9.452 -5.793 9.004 1.00 92.25 307 GLY A N 1
ATOM 2427 C CA . GLY A 1 307 ? 8.156 -5.851 9.648 1.00 92.25 307 GLY A CA 1
ATOM 2428 C C . GLY A 1 307 ? 7.559 -4.465 9.824 1.00 92.25 307 GLY A C 1
ATOM 2429 O O . GLY A 1 307 ? 8.280 -3.474 9.925 1.00 92.25 307 GLY A O 1
ATOM 2430 N N . VAL A 1 308 ? 6.232 -4.444 9.911 1.00 94.56 308 VAL A N 1
ATOM 2431 C CA . VAL A 1 308 ? 5.439 -3.239 10.134 1.00 94.56 308 VAL A CA 1
ATOM 2432 C C . VAL A 1 308 ? 4.718 -3.364 11.472 1.00 94.56 308 VAL A C 1
ATOM 2434 O O . VAL A 1 308 ? 4.061 -4.377 11.728 1.00 94.56 308 VAL A O 1
ATOM 2437 N N . VAL A 1 309 ? 4.826 -2.341 12.318 1.00 97.94 309 VAL A N 1
ATOM 2438 C CA . VAL A 1 309 ? 3.964 -2.153 13.494 1.00 97.94 309 VAL A CA 1
ATOM 2439 C C . VAL A 1 309 ? 3.129 -0.899 13.267 1.00 97.94 309 VAL A C 1
ATOM 2441 O O . VAL A 1 309 ? 3.672 0.198 13.168 1.00 97.94 309 VAL A O 1
ATOM 2444 N N . THR A 1 310 ? 1.808 -1.054 13.176 1.00 98.12 310 THR A N 1
ATOM 2445 C CA . THR A 1 310 ? 0.887 0.069 12.954 1.00 98.12 310 THR A CA 1
ATOM 2446 C C . THR A 1 310 ? 0.322 0.582 14.274 1.00 98.12 310 THR A C 1
ATOM 2448 O O . THR A 1 310 ? -0.248 -0.188 15.049 1.00 98.12 310 THR A O 1
ATOM 2451 N N . ILE A 1 311 ? 0.430 1.889 14.506 1.00 98.56 311 ILE A N 1
ATOM 2452 C CA . ILE A 1 311 ? -0.124 2.572 15.675 1.00 98.56 311 ILE A CA 1
ATOM 2453 C C . ILE A 1 311 ? -1.554 3.036 15.373 1.00 98.56 311 ILE A C 1
ATOM 2455 O O . ILE A 1 311 ? -1.826 3.654 14.343 1.00 98.56 311 ILE A O 1
ATOM 2459 N N . ASN A 1 312 ? -2.470 2.734 16.293 1.00 98.44 312 ASN A N 1
ATOM 2460 C CA . ASN A 1 312 ? -3.853 3.197 16.263 1.00 98.44 312 ASN A CA 1
ATOM 2461 C C . ASN A 1 312 ? -3.941 4.620 16.836 1.00 98.44 312 ASN A C 1
ATOM 2463 O O . ASN A 1 312 ? -3.955 4.798 18.056 1.00 98.44 312 ASN A O 1
ATOM 2467 N N . LEU A 1 313 ? -3.974 5.625 15.958 1.00 98.69 313 LEU A N 1
ATOM 2468 C CA . LEU A 1 313 ? -3.999 7.027 16.372 1.00 98.69 313 LEU A CA 1
ATOM 2469 C C . LEU A 1 313 ? -5.374 7.464 16.879 1.00 98.69 313 LEU A C 1
ATOM 2471 O O . LEU A 1 313 ? -5.437 8.292 17.783 1.00 98.69 313 LEU A O 1
ATOM 2475 N N . ALA A 1 314 ? -6.460 6.883 16.365 1.00 98.38 314 ALA A N 1
ATOM 2476 C CA . ALA A 1 314 ? -7.817 7.222 16.793 1.00 98.38 314 ALA A CA 1
ATOM 2477 C C . ALA A 1 314 ? -8.000 7.003 18.304 1.00 98.38 314 ALA A C 1
ATOM 2479 O O . ALA A 1 314 ? -8.458 7.894 19.020 1.00 98.38 314 ALA A O 1
ATOM 2480 N N . ARG A 1 315 ? -7.519 5.859 18.812 1.00 98.50 315 ARG A N 1
ATOM 2481 C CA . ARG A 1 315 ? -7.493 5.567 20.253 1.00 98.50 315 ARG A CA 1
ATOM 2482 C C . ARG A 1 315 ? -6.662 6.580 21.041 1.00 98.50 315 ARG A C 1
ATOM 2484 O O . ARG A 1 315 ? -7.048 6.946 22.146 1.00 98.50 315 ARG A O 1
ATOM 2491 N N . LEU A 1 316 ? -5.521 7.018 20.510 1.00 98.44 316 LEU A N 1
ATOM 2492 C CA . LEU A 1 316 ? -4.703 8.036 21.175 1.00 98.44 316 LEU A CA 1
ATOM 2493 C C . LEU A 1 316 ? -5.437 9.375 21.259 1.00 98.44 316 LEU A C 1
ATOM 2495 O O . LEU A 1 316 ? -5.397 10.001 22.310 1.00 98.44 316 LEU A O 1
ATOM 2499 N N . GLY A 1 317 ? -6.137 9.774 20.194 1.00 98.38 317 GLY A N 1
ATOM 2500 C CA . GLY A 1 317 ? -6.940 10.996 20.189 1.00 98.38 317 GLY A CA 1
ATOM 2501 C C . GLY A 1 317 ? -8.022 10.969 21.264 1.00 98.38 317 GLY A C 1
ATOM 2502 O O . GLY A 1 317 ? -8.180 11.937 21.991 1.00 98.38 317 GLY A O 1
ATOM 2503 N N . PHE A 1 318 ? -8.692 9.826 21.428 1.00 98.50 318 PHE A N 1
ATOM 2504 C CA . PHE A 1 318 ? -9.730 9.636 22.446 1.00 98.50 318 PHE A CA 1
ATOM 2505 C C . PHE A 1 318 ? -9.205 9.617 23.887 1.00 98.50 318 PHE A C 1
ATOM 2507 O O . PHE A 1 318 ? -9.869 10.094 24.802 1.00 98.50 318 PHE A O 1
ATOM 2514 N N . LEU A 1 319 ? -8.025 9.034 24.116 1.00 98.38 319 LEU A N 1
ATOM 2515 C CA . LEU A 1 319 ? -7.467 8.880 25.465 1.00 98.38 319 LEU A CA 1
ATOM 2516 C C . LEU A 1 319 ? -6.709 10.110 25.973 1.00 98.38 319 LEU A C 1
ATOM 2518 O O . LEU A 1 319 ? -6.365 10.154 27.156 1.00 98.38 319 LEU A O 1
ATOM 2522 N N . SER A 1 320 ? -6.397 11.056 25.094 1.00 98.44 320 SER A N 1
ATOM 2523 C CA . SER A 1 320 ? -5.608 12.238 25.418 1.00 98.44 320 SER A CA 1
ATOM 2524 C C . SER A 1 320 ? -6.485 13.448 25.687 1.00 98.44 320 SER A C 1
ATOM 2526 O O . SER A 1 320 ? -7.491 13.657 25.021 1.00 98.44 320 SER A O 1
ATOM 2528 N N . LYS A 1 321 ? -6.069 14.281 26.642 1.00 97.00 321 LYS A N 1
ATOM 2529 C CA . LYS A 1 321 ? -6.737 15.558 26.933 1.00 97.00 321 LYS A CA 1
ATOM 2530 C C . LYS A 1 321 ? -6.244 16.694 26.046 1.00 97.00 321 LYS A C 1
ATOM 2532 O O . LYS A 1 321 ? -6.986 17.629 25.770 1.00 97.00 321 LYS A O 1
ATOM 2537 N N . ASP A 1 322 ? -4.980 16.624 25.646 1.00 97.75 322 ASP A N 1
ATOM 2538 C CA . ASP A 1 322 ? -4.310 17.633 24.838 1.00 97.75 322 ASP A CA 1
ATOM 2539 C C . ASP A 1 322 ? -3.227 17.009 23.939 1.00 97.75 322 ASP A C 1
ATOM 2541 O O . ASP A 1 322 ? -2.947 15.802 23.978 1.00 97.75 322 ASP A O 1
ATOM 2545 N N . LYS A 1 323 ? -2.624 17.848 23.090 1.00 97.69 323 LYS A N 1
ATOM 2546 C CA . LYS A 1 323 ? -1.590 17.435 22.132 1.00 97.69 323 LYS A CA 1
ATOM 2547 C C . LYS A 1 323 ? -0.325 16.893 22.806 1.00 97.69 323 LYS A C 1
ATOM 2549 O O . LYS A 1 323 ? 0.321 16.010 22.245 1.00 97.69 323 LYS A O 1
ATOM 2554 N N . GLU A 1 324 ? 0.038 17.387 23.985 1.00 98.12 324 GLU A N 1
ATOM 2555 C CA . GLU A 1 324 ? 1.264 16.969 24.671 1.00 98.12 324 GLU A CA 1
ATOM 2556 C C . GLU A 1 324 ? 1.087 15.595 25.323 1.00 98.12 324 GLU A C 1
ATOM 2558 O O . GLU A 1 324 ? 1.957 14.723 25.204 1.00 98.12 324 GLU A O 1
ATOM 2563 N N . GLU A 1 325 ? -0.083 15.334 25.910 1.00 98.50 325 GLU A N 1
ATOM 2564 C CA . GLU A 1 325 ? -0.454 13.996 26.363 1.00 98.50 325 GLU A CA 1
ATOM 2565 C C . GLU A 1 325 ? -0.521 13.011 25.182 1.00 98.50 325 GLU A C 1
ATOM 2567 O O . GLU A 1 325 ? -0.011 11.890 25.280 1.00 98.50 325 GLU A O 1
ATOM 2572 N N . PHE A 1 326 ? -1.064 13.434 24.032 1.00 98.75 326 PHE A N 1
ATOM 2573 C CA . PHE A 1 326 ? -1.058 12.643 22.797 1.00 98.75 326 PHE A CA 1
ATOM 2574 C C . PHE A 1 326 ? 0.357 12.259 22.359 1.00 98.75 326 PHE A C 1
ATOM 2576 O O . PHE A 1 326 ? 0.629 11.069 22.186 1.00 98.75 326 PHE A O 1
ATOM 2583 N N . LYS A 1 327 ? 1.278 13.223 22.232 1.00 98.75 327 LYS A N 1
ATOM 2584 C CA . LYS A 1 327 ? 2.675 12.949 21.851 1.00 98.75 327 LYS A CA 1
ATOM 2585 C C . LYS A 1 327 ? 3.379 12.048 22.862 1.00 98.75 327 LYS A C 1
ATOM 2587 O O . LYS A 1 327 ? 4.116 11.149 22.463 1.00 98.75 327 LYS A O 1
ATOM 2592 N N . THR A 1 328 ? 3.120 12.233 24.156 1.00 98.69 328 THR A N 1
ATOM 2593 C CA . THR A 1 328 ? 3.700 11.401 25.222 1.00 98.69 328 THR A CA 1
ATOM 2594 C C . THR A 1 328 ? 3.259 9.941 25.091 1.00 98.69 328 THR A C 1
ATOM 2596 O O . THR A 1 328 ? 4.087 9.027 25.116 1.00 98.69 328 THR A O 1
ATOM 2599 N N . ARG A 1 329 ? 1.957 9.702 24.893 1.00 98.69 329 ARG A N 1
ATOM 2600 C CA . ARG A 1 329 ? 1.410 8.352 24.685 1.00 98.69 329 ARG A CA 1
ATOM 2601 C C . ARG A 1 329 ? 1.886 7.745 23.367 1.00 98.69 329 ARG A C 1
ATOM 2603 O O . ARG A 1 329 ? 2.243 6.567 23.332 1.00 98.69 329 ARG A O 1
ATOM 2610 N N . LEU A 1 330 ? 1.933 8.544 22.302 1.00 98.81 330 LEU A N 1
ATOM 2611 C CA . LEU A 1 330 ? 2.452 8.132 21.002 1.00 98.81 330 LEU A CA 1
ATOM 2612 C C . LEU A 1 330 ? 3.914 7.689 21.108 1.00 98.81 330 LEU A C 1
ATOM 2614 O O . LEU A 1 330 ? 4.252 6.608 20.636 1.00 98.81 330 LEU A O 1
ATOM 2618 N N . LEU A 1 331 ? 4.760 8.467 21.788 1.00 98.81 331 LEU A N 1
ATOM 2619 C CA . LEU A 1 331 ? 6.165 8.134 22.009 1.00 98.81 331 LEU A CA 1
ATOM 2620 C C . LEU A 1 331 ? 6.331 6.803 22.745 1.00 98.81 331 LEU A C 1
ATOM 2622 O O . LEU A 1 331 ? 7.156 5.980 22.351 1.00 98.81 331 LEU A O 1
ATOM 2626 N N . ALA A 1 332 ? 5.530 6.562 23.785 1.00 98.75 332 ALA A N 1
ATOM 2627 C CA . ALA A 1 332 ? 5.559 5.295 24.510 1.00 98.75 332 ALA A CA 1
ATOM 2628 C C . ALA A 1 332 ? 5.241 4.101 23.589 1.00 98.75 332 ALA A C 1
ATOM 2630 O O . ALA A 1 332 ? 5.930 3.081 23.635 1.00 98.75 332 ALA A O 1
ATOM 2631 N N . LEU A 1 333 ? 4.246 4.238 22.705 1.00 98.75 333 LEU A N 1
ATOM 2632 C CA . LEU A 1 333 ? 3.909 3.203 21.722 1.00 98.75 333 LEU A CA 1
ATOM 2633 C C . LEU A 1 333 ? 4.975 3.049 20.632 1.00 98.75 333 LEU A C 1
ATOM 2635 O O . LEU A 1 333 ? 5.262 1.924 20.226 1.00 98.75 333 LEU A O 1
ATOM 2639 N N . MET A 1 334 ? 5.588 4.142 20.175 1.00 98.75 334 MET A N 1
ATOM 2640 C CA . MET A 1 334 ? 6.693 4.096 19.213 1.00 98.75 334 MET A CA 1
ATOM 2641 C C . MET A 1 334 ? 7.926 3.397 19.795 1.00 98.75 334 MET A C 1
ATOM 2643 O O . MET A 1 334 ? 8.538 2.583 19.105 1.00 98.75 334 MET A O 1
ATOM 2647 N N . ASN A 1 335 ? 8.247 3.634 21.071 1.00 98.75 335 ASN A N 1
ATOM 2648 C CA . ASN A 1 335 ? 9.328 2.932 21.766 1.00 98.75 335 ASN A CA 1
ATOM 2649 C C . ASN A 1 335 ? 9.048 1.423 21.839 1.00 98.75 335 ASN A C 1
ATOM 2651 O O . ASN A 1 335 ? 9.922 0.617 21.526 1.00 98.75 335 ASN A O 1
ATOM 2655 N N . LEU A 1 336 ? 7.809 1.033 22.155 1.00 98.69 336 LEU A N 1
ATOM 2656 C CA . LEU A 1 336 ? 7.405 -0.374 22.163 1.00 98.69 336 LEU A CA 1
ATOM 2657 C C . LEU A 1 336 ? 7.463 -1.005 20.759 1.00 98.69 336 LEU A C 1
ATOM 2659 O O . LEU A 1 336 ? 7.904 -2.145 20.597 1.00 98.69 336 LEU A O 1
ATOM 2663 N N . ALA A 1 337 ? 7.042 -0.270 19.728 1.00 98.50 337 ALA A N 1
ATOM 2664 C CA . ALA A 1 337 ? 7.127 -0.713 18.340 1.00 98.50 337 ALA A CA 1
ATOM 2665 C C . ALA A 1 337 ? 8.585 -0.930 17.908 1.00 98.50 337 ALA A C 1
ATOM 2667 O O . ALA A 1 337 ? 8.904 -1.968 17.325 1.00 98.50 337 ALA A O 1
ATOM 2668 N N . LYS A 1 338 ? 9.480 0.003 18.254 1.00 98.44 338 LYS A N 1
ATOM 2669 C CA . LYS A 1 338 ? 10.928 -0.120 18.051 1.00 98.44 338 LYS A CA 1
ATOM 2670 C C . LYS A 1 338 ? 11.471 -1.385 18.719 1.00 98.44 338 LYS A C 1
ATOM 2672 O O . LYS A 1 338 ? 12.103 -2.193 18.044 1.00 98.44 338 LYS A O 1
ATOM 2677 N N . GLU A 1 339 ? 11.190 -1.605 20.004 1.00 98.31 339 GLU A N 1
ATOM 2678 C CA . GLU A 1 339 ? 11.628 -2.814 20.718 1.00 98.31 339 GLU A CA 1
ATOM 2679 C C . GLU A 1 339 ? 11.138 -4.098 20.035 1.00 98.31 339 GLU A C 1
ATOM 2681 O O . GLU A 1 339 ? 11.920 -5.023 19.807 1.00 98.31 339 GLU A O 1
ATOM 2686 N N . SER A 1 340 ? 9.861 -4.137 19.641 1.00 98.31 340 SER A N 1
ATOM 2687 C CA . SER A 1 340 ? 9.272 -5.275 18.930 1.00 98.31 340 SER A CA 1
ATOM 2688 C C . SER A 1 340 ? 9.989 -5.569 17.606 1.00 98.31 340 SER A C 1
ATOM 2690 O O . SER A 1 340 ? 10.342 -6.720 17.328 1.00 98.31 340 SER A O 1
ATOM 2692 N N . LEU A 1 341 ? 10.250 -4.534 16.804 1.00 98.19 341 LEU A N 1
ATOM 2693 C CA . LEU A 1 341 ? 10.916 -4.651 15.506 1.00 98.19 341 LEU A CA 1
ATOM 2694 C C . LEU A 1 341 ? 12.389 -5.063 15.651 1.00 98.19 341 LEU A C 1
ATOM 2696 O O . LEU A 1 341 ? 12.857 -5.926 14.908 1.00 98.19 341 LEU A O 1
ATOM 2700 N N . GLU A 1 342 ? 13.101 -4.539 16.649 1.00 97.75 342 GLU A N 1
ATOM 2701 C CA . GLU A 1 342 ? 14.483 -4.930 16.950 1.00 97.75 342 GLU A CA 1
ATOM 2702 C C . GLU A 1 342 ? 14.589 -6.384 17.436 1.00 97.75 342 GLU A C 1
ATOM 2704 O O . GLU A 1 342 ? 15.496 -7.116 17.030 1.00 97.75 342 GLU A O 1
ATOM 2709 N N . ILE A 1 343 ? 13.641 -6.853 18.255 1.00 97.75 343 ILE A N 1
ATOM 2710 C CA . ILE A 1 343 ? 13.559 -8.271 18.635 1.00 97.75 343 ILE A CA 1
ATOM 2711 C C . ILE A 1 343 ? 13.314 -9.130 17.392 1.00 97.75 343 ILE A C 1
ATOM 2713 O O . ILE A 1 343 ? 14.026 -10.114 17.172 1.00 97.75 343 ILE A O 1
ATOM 2717 N N . LYS A 1 344 ? 12.351 -8.745 16.544 1.00 97.31 344 LYS A N 1
ATOM 2718 C CA . LYS A 1 344 ? 12.048 -9.462 15.299 1.00 97.31 344 LYS A CA 1
ATOM 2719 C C . LYS A 1 344 ? 13.275 -9.548 14.390 1.00 97.31 344 LYS A C 1
ATOM 2721 O O . LYS A 1 344 ? 13.540 -10.612 13.831 1.00 97.31 344 LYS A O 1
ATOM 2726 N N . ARG A 1 345 ? 14.054 -8.469 14.286 1.00 96.00 345 ARG A N 1
ATOM 2727 C CA . ARG A 1 345 ? 15.298 -8.428 13.509 1.00 96.00 345 ARG A CA 1
ATOM 2728 C C . ARG A 1 345 ? 16.303 -9.467 13.985 1.00 96.00 345 ARG A C 1
ATOM 2730 O O . ARG A 1 345 ? 16.789 -10.243 13.170 1.00 96.00 345 ARG A O 1
ATOM 2737 N N . LYS A 1 346 ? 16.557 -9.543 15.295 1.00 96.44 346 LYS A N 1
ATOM 2738 C CA . LYS A 1 346 ? 17.462 -10.550 15.880 1.00 96.44 346 LYS A CA 1
ATOM 2739 C C . LYS A 1 346 ? 17.019 -11.979 15.549 1.00 96.44 346 LYS A C 1
ATOM 2741 O O . LYS A 1 346 ? 17.851 -12.819 15.215 1.00 96.44 346 LYS A O 1
ATOM 2746 N N . VAL A 1 347 ? 15.713 -12.247 15.613 1.00 96.38 347 VAL A N 1
ATOM 2747 C CA . VAL A 1 347 ? 15.143 -13.565 15.292 1.00 96.38 347 VAL A CA 1
ATOM 2748 C C . VAL A 1 347 ? 15.314 -13.904 13.811 1.00 96.38 347 VAL A C 1
ATOM 2750 O O . VAL A 1 347 ? 15.753 -15.004 13.486 1.00 96.38 347 VAL A O 1
ATOM 2753 N N . ILE A 1 348 ? 15.010 -12.967 12.910 1.00 95.81 348 ILE A N 1
ATOM 2754 C CA . ILE A 1 348 ? 15.128 -13.183 11.462 1.00 95.81 348 ILE A CA 1
ATOM 2755 C C . ILE A 1 348 ? 16.590 -13.372 11.039 1.00 95.81 348 ILE A C 1
ATOM 2757 O O . ILE A 1 348 ? 16.873 -14.273 10.249 1.00 95.81 348 ILE A O 1
ATOM 2761 N N . GLU A 1 349 ? 17.524 -12.600 11.597 1.00 95.94 349 GLU A N 1
ATOM 2762 C CA . GLU A 1 349 ? 18.964 -12.803 11.377 1.00 95.94 349 GLU A CA 1
ATOM 2763 C C . GLU A 1 349 ? 19.395 -14.211 11.797 1.00 95.94 349 GLU A C 1
ATOM 2765 O O . GLU A 1 349 ? 19.994 -14.938 11.003 1.00 95.94 349 GLU A O 1
ATOM 2770 N N . LYS A 1 350 ? 19.011 -14.642 13.008 1.00 96.00 350 LYS A N 1
ATOM 2771 C CA . LYS A 1 350 ? 19.308 -15.992 13.500 1.00 96.00 350 LYS A CA 1
ATOM 2772 C C . LYS A 1 350 ? 18.748 -17.070 12.571 1.00 96.00 350 LYS A C 1
ATOM 2774 O O . LYS A 1 350 ? 19.477 -17.969 12.171 1.00 96.00 350 LYS A O 1
ATOM 2779 N N . PHE A 1 351 ? 17.478 -16.971 12.195 1.00 95.69 351 PHE A N 1
ATOM 2780 C CA . PHE A 1 351 ? 16.838 -17.937 11.301 1.00 95.69 351 PHE A CA 1
ATOM 2781 C C . PHE A 1 351 ? 17.474 -17.969 9.908 1.00 95.69 351 PHE A C 1
ATOM 2783 O O . PHE A 1 351 ? 17.569 -19.032 9.298 1.00 95.69 351 PHE A O 1
ATOM 2790 N N . THR A 1 352 ? 17.956 -16.829 9.414 1.00 94.81 352 THR A N 1
ATOM 2791 C CA . THR A 1 352 ? 18.690 -16.760 8.143 1.00 94.81 352 THR A CA 1
ATOM 2792 C C . THR A 1 352 ? 20.039 -17.464 8.260 1.00 94.81 352 THR A C 1
ATOM 2794 O O . THR A 1 352 ? 20.373 -18.295 7.414 1.00 94.81 352 THR A O 1
ATOM 2797 N N . ALA A 1 353 ? 20.783 -17.214 9.341 1.00 93.56 353 ALA A N 1
ATOM 2798 C CA . ALA A 1 353 ? 22.046 -17.895 9.618 1.00 93.56 353 ALA A CA 1
ATOM 2799 C C . ALA A 1 353 ? 21.859 -19.419 9.728 1.00 93.56 353 ALA A C 1
ATOM 2801 O O . ALA A 1 353 ? 22.578 -20.163 9.055 1.00 93.56 353 ALA A O 1
ATOM 2802 N N . ASP A 1 354 ? 20.827 -19.851 10.463 1.00 93.69 354 ASP A N 1
ATOM 2803 C CA . ASP A 1 354 ? 20.437 -21.253 10.680 1.00 93.69 354 ASP A CA 1
ATOM 2804 C C . ASP A 1 354 ? 19.880 -21.936 9.405 1.00 93.69 354 ASP A C 1
ATOM 2806 O O . ASP A 1 354 ? 19.630 -23.139 9.404 1.00 93.69 354 ASP A O 1
ATOM 2810 N N . GLY A 1 355 ? 19.705 -21.197 8.300 1.00 88.25 355 GLY A N 1
ATOM 2811 C CA . GLY A 1 355 ? 19.348 -21.747 6.987 1.00 88.25 355 GLY A CA 1
ATOM 2812 C C . GLY A 1 355 ? 17.848 -21.855 6.698 1.00 88.25 355 GLY A C 1
ATOM 2813 O O . GLY A 1 355 ? 17.475 -22.480 5.709 1.00 88.25 355 GLY A O 1
ATOM 2814 N N . LEU A 1 356 ? 16.982 -21.228 7.502 1.00 91.50 356 LEU A N 1
ATOM 2815 C CA . LEU A 1 356 ? 15.525 -21.246 7.291 1.00 91.50 356 LEU A CA 1
ATOM 2816 C C . LEU A 1 356 ? 15.060 -20.367 6.120 1.00 91.50 356 LEU A C 1
ATOM 2818 O O . LEU A 1 356 ? 13.960 -20.566 5.610 1.00 91.50 356 LEU A O 1
ATOM 2822 N N . TYR A 1 357 ? 15.896 -19.429 5.666 1.00 91.44 357 TYR A N 1
ATOM 2823 C CA . TYR A 1 357 ? 15.618 -18.559 4.518 1.00 91.44 357 TYR A CA 1
ATOM 2824 C C . TYR A 1 357 ? 16.692 -18.718 3.431 1.00 91.44 357 TYR A C 1
ATOM 2826 O O . TYR A 1 357 ? 17.444 -17.778 3.186 1.00 91.44 357 TYR A O 1
ATOM 2834 N N . PRO A 1 358 ? 16.812 -19.891 2.781 1.00 89.12 358 PRO A N 1
ATOM 2835 C CA . PRO A 1 358 ? 17.936 -20.195 1.892 1.00 89.12 358 PRO A CA 1
ATOM 2836 C C . PRO A 1 358 ? 18.008 -19.266 0.672 1.00 89.12 358 PRO A C 1
ATOM 2838 O O . PRO A 1 358 ? 19.097 -18.842 0.297 1.00 89.12 358 PRO A O 1
ATOM 2841 N N . TYR A 1 359 ? 16.856 -18.893 0.100 1.00 90.38 359 TYR A N 1
ATOM 2842 C CA . TYR A 1 359 ? 16.791 -17.949 -1.019 1.00 90.38 359 TYR A CA 1
ATOM 2843 C C . TYR A 1 359 ? 17.277 -16.560 -0.587 1.00 90.38 359 TYR A C 1
ATOM 2845 O O . TYR A 1 359 ? 18.240 -16.042 -1.141 1.00 90.38 359 TYR A O 1
ATOM 2853 N N . SER A 1 360 ? 16.678 -15.981 0.461 1.00 90.88 360 SER A N 1
ATOM 2854 C CA . SER A 1 360 ? 17.101 -14.675 0.980 1.00 90.88 360 SER A CA 1
ATOM 2855 C C . SER A 1 360 ? 18.562 -14.680 1.419 1.00 90.88 360 SER A C 1
ATOM 2857 O O . SER A 1 360 ? 19.268 -13.733 1.112 1.00 90.88 360 SER A O 1
ATOM 2859 N N . LYS A 1 361 ? 19.034 -15.746 2.075 1.00 91.31 361 LYS A N 1
ATOM 2860 C CA . LYS A 1 361 ? 20.439 -15.905 2.464 1.00 91.31 361 LYS A CA 1
ATOM 2861 C C . LYS A 1 361 ? 21.353 -15.731 1.250 1.00 91.31 361 LYS A C 1
ATOM 2863 O O . LYS A 1 361 ? 22.139 -14.797 1.245 1.00 91.31 361 LYS A O 1
ATOM 2868 N N . HIS A 1 362 ? 21.136 -16.523 0.196 1.00 91.62 362 HIS A N 1
ATOM 2869 C CA . HIS A 1 362 ? 21.927 -16.469 -1.035 1.00 91.62 362 HIS A CA 1
ATOM 2870 C C . HIS A 1 362 ? 21.982 -15.066 -1.661 1.00 91.62 362 HIS A C 1
ATOM 2872 O O . HIS A 1 362 ? 23.060 -14.547 -1.938 1.00 91.62 362 HIS A O 1
ATOM 2878 N N . TYR A 1 363 ? 20.832 -14.409 -1.852 1.00 88.56 363 TYR A N 1
ATOM 2879 C CA . TYR A 1 363 ? 20.814 -13.078 -2.473 1.00 88.56 363 TYR A CA 1
ATOM 2880 C C . TYR A 1 363 ? 21.346 -11.972 -1.554 1.00 88.56 363 TYR A C 1
ATOM 2882 O O . TYR A 1 363 ? 21.815 -10.949 -2.046 1.00 88.56 363 TYR A O 1
ATOM 2890 N N . LEU A 1 364 ? 21.301 -12.157 -0.232 1.00 91.19 364 LEU A N 1
ATOM 2891 C CA . LEU A 1 364 ? 21.801 -11.197 0.755 1.00 91.19 364 LEU A CA 1
ATOM 2892 C C . LEU A 1 364 ? 23.259 -11.466 1.172 1.00 91.19 364 LEU A C 1
ATOM 2894 O O . LEU A 1 364 ? 23.788 -10.719 1.998 1.00 91.19 364 LEU A O 1
ATOM 2898 N N . ASP A 1 365 ? 23.938 -12.462 0.592 1.00 90.56 365 ASP A N 1
ATOM 2899 C CA . ASP A 1 365 ? 25.312 -12.842 0.957 1.00 90.56 365 ASP A CA 1
ATOM 2900 C C . ASP A 1 365 ? 26.294 -11.663 0.841 1.00 90.56 365 ASP A C 1
ATOM 2902 O O . ASP A 1 365 ? 27.122 -11.448 1.727 1.00 90.56 365 ASP A O 1
ATOM 2906 N N . ASN A 1 366 ? 26.156 -10.820 -0.189 1.00 86.69 366 ASN A N 1
ATOM 2907 C CA . ASN A 1 366 ? 26.987 -9.620 -0.355 1.00 86.69 366 ASN A CA 1
ATOM 2908 C C . ASN A 1 366 ? 26.756 -8.573 0.751 1.00 86.69 366 ASN A C 1
ATOM 2910 O O . ASN A 1 366 ? 27.683 -7.863 1.145 1.00 86.69 366 ASN A O 1
ATOM 2914 N N . ILE A 1 367 ? 25.526 -8.466 1.267 1.00 88.12 367 ILE A N 1
ATOM 2915 C CA . ILE A 1 367 ? 25.209 -7.582 2.398 1.00 88.12 367 ILE A CA 1
ATOM 2916 C C . ILE A 1 367 ? 25.826 -8.157 3.670 1.00 88.12 367 ILE A C 1
ATOM 2918 O O . ILE A 1 367 ? 26.470 -7.420 4.419 1.00 88.12 367 ILE A O 1
ATOM 2922 N N . PHE A 1 368 ? 25.699 -9.468 3.883 1.00 91.69 368 PHE A N 1
ATOM 2923 C CA . PHE A 1 368 ? 26.300 -10.141 5.026 1.00 91.69 368 PHE A CA 1
ATOM 2924 C C . PHE A 1 368 ? 27.827 -10.013 5.031 1.00 91.69 368 PHE A C 1
ATOM 2926 O O . PHE A 1 368 ? 28.390 -9.602 6.039 1.00 91.69 368 PHE A O 1
ATOM 2933 N N . ALA A 1 369 ? 28.499 -10.257 3.903 1.00 91.44 369 ALA A N 1
ATOM 2934 C CA . ALA A 1 369 ? 29.952 -10.111 3.779 1.00 91.44 369 ALA A CA 1
ATOM 2935 C C . ALA A 1 369 ? 30.441 -8.700 4.152 1.00 91.44 369 ALA A C 1
ATOM 2937 O O . ALA A 1 369 ? 31.542 -8.526 4.670 1.00 91.44 369 ALA A O 1
ATOM 2938 N N . ARG A 1 370 ? 29.605 -7.687 3.908 1.00 86.56 370 ARG A N 1
ATOM 2939 C CA . ARG A 1 370 ? 29.927 -6.286 4.159 1.00 86.56 370 ARG A CA 1
ATOM 2940 C C . ARG A 1 370 ? 29.604 -5.812 5.574 1.00 86.56 370 ARG A C 1
ATOM 2942 O O . ARG A 1 370 ? 30.362 -5.033 6.146 1.00 86.56 370 ARG A O 1
ATOM 2949 N N . PHE A 1 371 ? 28.448 -6.203 6.099 1.00 87.38 371 PHE A N 1
ATOM 2950 C CA . PHE A 1 371 ? 27.894 -5.651 7.337 1.00 87.38 371 PHE A CA 1
ATOM 2951 C C . PHE A 1 371 ? 27.803 -6.671 8.474 1.00 87.38 371 PHE A C 1
ATOM 2953 O O . PHE A 1 371 ? 27.372 -6.313 9.569 1.00 87.38 371 PHE A O 1
ATOM 2960 N N . ASN A 1 372 ? 28.182 -7.927 8.222 1.00 93.00 372 ASN A N 1
ATOM 2961 C CA . ASN A 1 372 ? 28.016 -9.065 9.126 1.00 93.00 372 ASN A CA 1
ATOM 2962 C C . ASN A 1 372 ? 26.559 -9.246 9.611 1.00 93.00 372 ASN A C 1
ATOM 2964 O O . ASN A 1 372 ? 26.307 -9.646 10.746 1.00 93.00 372 ASN A O 1
ATOM 2968 N N . ALA A 1 373 ? 25.597 -8.891 8.754 1.00 92.88 373 ALA A N 1
ATOM 2969 C CA . ALA A 1 373 ? 24.157 -8.986 8.984 1.00 92.88 373 ALA A CA 1
ATOM 2970 C C . ALA A 1 373 ? 23.434 -9.056 7.630 1.00 92.88 373 ALA A C 1
ATOM 2972 O O . ALA A 1 373 ? 23.715 -8.237 6.753 1.00 92.88 373 ALA A O 1
ATOM 2973 N N . TYR A 1 374 ? 22.515 -10.007 7.442 1.00 93.38 374 TYR A N 1
ATOM 2974 C CA . TYR A 1 374 ? 21.839 -10.216 6.152 1.00 93.38 374 TYR A CA 1
ATOM 2975 C C . TYR A 1 374 ? 20.826 -9.106 5.851 1.00 93.38 374 TYR A C 1
ATOM 2977 O O . TYR A 1 374 ? 20.705 -8.631 4.724 1.00 93.38 374 TYR A O 1
ATOM 2985 N N . TRP A 1 375 ? 20.111 -8.639 6.871 1.00 92.62 375 TRP A N 1
ATOM 2986 C CA . TRP A 1 375 ? 18.964 -7.743 6.741 1.00 92.62 375 TRP A CA 1
ATOM 2987 C C . TRP A 1 375 ? 19.323 -6.289 7.050 1.00 92.62 375 TRP A C 1
ATOM 2989 O O . TRP A 1 375 ? 18.438 -5.470 7.312 1.00 92.62 375 TRP A O 1
ATOM 2999 N N . LYS A 1 376 ? 20.616 -5.931 7.011 1.00 89.00 376 LYS A N 1
ATOM 3000 C CA . LYS A 1 376 ? 21.100 -4.587 7.372 1.00 89.00 376 LYS A CA 1
ATOM 3001 C C . LYS A 1 376 ? 20.447 -3.473 6.553 1.00 89.00 376 LYS A C 1
ATOM 3003 O O . LYS A 1 376 ? 20.141 -2.416 7.095 1.00 89.00 376 LYS A O 1
ATOM 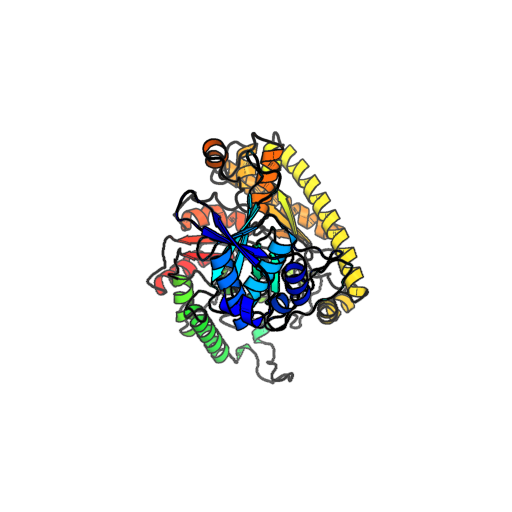3008 N N . ASN A 1 377 ? 20.193 -3.744 5.276 1.00 85.38 377 ASN A N 1
ATOM 3009 C CA . ASN A 1 377 ? 19.562 -2.795 4.366 1.00 85.38 377 ASN A CA 1
ATOM 3010 C C . ASN A 1 377 ? 18.033 -2.746 4.497 1.00 85.38 377 ASN A C 1
ATOM 3012 O O . ASN A 1 377 ? 17.430 -1.948 3.797 1.00 85.38 377 ASN A O 1
ATOM 3016 N N . HIS A 1 378 ? 17.391 -3.566 5.337 1.00 90.38 378 HIS A N 1
ATOM 3017 C CA . HIS A 1 378 ? 15.930 -3.596 5.479 1.00 90.38 378 HIS A CA 1
ATOM 3018 C C . HIS A 1 378 ? 15.443 -2.678 6.602 1.00 90.38 378 HIS A C 1
ATOM 3020 O O . HIS A 1 378 ? 16.068 -2.592 7.662 1.00 90.38 378 HIS A O 1
ATOM 3026 N N . PHE A 1 379 ? 14.292 -2.047 6.394 1.00 89.69 379 PHE A N 1
ATOM 3027 C CA . PHE A 1 379 ? 13.674 -1.094 7.309 1.00 89.69 379 PHE A CA 1
ATOM 3028 C C . PHE A 1 379 ? 12.900 -1.778 8.440 1.00 89.69 379 PHE A C 1
ATOM 3030 O O . PHE A 1 379 ? 12.307 -2.844 8.269 1.00 89.69 379 PHE A O 1
ATOM 3037 N N . ASN A 1 380 ? 12.889 -1.130 9.600 1.00 94.62 380 ASN A N 1
ATOM 3038 C CA . ASN A 1 380 ? 11.908 -1.312 10.658 1.00 94.62 380 ASN A CA 1
ATOM 3039 C C . ASN A 1 380 ? 10.790 -0.287 10.429 1.00 94.62 380 ASN A C 1
ATOM 3041 O O . ASN A 1 380 ? 11.016 0.916 10.560 1.00 94.62 380 ASN A O 1
ATOM 3045 N N . THR A 1 381 ? 9.592 -0.742 10.076 1.00 95.62 381 THR A N 1
ATOM 3046 C CA . THR A 1 381 ? 8.526 0.173 9.662 1.00 95.62 381 THR A CA 1
ATOM 3047 C C . THR A 1 381 ? 7.541 0.418 10.792 1.00 95.62 381 THR A C 1
ATOM 3049 O O . THR A 1 381 ? 6.956 -0.519 11.341 1.00 95.62 381 THR A O 1
ATOM 3052 N N . ILE A 1 382 ? 7.332 1.692 11.118 1.00 97.88 382 ILE A N 1
ATOM 3053 C CA . ILE A 1 382 ? 6.242 2.118 11.995 1.00 97.88 382 ILE A CA 1
ATOM 3054 C C . ILE A 1 382 ? 5.191 2.779 11.113 1.00 97.88 382 ILE A C 1
ATOM 3056 O O . ILE A 1 382 ? 5.456 3.771 10.437 1.00 97.88 382 ILE A O 1
ATOM 3060 N N . GLY A 1 383 ? 4.002 2.190 11.095 1.00 96.94 383 GLY A N 1
ATOM 3061 C CA . GLY A 1 383 ? 2.871 2.691 10.329 1.00 96.94 383 GLY A CA 1
ATOM 3062 C C . GLY A 1 383 ? 1.836 3.376 11.212 1.00 96.94 383 GLY A C 1
ATOM 3063 O O . GLY A 1 383 ? 1.832 3.204 12.432 1.00 96.94 383 GLY A O 1
ATOM 3064 N N . ILE A 1 384 ? 0.905 4.101 10.595 1.00 97.88 384 ILE A N 1
ATOM 3065 C CA . ILE A 1 384 ? -0.235 4.701 11.303 1.00 97.88 384 ILE A CA 1
ATOM 3066 C C . ILE A 1 384 ? -1.577 4.376 10.655 1.00 97.88 384 ILE A C 1
ATOM 3068 O O . ILE A 1 384 ? -1.651 4.070 9.460 1.00 97.88 384 ILE A O 1
ATOM 3072 N N . ASN A 1 385 ? -2.637 4.481 11.456 1.00 98.12 385 ASN A N 1
ATOM 3073 C CA . ASN A 1 385 ? -4.022 4.441 11.004 1.00 98.12 385 ASN A CA 1
ATOM 3074 C C . ASN A 1 385 ? -4.921 5.339 11.870 1.00 98.12 385 ASN A C 1
ATOM 3076 O O . ASN A 1 385 ? -4.742 5.379 13.090 1.00 98.12 385 ASN A O 1
ATOM 3080 N N . GLY A 1 386 ? -5.918 5.984 11.255 1.00 98.06 386 GLY A N 1
ATOM 3081 C CA . GLY A 1 386 ? -6.947 6.751 11.959 1.00 98.06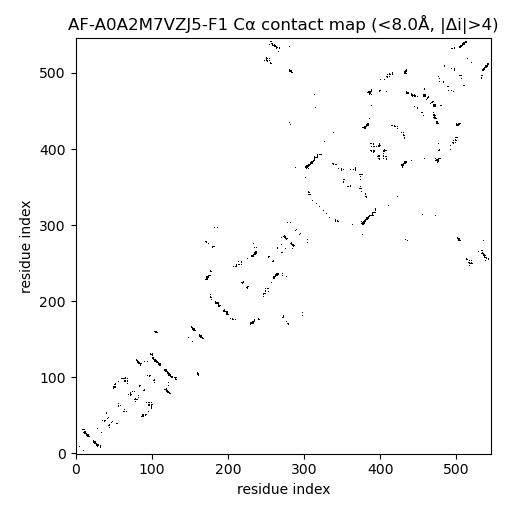 386 GLY A CA 1
ATOM 3082 C C . GLY A 1 386 ? -6.506 8.144 12.409 1.00 98.06 386 GLY A C 1
ATOM 3083 O O . GLY A 1 386 ? -6.914 8.574 13.482 1.00 98.06 386 GLY A O 1
ATOM 3084 N N . MET A 1 387 ? -5.664 8.848 11.638 1.00 98.62 387 MET A N 1
ATOM 3085 C CA . MET A 1 387 ? -5.294 10.241 11.951 1.00 98.62 387 MET A CA 1
ATOM 3086 C C . MET A 1 387 ? -6.519 11.164 11.947 1.00 98.62 387 MET A C 1
ATOM 3088 O O . MET A 1 387 ? -6.634 12.031 12.808 1.00 98.62 387 MET A O 1
ATOM 3092 N N . ASN A 1 388 ? -7.451 10.944 11.013 1.00 98.38 388 ASN A N 1
ATOM 3093 C CA . ASN A 1 388 ? -8.697 11.701 10.951 1.00 98.38 388 ASN A CA 1
ATOM 3094 C C . ASN A 1 388 ? -9.491 11.602 12.255 1.00 98.38 388 ASN A C 1
ATOM 3096 O O . ASN A 1 388 ? -9.833 12.608 12.874 1.00 98.38 388 ASN A O 1
ATOM 3100 N N . GLU A 1 389 ? -9.718 10.375 12.718 1.00 98.56 389 GLU A N 1
ATOM 3101 C CA . GLU A 1 389 ? -10.448 10.155 13.959 1.00 98.56 389 GLU A CA 1
ATOM 3102 C C . GLU A 1 389 ? -9.621 10.541 15.191 1.00 98.56 389 GLU A C 1
ATOM 3104 O O . GLU A 1 389 ? -10.197 10.900 16.212 1.00 98.56 389 GLU A O 1
ATOM 3109 N N . ALA A 1 390 ? -8.288 10.545 15.115 1.00 98.69 390 ALA A N 1
ATOM 3110 C CA . ALA A 1 390 ? -7.449 11.094 16.178 1.00 98.69 390 ALA A CA 1
ATOM 3111 C C . ALA A 1 390 ? -7.706 12.595 16.376 1.00 98.69 390 ALA A C 1
ATOM 3113 O O . ALA A 1 390 ? -7.908 13.032 17.508 1.00 98.69 390 ALA A O 1
ATOM 3114 N N . ALA A 1 391 ? -7.743 13.360 15.278 1.00 98.56 391 ALA A N 1
ATOM 3115 C CA . ALA A 1 391 ? -8.064 14.784 15.302 1.00 98.56 391 ALA A CA 1
ATOM 3116 C C . ALA A 1 391 ? -9.494 15.019 15.812 1.00 98.56 391 ALA A C 1
ATOM 3118 O O . ALA A 1 391 ? -9.689 15.815 16.727 1.00 98.56 391 ALA A O 1
ATOM 3119 N N . LEU A 1 392 ? -10.474 14.253 15.313 1.00 97.81 392 LEU A N 1
ATOM 3120 C CA . LEU A 1 392 ? -11.868 14.360 15.755 1.00 97.81 392 LEU A CA 1
ATOM 3121 C C . LEU A 1 392 ? -12.030 14.102 17.253 1.00 97.81 392 LEU A C 1
ATOM 3123 O O . LEU A 1 392 ? -12.673 14.889 17.941 1.00 97.81 392 LEU A O 1
ATOM 3127 N N . ASN A 1 393 ? -11.452 13.013 17.763 1.00 98.25 393 ASN A N 1
ATOM 3128 C CA . ASN A 1 393 ? -11.600 12.649 19.169 1.00 98.25 393 ASN A CA 1
ATOM 3129 C C . ASN A 1 393 ? -10.868 13.623 20.112 1.00 98.25 393 ASN A C 1
ATOM 3131 O O . ASN A 1 393 ? -11.348 13.845 21.219 1.00 98.25 393 ASN A O 1
ATOM 3135 N N . LEU A 1 394 ? -9.740 14.211 19.689 1.00 98.44 394 LEU A N 1
ATOM 3136 C CA . LEU A 1 394 ? -8.941 15.115 20.528 1.00 98.44 394 LEU A CA 1
ATOM 3137 C C . LEU A 1 394 ? -9.385 16.582 20.435 1.00 98.44 394 LEU A C 1
ATOM 3139 O O . LEU A 1 394 ? -9.453 17.281 21.441 1.00 98.44 394 LEU A O 1
ATOM 3143 N N . LEU A 1 395 ? -9.620 17.069 19.216 1.00 97.94 395 LEU A N 1
ATOM 3144 C CA . LEU A 1 395 ? -9.845 18.486 18.910 1.00 97.94 395 LEU A CA 1
ATOM 3145 C C . LEU A 1 395 ? -11.317 18.804 18.620 1.00 97.94 395 LEU A C 1
ATOM 3147 O O . LEU A 1 395 ? -11.687 19.975 18.567 1.00 97.94 395 LEU A O 1
ATOM 3151 N N . GLY A 1 396 ? -12.151 17.789 18.377 1.00 97.25 396 GLY A N 1
ATOM 3152 C CA . GLY A 1 396 ? -13.512 17.976 17.869 1.00 97.25 396 GLY A CA 1
ATOM 3153 C C . GLY A 1 396 ? -13.566 18.444 16.410 1.00 97.25 396 GLY A C 1
ATOM 3154 O O . GLY A 1 396 ? -14.629 18.847 15.946 1.00 97.25 396 GLY A O 1
ATOM 3155 N N . GLN A 1 397 ? -12.435 18.414 15.698 1.00 96.69 397 GLN A N 1
ATOM 3156 C CA . GLN A 1 397 ? -12.286 18.831 14.303 1.00 96.69 397 GLN A CA 1
ATOM 3157 C C . GLN A 1 397 ? -11.541 17.748 13.524 1.00 96.69 397 GLN A C 1
ATOM 3159 O O . GLN A 1 397 ? -10.630 17.115 14.056 1.00 96.69 397 GLN A O 1
ATOM 3164 N N . ASP A 1 398 ? -11.927 17.524 12.274 1.00 96.81 398 ASP A N 1
ATOM 3165 C CA . ASP A 1 398 ? -11.294 16.530 11.409 1.00 96.81 398 ASP A CA 1
ATOM 3166 C C . ASP A 1 398 ? -10.096 17.114 10.635 1.00 96.81 398 ASP A C 1
ATOM 3168 O O . ASP A 1 398 ? -9.806 18.313 10.720 1.00 96.81 398 ASP A O 1
ATOM 3172 N N . ILE A 1 399 ? -9.382 16.277 9.874 1.00 96.94 399 ILE A N 1
ATOM 3173 C CA . ILE A 1 399 ? -8.155 16.706 9.170 1.00 96.94 399 ILE A CA 1
ATOM 3174 C C . ILE A 1 399 ? -8.411 17.676 8.014 1.00 96.94 399 ILE A C 1
ATOM 3176 O O . ILE A 1 399 ? -7.462 18.167 7.418 1.00 96.94 399 ILE A O 1
ATOM 3180 N N . THR A 1 400 ? -9.673 17.924 7.672 1.00 96.94 400 THR A N 1
ATOM 3181 C CA . THR A 1 400 ? -10.062 18.819 6.581 1.00 96.94 400 THR A CA 1
ATOM 3182 C C . THR A 1 400 ? -10.137 20.272 7.050 1.00 96.94 400 THR A C 1
ATOM 3184 O O . THR A 1 400 ? -10.105 21.195 6.238 1.00 96.94 400 THR A O 1
ATOM 3187 N N . SER A 1 401 ? -10.188 20.487 8.369 1.00 97.81 401 SER A N 1
ATOM 3188 C CA . SER A 1 401 ? -10.064 21.809 8.980 1.00 97.81 401 SER A CA 1
ATOM 3189 C C . SER A 1 401 ? -8.596 22.261 9.050 1.00 97.81 401 SER A C 1
ATOM 3191 O O . SER A 1 401 ? -7.706 21.416 9.199 1.00 97.81 401 SER A O 1
ATOM 3193 N N . PRO A 1 402 ? -8.307 23.577 9.023 1.00 97.94 402 PRO A N 1
ATOM 3194 C CA . PRO A 1 402 ? -6.948 24.088 9.210 1.00 97.94 402 PRO A CA 1
ATOM 3195 C C . PRO A 1 402 ? -6.276 23.575 10.494 1.00 97.94 402 PRO A C 1
ATOM 3197 O O . PRO A 1 402 ? -5.097 23.218 10.482 1.00 97.94 402 PRO A O 1
ATOM 3200 N N . GLU A 1 403 ? -7.020 23.494 11.599 1.00 98.06 403 GLU A N 1
ATOM 3201 C CA . GLU A 1 403 ? -6.518 23.033 12.894 1.00 98.06 403 GLU A CA 1
ATOM 3202 C C . GLU A 1 403 ? -6.211 21.530 12.899 1.00 98.06 403 GLU A C 1
ATOM 3204 O O . GLU A 1 403 ? -5.169 21.113 13.416 1.00 98.06 403 GLU A O 1
ATOM 3209 N N . GLY A 1 404 ? -7.095 20.715 12.316 1.00 98.19 404 GLY A N 1
ATOM 3210 C CA . GLY A 1 404 ? -6.899 19.270 12.208 1.00 98.19 404 GLY A CA 1
ATOM 3211 C C . GLY A 1 404 ? -5.789 18.902 11.225 1.00 98.19 404 GLY A C 1
ATOM 3212 O O . GLY A 1 404 ? -4.986 18.013 11.520 1.00 98.19 404 GLY A O 1
ATOM 3213 N N . HIS A 1 405 ? -5.674 19.628 10.109 1.00 98.38 405 HIS A N 1
ATOM 3214 C CA . HIS A 1 405 ? -4.571 19.487 9.155 1.00 98.38 405 HIS A CA 1
ATOM 3215 C C . HIS A 1 405 ? -3.228 19.821 9.808 1.00 98.38 405 HIS A C 1
ATOM 3217 O O . HIS A 1 405 ? -2.284 19.031 9.743 1.00 98.38 405 HIS A O 1
ATOM 3223 N N . ALA A 1 406 ? -3.152 20.954 10.516 1.00 98.44 406 ALA A N 1
ATOM 3224 C CA . ALA A 1 406 ? -1.952 21.354 11.246 1.00 98.44 406 ALA A CA 1
ATOM 3225 C C . ALA A 1 406 ? -1.562 20.324 12.317 1.00 98.44 406 ALA A C 1
ATOM 3227 O O . ALA A 1 406 ? -0.382 20.010 12.469 1.00 98.44 406 ALA A O 1
ATOM 3228 N N . PHE A 1 407 ? -2.541 19.751 13.025 1.00 98.69 407 PHE A N 1
ATOM 3229 C CA . PHE A 1 407 ? -2.302 18.659 13.968 1.00 98.69 407 PHE A CA 1
ATOM 3230 C C . PHE A 1 407 ? -1.756 17.402 13.277 1.00 98.69 407 PHE A C 1
ATOM 3232 O O . PHE A 1 407 ? -0.754 16.852 13.729 1.00 98.69 407 PHE A O 1
ATOM 3239 N N . ALA A 1 408 ? -2.351 16.963 12.166 1.00 98.56 408 ALA A N 1
ATOM 3240 C CA . ALA A 1 408 ? -1.864 15.801 11.424 1.00 98.56 408 ALA A CA 1
ATOM 3241 C C . ALA A 1 408 ? -0.419 15.998 10.938 1.00 98.56 408 ALA A C 1
ATOM 3243 O O . ALA A 1 408 ? 0.420 15.111 11.115 1.00 98.56 408 ALA A O 1
ATOM 3244 N N . ALA A 1 409 ? -0.116 17.175 10.384 1.00 98.50 409 ALA A N 1
ATOM 3245 C CA . ALA A 1 409 ? 1.224 17.548 9.950 1.00 98.50 409 ALA A CA 1
ATOM 3246 C C . ALA A 1 409 ? 2.238 17.511 11.107 1.00 98.50 409 ALA A C 1
ATOM 3248 O O . ALA A 1 409 ? 3.302 16.904 10.970 1.00 98.50 409 ALA A O 1
ATOM 3249 N N . GLU A 1 410 ? 1.878 18.104 12.250 1.00 98.50 410 GLU A N 1
ATOM 3250 C CA . GLU A 1 410 ? 2.688 18.149 13.471 1.00 98.50 410 GLU A CA 1
ATOM 3251 C C . GLU A 1 410 ? 2.994 16.741 14.011 1.00 98.50 410 GLU A C 1
ATOM 3253 O O . GLU A 1 410 ? 4.138 16.437 14.352 1.00 98.50 410 GLU A O 1
ATOM 3258 N N . ILE A 1 411 ? 1.997 15.849 14.050 1.00 98.75 411 ILE A N 1
ATOM 3259 C CA . ILE A 1 411 ? 2.188 14.469 14.513 1.00 98.75 411 ILE A CA 1
ATOM 3260 C C . ILE A 1 411 ? 3.072 13.669 13.550 1.00 98.75 411 ILE A C 1
ATOM 3262 O O . ILE A 1 411 ? 3.949 12.934 14.005 1.00 98.75 411 ILE A O 1
ATOM 3266 N N . LEU A 1 412 ? 2.888 13.811 12.235 1.00 98.56 412 LEU A N 1
ATOM 3267 C CA . LEU A 1 412 ? 3.735 13.134 11.247 1.00 98.56 412 LEU A CA 1
ATOM 3268 C C . LEU A 1 412 ? 5.200 13.588 11.343 1.00 98.56 412 LEU A C 1
ATOM 3270 O O . LEU A 1 412 ? 6.101 12.747 11.292 1.00 98.56 412 LEU A O 1
ATOM 3274 N N . ASP A 1 413 ? 5.448 14.889 11.530 1.00 98.31 413 ASP A N 1
ATOM 3275 C CA . ASP A 1 413 ? 6.802 15.417 11.728 1.00 98.31 413 ASP A CA 1
ATOM 3276 C C . ASP A 1 413 ? 7.424 14.894 13.032 1.00 98.31 413 ASP A C 1
ATOM 3278 O O . ASP A 1 413 ? 8.547 14.386 13.003 1.00 98.31 413 ASP A O 1
ATOM 3282 N N . PHE A 1 414 ? 6.670 14.899 14.138 1.00 98.56 414 PHE A N 1
ATOM 3283 C CA . PHE A 1 414 ? 7.108 14.327 15.416 1.00 98.56 414 PHE A CA 1
ATOM 3284 C C . PHE A 1 414 ? 7.514 12.852 15.281 1.00 98.56 414 PHE A C 1
ATOM 3286 O O . PHE A 1 414 ? 8.568 12.434 15.768 1.00 98.56 414 PHE A O 1
ATOM 3293 N N . MET A 1 415 ? 6.702 12.048 14.587 1.00 98.50 415 MET A N 1
ATOM 3294 C CA . MET A 1 415 ? 7.024 10.642 14.348 1.00 98.50 415 MET A CA 1
ATOM 3295 C C . MET A 1 415 ? 8.291 10.490 13.505 1.00 98.50 415 MET A C 1
ATOM 3297 O O . MET A 1 415 ? 9.141 9.659 13.822 1.00 98.50 415 MET A O 1
ATOM 3301 N N . ARG A 1 416 ? 8.446 11.294 12.448 1.00 94.69 416 ARG A N 1
ATOM 3302 C CA . ARG A 1 416 ? 9.630 11.251 11.582 1.00 94.69 416 ARG A CA 1
ATOM 3303 C C . ARG A 1 416 ? 10.908 11.575 12.355 1.00 94.69 416 ARG A C 1
ATOM 3305 O O . ARG A 1 416 ? 11.887 10.845 12.217 1.00 94.69 416 ARG A O 1
ATOM 3312 N N . GLU A 1 417 ? 10.890 12.610 13.191 1.00 96.12 417 GLU A N 1
ATOM 3313 C CA . GLU A 1 417 ? 12.020 12.970 14.057 1.00 96.12 417 GLU A CA 1
ATOM 3314 C C . GLU A 1 417 ? 12.393 11.818 14.998 1.00 96.12 417 GLU A C 1
ATOM 3316 O O . GLU A 1 417 ? 13.561 11.444 15.098 1.00 96.12 417 GLU A O 1
ATOM 3321 N N . LYS A 1 418 ? 11.401 11.164 15.614 1.00 97.75 418 LYS A N 1
ATOM 3322 C CA . LYS A 1 418 ? 11.663 10.021 16.501 1.00 97.75 418 LYS A CA 1
ATOM 3323 C C . LYS A 1 418 ? 12.208 8.799 15.780 1.00 97.75 418 LYS A C 1
ATOM 3325 O O . LYS A 1 418 ? 13.068 8.105 16.317 1.00 97.75 418 LYS A O 1
ATOM 3330 N N . LEU A 1 419 ? 11.761 8.542 14.556 1.00 94.56 419 LEU A N 1
ATOM 3331 C CA . LEU A 1 419 ? 12.343 7.478 13.742 1.00 94.56 419 LEU A CA 1
ATOM 3332 C C . LEU A 1 419 ? 13.814 7.773 13.431 1.00 94.56 419 LEU A C 1
ATOM 3334 O O . LEU A 1 419 ? 14.626 6.856 13.522 1.00 94.56 419 LEU A O 1
ATOM 3338 N N . MET A 1 420 ? 14.178 9.030 13.146 1.00 89.88 420 MET A N 1
ATOM 3339 C CA . MET A 1 420 ? 15.581 9.433 12.969 1.00 89.88 420 MET A CA 1
ATOM 3340 C C . MET A 1 420 ? 16.412 9.197 14.238 1.00 89.88 420 MET A C 1
ATOM 3342 O O . MET A 1 420 ? 17.514 8.652 14.139 1.00 89.88 420 MET A O 1
ATOM 3346 N N . ASP A 1 421 ? 15.876 9.529 15.417 1.00 94.50 421 ASP A N 1
ATOM 3347 C CA . ASP A 1 421 ? 16.514 9.222 16.705 1.00 94.50 421 ASP A CA 1
ATOM 3348 C C . ASP A 1 421 ? 16.792 7.710 16.831 1.00 94.50 421 ASP A C 1
ATOM 3350 O O . ASP A 1 421 ? 17.917 7.301 17.129 1.00 94.50 421 ASP A O 1
ATOM 3354 N N . TYR A 1 422 ? 15.808 6.859 16.510 1.00 96.81 422 TYR A N 1
ATOM 3355 C CA . TYR A 1 422 ? 15.980 5.402 16.533 1.00 96.81 422 TYR A CA 1
ATOM 3356 C C . TYR A 1 422 ? 17.017 4.908 15.521 1.00 96.81 422 TYR A C 1
ATOM 3358 O O . TYR A 1 422 ? 17.776 3.985 15.840 1.00 96.81 422 TYR A O 1
ATOM 3366 N N . GLN A 1 423 ? 17.090 5.509 14.325 1.00 90.88 423 GLN A N 1
ATOM 3367 C CA . GLN A 1 423 ? 18.117 5.158 13.336 1.00 90.88 423 GLN A CA 1
ATOM 3368 C C . GLN A 1 423 ? 19.528 5.442 13.855 1.00 90.88 423 GLN A C 1
ATOM 3370 O O . GLN A 1 423 ? 20.447 4.670 13.572 1.00 90.88 423 GLN A O 1
ATOM 3375 N N . ASN A 1 424 ? 19.706 6.547 14.581 1.00 89.19 424 ASN A N 1
ATOM 3376 C CA . ASN A 1 424 ? 20.991 6.943 15.154 1.00 89.19 424 ASN A CA 1
ATOM 3377 C C . ASN A 1 424 ? 21.379 6.049 16.334 1.00 89.19 424 ASN A C 1
ATOM 3379 O O . ASN A 1 424 ? 22.527 5.628 16.434 1.00 89.19 424 ASN A O 1
ATOM 3383 N N . GLU A 1 425 ? 20.417 5.716 17.193 1.00 94.06 425 GLU A N 1
ATOM 3384 C CA . GLU A 1 425 ? 20.646 4.895 18.382 1.00 94.06 425 GLU A CA 1
ATOM 3385 C C . GLU A 1 425 ? 20.956 3.431 18.038 1.00 94.06 425 GLU A C 1
ATOM 3387 O O . GLU A 1 425 ? 21.893 2.835 18.563 1.00 94.06 425 GLU A O 1
ATOM 3392 N N . THR A 1 426 ? 20.162 2.832 17.149 1.00 92.69 426 THR A N 1
ATOM 3393 C CA . THR A 1 426 ? 20.242 1.391 16.842 1.00 92.69 426 THR A CA 1
ATOM 3394 C C . THR A 1 426 ? 21.160 1.079 15.666 1.00 92.69 426 THR A C 1
ATOM 3396 O O . THR A 1 426 ? 21.483 -0.084 15.417 1.00 92.69 426 THR A O 1
ATOM 3399 N N . ASN A 1 427 ? 21.545 2.105 14.899 1.00 88.06 427 ASN A N 1
ATOM 3400 C CA . ASN A 1 427 ? 22.209 1.971 13.607 1.00 88.06 427 ASN A CA 1
ATOM 3401 C C . ASN A 1 427 ? 21.406 1.122 12.588 1.00 88.06 427 ASN A C 1
ATOM 3403 O O . ASN A 1 427 ? 21.977 0.600 11.631 1.00 88.06 427 ASN A O 1
ATOM 3407 N N . ASN A 1 428 ? 20.092 0.958 12.762 1.00 90.19 428 ASN A N 1
ATOM 3408 C CA . ASN A 1 428 ? 19.204 0.298 11.798 1.00 90.19 428 ASN A CA 1
ATOM 3409 C C . ASN A 1 428 ? 18.364 1.327 11.035 1.00 90.19 428 ASN A C 1
ATOM 3411 O O . ASN A 1 428 ? 18.319 2.499 11.399 1.00 90.19 428 ASN A O 1
ATOM 3415 N N . LEU A 1 429 ? 17.749 0.904 9.932 1.00 89.62 429 LEU A N 1
ATOM 3416 C CA . LEU A 1 429 ? 16.896 1.767 9.116 1.00 89.62 429 LEU A CA 1
ATOM 3417 C C . LEU A 1 429 ? 15.464 1.747 9.648 1.00 89.62 429 LEU A C 1
ATOM 3419 O O . LEU A 1 429 ? 14.961 0.687 10.023 1.00 89.62 429 LEU A O 1
ATOM 3423 N N . TYR A 1 430 ? 14.815 2.903 9.662 1.00 91.44 430 TYR A N 1
ATOM 3424 C CA . TYR A 1 430 ? 13.452 3.122 10.126 1.00 91.44 430 TYR A CA 1
ATOM 3425 C C . TYR A 1 430 ? 12.709 4.024 9.150 1.00 91.44 430 TYR A C 1
ATOM 3427 O O . TYR A 1 430 ? 13.279 4.948 8.579 1.00 91.44 430 TYR A O 1
ATOM 3435 N N . ASN A 1 431 ? 11.420 3.772 8.965 1.00 91.31 431 ASN A N 1
ATOM 3436 C CA . ASN A 1 431 ? 10.590 4.599 8.102 1.00 91.31 431 ASN A CA 1
ATOM 3437 C C . ASN A 1 431 ? 9.151 4.703 8.604 1.00 91.31 431 ASN A C 1
ATOM 3439 O O . ASN A 1 431 ? 8.658 3.837 9.332 1.00 91.31 431 ASN A O 1
ATOM 3443 N N . LEU A 1 432 ? 8.502 5.793 8.190 1.00 93.88 432 LEU A N 1
ATOM 3444 C CA . LEU A 1 432 ? 7.103 6.081 8.477 1.00 93.88 432 LEU A CA 1
ATOM 3445 C C . LEU A 1 432 ? 6.241 5.658 7.290 1.00 93.88 432 LEU A C 1
ATOM 3447 O O . LEU A 1 432 ? 6.475 6.118 6.172 1.00 93.88 432 LEU A O 1
ATOM 3451 N N . GLU A 1 433 ? 5.238 4.817 7.526 1.00 94.12 433 GLU A N 1
ATOM 3452 C CA . GLU A 1 433 ? 4.372 4.293 6.464 1.00 94.12 433 GLU A CA 1
ATOM 3453 C C . GLU A 1 433 ? 2.894 4.661 6.653 1.00 94.12 433 GLU A C 1
ATOM 3455 O O . GLU A 1 433 ? 2.302 4.492 7.726 1.00 94.12 433 GLU A O 1
ATOM 3460 N N . ALA A 1 434 ? 2.269 5.086 5.556 1.00 93.62 434 ALA A N 1
ATOM 3461 C CA . ALA A 1 434 ? 0.827 5.115 5.405 1.00 93.62 434 ALA A CA 1
ATOM 3462 C C . ALA A 1 434 ? 0.329 3.683 5.151 1.00 93.62 434 ALA A C 1
ATOM 3464 O O . ALA A 1 434 ? 0.099 3.270 4.005 1.00 93.62 434 ALA A O 1
ATOM 3465 N N . THR A 1 435 ? 0.230 2.908 6.241 1.00 91.62 435 THR A N 1
ATOM 3466 C CA . THR A 1 435 ? -0.205 1.501 6.240 1.00 91.62 435 THR A CA 1
ATOM 3467 C C . THR A 1 435 ? -1.383 1.300 5.271 1.00 91.62 435 THR A C 1
ATOM 3469 O O . THR A 1 435 ? -2.348 2.056 5.354 1.00 91.62 435 THR A O 1
ATOM 3472 N N . PRO A 1 436 ? -1.374 0.287 4.382 1.00 86.25 436 PRO A N 1
ATOM 3473 C CA . PRO A 1 436 ? -2.502 0.017 3.480 1.00 86.25 436 PRO A CA 1
ATOM 3474 C C . PRO A 1 436 ? -3.848 -0.193 4.179 1.00 86.25 436 PRO A C 1
ATOM 3476 O O . PRO A 1 436 ? -4.891 0.164 3.646 1.00 86.25 436 PRO A O 1
ATOM 3479 N N . GLY A 1 437 ? -3.811 -0.771 5.379 1.00 85.62 437 GLY A N 1
ATOM 3480 C CA . GLY A 1 437 ? -4.921 -0.753 6.322 1.00 85.62 437 GLY A CA 1
ATOM 3481 C C . GLY A 1 437 ? -6.128 -1.637 6.010 1.00 85.62 437 GLY A C 1
ATOM 3482 O O . GLY A 1 437 ? -7.094 -1.594 6.768 1.00 85.62 437 GLY A O 1
ATOM 3483 N N . GLU A 1 438 ? -6.062 -2.503 4.993 1.00 84.81 438 GLU A N 1
ATOM 3484 C CA . GLU A 1 438 ? -7.169 -3.380 4.561 1.00 84.81 438 GLU A CA 1
ATOM 3485 C C . GLU A 1 438 ? -7.859 -4.124 5.717 1.00 84.81 438 GLU A C 1
ATOM 3487 O O . GLU A 1 438 ? -9.083 -4.158 5.810 1.00 84.81 438 GLU A O 1
ATOM 3492 N N . GLY A 1 439 ? -7.073 -4.699 6.633 1.00 86.12 439 GLY A N 1
ATOM 3493 C CA . GLY A 1 439 ? -7.599 -5.363 7.828 1.00 86.12 439 GLY A CA 1
ATOM 3494 C C . GLY A 1 439 ? -7.557 -4.512 9.100 1.00 86.12 439 GLY A C 1
ATOM 3495 O O . GLY A 1 439 ? -8.371 -4.720 10.003 1.00 86.12 439 GLY A O 1
ATOM 3496 N N . CYS A 1 440 ? -6.594 -3.590 9.225 1.00 89.81 440 CYS A N 1
ATOM 3497 C CA . CYS A 1 440 ? -6.372 -2.887 10.492 1.00 89.81 440 CYS A CA 1
ATOM 3498 C C . CYS A 1 440 ? -7.415 -1.795 10.756 1.00 89.81 440 CYS A C 1
ATOM 3500 O O . CYS A 1 440 ? -7.797 -1.627 11.912 1.00 89.81 440 CYS A O 1
ATOM 3502 N N . THR A 1 441 ? -7.933 -1.146 9.707 1.00 93.81 441 THR A N 1
ATOM 3503 C CA . THR A 1 441 ? -8.982 -0.112 9.785 1.00 93.81 441 THR A CA 1
ATOM 3504 C C . THR A 1 441 ? -10.204 -0.605 10.562 1.00 93.81 441 THR A C 1
ATOM 3506 O O . THR A 1 441 ? -10.601 0.015 11.546 1.00 93.81 441 THR A O 1
ATOM 3509 N N . TYR A 1 442 ? -10.738 -1.773 10.196 1.00 95.00 442 TYR A N 1
ATOM 3510 C CA . TYR A 1 442 ? -11.853 -2.412 10.899 1.00 95.00 442 TYR A CA 1
ATOM 3511 C C . TYR A 1 442 ? -11.431 -3.066 12.215 1.00 95.00 442 TYR A C 1
ATOM 3513 O O . TYR A 1 442 ? -12.165 -3.011 13.200 1.00 95.00 442 TYR A O 1
ATOM 3521 N N . ARG A 1 443 ? -10.264 -3.726 12.265 1.00 96.00 443 ARG A N 1
ATOM 3522 C CA . ARG A 1 443 ? -9.830 -4.439 13.479 1.00 96.00 443 ARG A CA 1
ATOM 3523 C C . ARG A 1 443 ? -9.642 -3.487 14.657 1.00 96.00 443 ARG A C 1
ATOM 3525 O O . ARG A 1 443 ? -10.054 -3.835 15.762 1.00 96.00 443 ARG A O 1
ATOM 3532 N N . PHE A 1 444 ? -9.000 -2.341 14.435 1.00 97.75 444 PHE A N 1
ATOM 3533 C CA . PHE A 1 444 ? -8.827 -1.321 15.465 1.00 97.75 444 PHE A CA 1
ATOM 3534 C C . PHE A 1 444 ? -10.178 -0.787 15.914 1.00 97.75 444 PHE A C 1
ATOM 3536 O O . PHE A 1 444 ? -10.505 -0.940 17.085 1.00 97.75 444 PHE A O 1
ATOM 3543 N N . ALA A 1 445 ? -11.002 -0.322 14.977 1.00 97.38 445 ALA A N 1
ATOM 3544 C CA . ALA A 1 445 ? -12.304 0.252 15.282 1.00 97.38 445 ALA A CA 1
ATOM 3545 C C . ALA A 1 445 ? -13.228 -0.719 16.046 1.00 97.38 445 ALA A C 1
ATOM 3547 O O . ALA A 1 445 ? -13.806 -0.354 17.064 1.00 97.38 445 ALA A O 1
ATOM 3548 N N . LYS A 1 446 ? -13.298 -1.997 15.646 1.00 97.12 446 LYS A N 1
ATOM 3549 C CA . LYS A 1 446 ? -14.078 -3.022 16.369 1.00 97.12 446 LYS A CA 1
ATOM 3550 C C . LYS A 1 446 ? -13.570 -3.244 17.794 1.00 97.12 446 LYS A C 1
ATOM 3552 O O . LYS A 1 446 ? -14.368 -3.376 18.715 1.00 97.12 446 LYS A O 1
ATOM 3557 N N . LYS A 1 447 ? -12.246 -3.281 17.988 1.00 97.56 447 LYS A N 1
ATOM 3558 C CA . LYS A 1 447 ? -11.644 -3.434 19.321 1.00 97.56 447 LYS A CA 1
ATOM 3559 C C . LYS A 1 447 ? -11.750 -2.187 20.180 1.00 97.56 447 LYS A C 1
ATOM 3561 O O . LYS A 1 447 ? -11.745 -2.313 21.398 1.00 97.56 447 LYS A O 1
ATOM 3566 N N . ASP A 1 448 ? -11.828 -1.020 19.567 1.00 98.19 448 ASP A N 1
ATOM 3567 C CA . ASP A 1 448 ? -12.123 0.222 20.260 1.00 98.19 448 ASP A CA 1
ATOM 3568 C C . ASP A 1 448 ? -13.574 0.283 20.702 1.00 98.19 448 ASP A C 1
ATOM 3570 O O . ASP A 1 448 ? -13.804 0.541 21.873 1.00 98.19 448 ASP A O 1
ATOM 3574 N N . LEU A 1 449 ? -14.530 -0.078 19.847 1.00 96.69 449 LEU A N 1
ATOM 3575 C CA . LEU A 1 449 ? -15.949 -0.122 20.212 1.00 96.69 449 LEU A CA 1
ATOM 3576 C C . LEU A 1 449 ? -16.227 -1.045 21.412 1.00 96.69 449 LEU A C 1
ATOM 3578 O O . LEU A 1 449 ? -17.044 -0.717 22.267 1.00 96.69 449 LEU A O 1
ATOM 3582 N N . GLU A 1 450 ? -15.531 -2.185 21.500 1.00 96.00 450 GLU A N 1
ATOM 3583 C CA . GLU A 1 450 ? -15.643 -3.118 22.635 1.00 96.00 450 GLU A CA 1
ATOM 3584 C C . GLU A 1 450 ? -15.219 -2.496 23.982 1.00 96.00 450 GLU A C 1
ATOM 3586 O O . GLU A 1 450 ? -15.700 -2.928 25.029 1.00 96.00 450 GLU A O 1
ATOM 3591 N N . VAL A 1 451 ? -14.293 -1.530 23.974 1.00 97.44 451 VAL A N 1
ATOM 3592 C CA . VAL A 1 451 ? -13.643 -0.989 25.185 1.00 97.44 451 VAL A CA 1
ATOM 3593 C C . VAL A 1 451 ? -14.087 0.445 25.487 1.00 97.44 451 VAL A C 1
ATOM 3595 O O . VAL A 1 451 ? -14.201 0.825 26.650 1.00 97.44 451 VAL A O 1
ATOM 3598 N N . TYR A 1 452 ? -14.350 1.230 24.447 1.00 96.75 452 TYR A N 1
ATOM 3599 C CA . TYR A 1 452 ? -14.662 2.653 24.475 1.00 96.75 452 TYR A CA 1
ATOM 3600 C C . TYR A 1 452 ? -15.908 2.916 23.615 1.00 96.75 452 TYR A C 1
ATOM 3602 O O . TYR A 1 452 ? -15.781 3.319 22.462 1.00 96.75 452 TYR A O 1
ATOM 3610 N N . PRO A 1 453 ? -17.125 2.696 24.143 1.00 93.69 453 PRO A N 1
ATOM 3611 C CA . PRO A 1 453 ? -18.359 2.864 23.369 1.00 93.69 453 PRO A CA 1
ATOM 3612 C C . PRO A 1 453 ? -18.576 4.279 22.807 1.00 93.69 453 PRO A C 1
ATOM 3614 O O . PRO A 1 453 ? -19.272 4.440 21.807 1.00 93.69 453 PRO A O 1
ATOM 3617 N N . ASP A 1 454 ? -17.969 5.289 23.437 1.00 95.19 454 ASP A N 1
ATOM 3618 C CA . ASP A 1 454 ? -18.122 6.703 23.078 1.00 95.19 454 ASP A CA 1
ATOM 3619 C C . ASP A 1 454 ? -17.078 7.207 22.066 1.00 95.19 454 ASP A C 1
ATOM 3621 O O . ASP A 1 454 ? -17.141 8.365 21.655 1.00 95.19 454 ASP A O 1
ATOM 3625 N N . ILE A 1 455 ? -16.115 6.370 21.658 1.00 97.69 455 ILE A N 1
ATOM 3626 C CA . ILE A 1 455 ? -15.092 6.764 20.682 1.00 97.69 455 ILE A CA 1
ATOM 3627 C C . ILE A 1 455 ? -15.711 7.040 19.308 1.00 97.69 455 ILE A C 1
ATOM 3629 O O . ILE A 1 455 ? -16.627 6.347 18.869 1.00 97.69 455 ILE A O 1
ATOM 3633 N N . ILE A 1 456 ? -15.190 8.050 18.614 1.00 97.75 456 ILE A N 1
ATOM 3634 C CA . ILE A 1 456 ? -15.671 8.447 17.289 1.00 97.75 456 ILE A CA 1
ATOM 3635 C C . ILE A 1 456 ? -14.978 7.609 16.209 1.00 97.75 456 ILE A C 1
ATOM 3637 O O . ILE A 1 456 ? -13.747 7.500 16.190 1.00 97.75 456 ILE A O 1
ATOM 3641 N N . PHE A 1 457 ? -15.775 7.060 15.290 1.00 97.38 457 PHE A N 1
ATOM 3642 C CA . PHE A 1 457 ? -15.338 6.327 14.095 1.00 97.38 457 PHE A CA 1
ATOM 3643 C C . PHE A 1 457 ? -15.542 7.144 12.812 1.00 97.38 457 PHE A C 1
ATOM 3645 O O . PHE A 1 457 ? -16.312 8.103 12.791 1.00 97.38 457 PHE A O 1
ATOM 3652 N N . ALA A 1 458 ? -14.930 6.719 11.704 1.00 96.38 458 ALA A N 1
ATOM 3653 C CA . ALA A 1 458 ? -15.12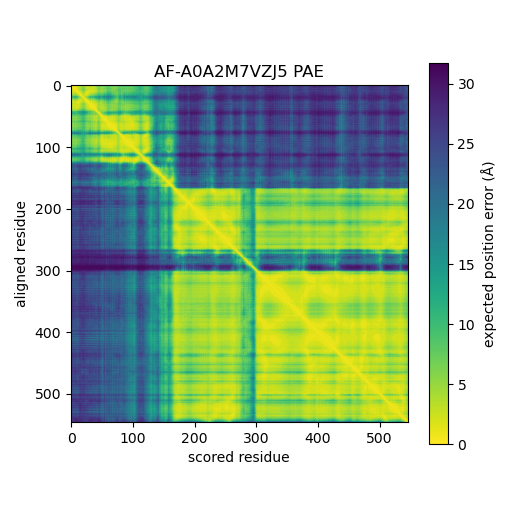3 7.376 10.408 1.00 96.38 458 ALA A CA 1
ATOM 3654 C C . ALA A 1 458 ? -16.592 7.316 9.943 1.00 96.38 458 ALA A C 1
ATOM 3656 O O . ALA A 1 458 ? -17.112 8.257 9.351 1.00 96.38 458 ALA A O 1
ATOM 3657 N N . ASN A 1 459 ? -17.283 6.215 10.255 1.00 95.94 459 ASN A N 1
ATOM 3658 C CA . ASN A 1 459 ? -18.705 5.998 9.988 1.00 95.94 459 ASN A CA 1
ATOM 3659 C C . ASN A 1 459 ? -19.567 6.003 11.261 1.00 95.94 459 ASN A C 1
ATOM 3661 O O . ASN A 1 459 ? -20.573 5.297 11.319 1.00 95.94 459 ASN A O 1
ATOM 3665 N N . ASP A 1 460 ? -19.195 6.793 12.273 1.00 95.06 460 ASP A N 1
ATOM 3666 C CA . ASP A 1 460 ? -19.819 6.800 13.608 1.00 95.06 460 ASP A CA 1
ATOM 3667 C C . ASP A 1 460 ? -21.357 6.849 13.584 1.00 95.06 460 ASP A C 1
ATOM 3669 O O . ASP A 1 460 ? -22.022 6.095 14.295 1.00 95.06 460 ASP A O 1
ATOM 3673 N N . LYS A 1 461 ? -21.938 7.672 12.698 1.00 93.81 461 LYS A N 1
ATOM 3674 C CA . LYS A 1 461 ? -23.397 7.760 12.522 1.00 93.81 461 LYS A CA 1
ATOM 3675 C C . LYS A 1 461 ? -24.014 6.416 12.131 1.00 93.81 461 LYS A C 1
ATOM 3677 O O . LYS A 1 461 ? -24.958 5.987 12.781 1.00 93.81 461 LYS A O 1
ATOM 3682 N N . ALA A 1 462 ? -23.460 5.736 11.127 1.00 95.00 462 ALA A N 1
ATOM 3683 C CA . ALA A 1 462 ? -23.962 4.441 10.664 1.00 95.00 462 ALA A CA 1
ATOM 3684 C C . ALA A 1 462 ? -23.754 3.338 11.716 1.00 95.00 462 ALA A C 1
ATOM 3686 O O . ALA A 1 462 ? -24.583 2.444 11.863 1.00 95.00 462 ALA A O 1
ATOM 3687 N N . VAL A 1 463 ? -22.673 3.410 12.497 1.00 95.06 463 VAL A N 1
ATOM 3688 C CA . VAL A 1 463 ? -22.433 2.479 13.611 1.00 95.06 463 VAL A CA 1
ATOM 3689 C C . VAL A 1 463 ? -23.517 2.642 14.680 1.00 95.06 463 VAL A C 1
ATOM 3691 O O . VAL A 1 463 ? -24.124 1.659 15.100 1.00 95.06 463 VAL A O 1
ATOM 3694 N N . LYS A 1 464 ? -23.797 3.885 15.092 1.00 90.88 464 LYS A N 1
ATOM 3695 C CA . LYS A 1 464 ? -24.747 4.193 16.172 1.00 90.88 464 LYS A CA 1
ATOM 3696 C C . LYS A 1 464 ? -26.214 4.062 15.756 1.00 90.88 464 LYS A C 1
ATOM 3698 O O . LYS A 1 464 ? -27.039 3.714 16.595 1.00 90.88 464 LYS A O 1
ATOM 3703 N N . GLN A 1 465 ? -26.547 4.354 14.498 1.00 94.31 465 GLN A N 1
ATOM 3704 C CA . GLN A 1 465 ? -27.931 4.365 14.003 1.00 94.31 465 GLN A CA 1
ATOM 3705 C C . GLN A 1 465 ? -28.328 3.045 13.338 1.00 94.31 465 GLN A C 1
ATOM 3707 O O . GLN A 1 465 ? -29.423 2.547 13.591 1.00 94.31 465 GLN A O 1
ATOM 3712 N N . ASP A 1 466 ? -27.427 2.450 12.554 1.00 94.62 466 ASP A N 1
ATOM 3713 C CA . ASP A 1 466 ? -27.738 1.303 11.692 1.00 94.62 466 ASP A CA 1
ATOM 3714 C C . ASP A 1 466 ? -27.053 0.004 12.146 1.00 94.62 466 ASP A C 1
ATOM 3716 O O . ASP A 1 466 ? -27.228 -1.048 11.528 1.00 94.62 466 ASP A O 1
ATOM 3720 N N . GLY A 1 467 ? -26.253 0.051 13.219 1.00 91.56 467 GLY A N 1
ATOM 3721 C CA . GLY A 1 467 ? -25.473 -1.096 13.687 1.00 91.56 467 GLY A CA 1
ATOM 3722 C C . GLY A 1 467 ? -24.404 -1.540 12.685 1.00 91.56 467 GLY A C 1
ATOM 3723 O O . GLY A 1 467 ? -24.057 -2.723 12.641 1.00 91.56 467 GLY A O 1
ATOM 3724 N N . ALA A 1 468 ? -23.913 -0.616 11.851 1.00 94.31 468 ALA A N 1
ATOM 3725 C CA . ALA A 1 468 ? -22.873 -0.899 10.871 1.00 94.31 468 ALA A CA 1
ATOM 3726 C C . ALA A 1 468 ? -21.541 -1.272 11.544 1.00 94.31 468 ALA A C 1
ATOM 3728 O O . ALA A 1 468 ? -21.233 -0.843 12.657 1.00 94.31 468 ALA A O 1
ATOM 3729 N N . ASP A 1 469 ? -20.711 -2.041 10.837 1.00 94.88 469 ASP A N 1
ATOM 3730 C CA . ASP A 1 469 ? -19.353 -2.337 11.292 1.00 94.88 469 ASP A CA 1
ATOM 3731 C C . ASP A 1 469 ? -18.506 -1.045 11.328 1.00 94.88 469 ASP A C 1
ATOM 3733 O O . ASP A 1 469 ? -18.455 -0.329 10.321 1.00 94.88 469 ASP A O 1
ATOM 3737 N N . PRO A 1 470 ? -17.814 -0.734 12.443 1.00 96.88 470 PRO A N 1
ATOM 3738 C CA . PRO A 1 470 ? -17.028 0.489 12.553 1.00 96.88 470 PRO A CA 1
ATOM 3739 C C . PRO A 1 470 ? -15.707 0.374 11.783 1.00 96.88 470 PRO A C 1
ATOM 3741 O O . PRO A 1 470 ? -15.085 -0.696 11.753 1.00 96.88 470 PRO A O 1
ATOM 3744 N N . TYR A 1 471 ? -15.243 1.488 11.214 1.00 97.31 471 TYR A N 1
ATOM 3745 C CA . TYR A 1 471 ? -13.908 1.604 10.623 1.00 97.31 471 TYR A CA 1
ATOM 3746 C C . TYR A 1 471 ? -13.255 2.960 10.916 1.00 97.31 471 TYR A C 1
ATOM 3748 O O . TYR A 1 471 ? -13.915 3.942 11.258 1.00 97.31 471 TYR A O 1
ATOM 3756 N N . TYR A 1 472 ? -11.933 2.999 10.762 1.00 98.06 472 TYR A N 1
ATOM 3757 C CA . TYR A 1 472 ? -11.134 4.223 10.780 1.00 98.06 472 TYR A CA 1
ATOM 3758 C C . TYR A 1 472 ? -10.635 4.581 9.388 1.00 98.06 472 TYR A C 1
ATOM 3760 O O . TYR A 1 472 ? -10.374 3.696 8.570 1.00 98.06 472 TYR A O 1
ATOM 3768 N N . THR A 1 473 ? -10.455 5.874 9.149 1.00 97.12 473 THR A N 1
ATOM 3769 C CA . THR A 1 473 ? -9.892 6.401 7.911 1.00 97.12 473 THR A CA 1
ATOM 3770 C C . THR A 1 473 ? -8.432 5.963 7.778 1.00 97.12 473 THR A C 1
ATOM 3772 O O . THR A 1 473 ? -7.667 5.965 8.751 1.00 97.12 473 THR A O 1
ATOM 3775 N N . ASN A 1 474 ? -8.041 5.532 6.575 1.00 96.31 474 ASN A N 1
ATOM 3776 C CA . ASN A 1 474 ? -6.725 4.939 6.362 1.00 96.31 474 ASN A CA 1
ATOM 3777 C C . ASN A 1 474 ? -5.606 5.969 6.569 1.00 96.31 474 ASN A C 1
ATOM 3779 O O . ASN A 1 474 ? -5.587 7.005 5.908 1.00 96.31 474 ASN A O 1
ATOM 3783 N N . SER A 1 475 ? -4.645 5.648 7.436 1.00 96.12 475 SER A N 1
ATOM 3784 C CA . SER A 1 475 ? -3.473 6.492 7.726 1.00 96.12 475 SER A CA 1
ATOM 3785 C C . SER A 1 475 ? -3.840 7.958 8.004 1.00 96.12 475 SER A C 1
ATOM 3787 O O . SER A 1 475 ? -4.444 8.225 9.043 1.00 96.12 475 SER A O 1
ATOM 3789 N N . SER A 1 476 ? -3.487 8.880 7.100 1.00 96.88 476 SER A N 1
ATOM 3790 C CA . SER A 1 476 ? -3.838 10.307 7.135 1.00 96.88 476 SER A CA 1
ATOM 3791 C C . SER A 1 476 ? -4.593 10.766 5.883 1.00 96.88 476 SER A C 1
ATOM 3793 O O . SER A 1 476 ? -4.500 11.933 5.507 1.00 96.88 476 SER A O 1
ATOM 3795 N N . ASN A 1 477 ? -5.291 9.844 5.216 1.00 96.38 477 ASN A N 1
ATOM 3796 C CA . ASN A 1 477 ? -6.136 10.179 4.076 1.00 96.38 477 ASN A CA 1
ATOM 3797 C C . ASN A 1 477 ? -7.360 10.979 4.526 1.00 96.38 477 ASN A C 1
ATOM 3799 O O . ASN A 1 477 ? -7.774 10.900 5.684 1.00 96.38 477 ASN A O 1
ATOM 3803 N N . LEU A 1 478 ? -7.964 11.692 3.577 1.00 97.00 478 LEU A N 1
ATOM 3804 C CA . LEU A 1 478 ? -9.249 12.361 3.769 1.00 97.00 478 LEU A CA 1
ATOM 3805 C C . LEU A 1 478 ? -10.356 11.348 4.118 1.00 97.00 478 LEU A C 1
ATOM 3807 O O . LEU A 1 478 ? -10.298 10.198 3.658 1.00 97.00 478 LEU A O 1
ATOM 3811 N N . PRO A 1 479 ? -11.375 11.761 4.897 1.00 95.06 479 PRO A N 1
ATOM 3812 C CA . PRO A 1 479 ? -12.564 10.950 5.127 1.00 95.06 479 PRO A CA 1
ATOM 3813 C C . PRO A 1 479 ? -13.184 10.471 3.811 1.00 95.06 479 PRO A C 1
ATOM 3815 O O . PRO A 1 479 ? -13.212 11.188 2.808 1.00 95.06 479 PRO A O 1
ATOM 3818 N N . VAL A 1 480 ? -13.714 9.247 3.816 1.00 90.94 480 VAL A N 1
ATOM 3819 C CA . VAL A 1 480 ? -14.379 8.680 2.636 1.00 90.94 480 VAL A CA 1
ATOM 3820 C C . VAL A 1 480 ? -15.564 9.562 2.241 1.00 90.94 480 VAL A C 1
ATOM 3822 O O . VAL A 1 480 ? -16.427 9.844 3.067 1.00 90.94 480 VAL A O 1
ATOM 3825 N N . GLY A 1 481 ? -15.613 9.971 0.971 1.00 88.88 481 GLY A N 1
ATOM 3826 C CA . GLY A 1 481 ? -16.690 10.811 0.442 1.00 88.88 481 GLY A CA 1
ATOM 3827 C C . GLY A 1 481 ? -16.603 12.289 0.833 1.00 88.88 481 GLY A C 1
ATOM 3828 O O . GLY A 1 481 ? -17.595 12.993 0.689 1.00 88.88 481 GLY A O 1
ATOM 3829 N N . PHE A 1 482 ? -15.451 12.761 1.325 1.00 94.06 482 PHE A N 1
ATOM 3830 C CA . PHE A 1 482 ? -15.270 14.166 1.701 1.00 94.06 482 PHE A CA 1
ATOM 3831 C C . PHE A 1 482 ? -15.432 15.142 0.521 1.00 94.06 482 PHE A C 1
ATOM 3833 O O . PHE A 1 482 ? -16.093 16.167 0.658 1.00 94.06 482 PHE A O 1
ATOM 3840 N N . THR A 1 483 ? -14.838 14.834 -0.634 1.00 94.38 483 THR A N 1
ATOM 3841 C CA . THR A 1 483 ? -14.921 15.673 -1.836 1.00 94.38 483 THR A CA 1
ATOM 3842 C C . THR A 1 483 ? -14.846 14.824 -3.102 1.00 94.38 483 THR A C 1
ATOM 3844 O O . THR A 1 483 ? -14.226 13.758 -3.105 1.00 94.38 483 THR A O 1
ATOM 3847 N N . ASP A 1 484 ? -15.491 15.300 -4.163 1.00 90.94 484 ASP A N 1
ATOM 3848 C CA . ASP A 1 484 ? -15.386 14.817 -5.541 1.00 90.94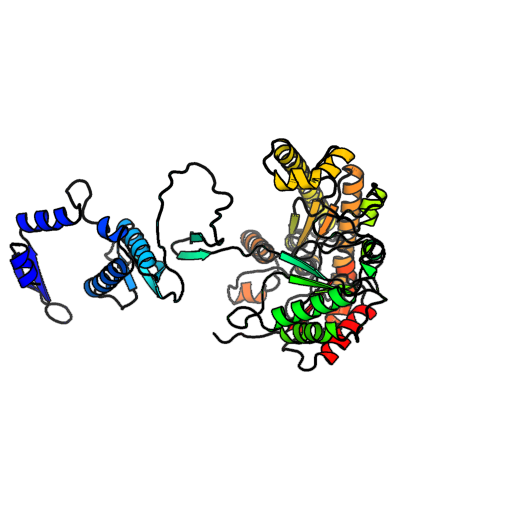 484 ASP A CA 1
ATOM 3849 C C . ASP A 1 484 ? -14.404 15.653 -6.387 1.00 90.94 484 ASP A C 1
ATOM 3851 O O . ASP A 1 484 ? -14.072 15.264 -7.509 1.00 90.94 484 ASP A O 1
ATOM 3855 N N . ASP A 1 485 ? -13.889 16.764 -5.848 1.00 94.50 485 ASP A N 1
ATOM 3856 C CA . ASP A 1 485 ? -12.863 17.580 -6.490 1.00 94.50 485 ASP A CA 1
ATOM 3857 C C . ASP A 1 485 ? -11.470 16.993 -6.227 1.00 94.50 485 ASP A C 1
ATOM 3859 O O . ASP A 1 485 ? -10.888 17.103 -5.143 1.00 94.50 485 ASP A O 1
ATOM 3863 N N . LEU A 1 486 ? -10.914 16.383 -7.274 1.00 94.31 486 LEU A N 1
ATOM 3864 C CA . LEU A 1 486 ? -9.578 15.801 -7.270 1.00 94.31 486 LEU A CA 1
ATOM 3865 C C . LEU A 1 486 ? -8.482 16.814 -6.903 1.00 94.31 486 LEU A C 1
ATOM 3867 O O . LEU A 1 486 ? -7.559 16.456 -6.175 1.00 94.31 486 LEU A O 1
ATOM 3871 N N . PHE A 1 487 ? -8.550 18.051 -7.401 1.00 96.06 487 PHE A N 1
ATOM 3872 C CA . PHE A 1 487 ? -7.516 19.054 -7.129 1.00 96.06 487 PHE A CA 1
ATOM 3873 C C . PHE A 1 487 ? -7.618 19.571 -5.701 1.00 96.06 487 PHE A C 1
ATOM 3875 O O . PHE A 1 487 ? -6.595 19.696 -5.037 1.00 96.06 487 PHE A O 1
ATOM 3882 N N . PHE A 1 488 ? -8.833 19.748 -5.185 1.00 96.56 488 PHE A N 1
ATOM 3883 C CA . PHE A 1 488 ? -9.014 20.087 -3.777 1.00 96.56 488 PHE A CA 1
ATOM 3884 C C . PHE A 1 488 ? -8.503 18.974 -2.847 1.00 96.56 488 PHE A C 1
ATOM 3886 O O . PHE A 1 488 ? -7.819 19.244 -1.859 1.00 96.56 488 PHE A O 1
ATOM 3893 N N . ALA A 1 489 ? -8.757 17.705 -3.190 1.00 96.56 489 ALA A N 1
ATOM 3894 C CA . ALA A 1 489 ? -8.199 16.574 -2.455 1.00 96.56 489 ALA A CA 1
ATOM 3895 C C . ALA A 1 489 ? -6.661 16.543 -2.510 1.00 96.56 489 ALA A C 1
ATOM 3897 O O . ALA A 1 489 ? -6.023 16.234 -1.504 1.00 96.56 489 ALA A O 1
ATOM 3898 N N . LEU A 1 490 ? -6.064 16.866 -3.663 1.00 96.62 490 LEU A N 1
ATOM 3899 C CA . LEU A 1 490 ? -4.612 16.971 -3.829 1.00 96.62 490 LEU A CA 1
ATOM 3900 C C . LEU A 1 490 ? -4.027 18.119 -2.994 1.00 96.62 490 LEU A C 1
ATOM 3902 O O . LEU A 1 490 ? -3.040 17.899 -2.296 1.00 96.62 490 LEU A O 1
ATOM 3906 N N . ASP A 1 491 ? -4.658 19.295 -2.999 1.00 97.00 491 ASP A N 1
ATOM 3907 C CA . ASP A 1 491 ? -4.234 20.466 -2.219 1.00 97.00 491 ASP A CA 1
ATOM 3908 C C . ASP A 1 491 ? -4.180 20.161 -0.713 1.00 97.00 491 ASP A C 1
ATOM 3910 O O . ASP A 1 491 ? -3.228 20.547 -0.035 1.00 97.00 491 ASP A O 1
ATOM 3914 N N . LEU A 1 492 ? -5.161 19.413 -0.196 1.00 96.94 492 LEU A N 1
ATOM 3915 C CA . LEU A 1 492 ? -5.230 19.001 1.213 1.00 96.94 492 LEU A CA 1
ATOM 3916 C C . LEU A 1 492 ? -4.340 17.804 1.573 1.00 96.94 492 LEU A C 1
ATOM 3918 O O . LEU A 1 492 ? -4.274 17.411 2.737 1.00 96.94 492 LEU A O 1
ATOM 3922 N N . GLN A 1 493 ? -3.723 17.139 0.599 1.00 97.00 493 GLN A N 1
ATOM 3923 C CA . GLN A 1 493 ? -2.956 15.916 0.851 1.00 97.00 493 GLN A CA 1
ATOM 3924 C C . GLN A 1 493 ? -1.481 16.056 0.493 1.00 97.00 493 GLN A C 1
ATOM 3926 O O . GLN A 1 493 ? -0.670 15.336 1.068 1.00 97.00 493 GLN A O 1
ATOM 3931 N N . ASP A 1 494 ? -1.105 16.965 -0.407 1.00 95.50 494 ASP A N 1
ATOM 3932 C CA . ASP A 1 494 ? 0.260 17.059 -0.929 1.00 95.50 494 ASP A CA 1
ATOM 3933 C C . ASP A 1 494 ? 1.325 17.106 0.178 1.00 95.50 494 ASP A C 1
ATOM 3935 O O . ASP A 1 494 ? 2.247 16.287 0.207 1.00 95.50 494 ASP A O 1
ATOM 3939 N N . ASP A 1 495 ? 1.169 18.000 1.154 1.00 95.12 495 ASP A N 1
ATOM 3940 C CA . ASP A 1 495 ? 2.138 18.163 2.235 1.00 95.12 495 ASP A CA 1
ATOM 3941 C C . ASP A 1 495 ? 2.151 16.963 3.198 1.00 95.12 495 ASP A C 1
ATOM 3943 O O . ASP A 1 495 ? 3.233 16.467 3.523 1.00 95.12 495 ASP A O 1
ATOM 3947 N N . LEU A 1 496 ? 0.989 16.439 3.606 1.00 96.44 496 LEU A N 1
ATOM 3948 C CA . LEU A 1 496 ? 0.892 15.273 4.492 1.00 96.44 496 LEU A CA 1
ATOM 3949 C C . LEU A 1 496 ? 1.530 14.039 3.853 1.00 96.44 496 LEU A C 1
ATOM 3951 O O . LEU A 1 496 ? 2.306 13.332 4.501 1.00 96.44 496 LEU A O 1
ATOM 3955 N N . GLN A 1 497 ? 1.262 13.801 2.568 1.00 94.00 497 GLN A N 1
ATOM 3956 C CA . GLN A 1 497 ? 1.777 12.635 1.858 1.00 94.00 497 GLN A CA 1
ATOM 3957 C C . GLN A 1 497 ? 3.305 12.687 1.704 1.00 94.00 497 GLN A C 1
ATOM 3959 O O . GLN A 1 497 ? 3.971 11.656 1.788 1.00 94.00 497 GLN A O 1
ATOM 3964 N N . THR A 1 498 ? 3.902 13.876 1.581 1.00 90.69 498 THR A N 1
ATOM 3965 C CA . THR A 1 498 ? 5.371 14.019 1.529 1.00 90.69 498 THR A CA 1
ATOM 3966 C C . THR A 1 498 ? 6.083 13.758 2.861 1.00 90.69 498 THR A C 1
ATOM 3968 O O . THR A 1 498 ? 7.305 13.594 2.874 1.00 90.69 498 THR A O 1
ATOM 3971 N N . LYS A 1 499 ? 5.362 13.692 3.990 1.00 92.44 499 LYS A N 1
ATOM 3972 C CA . LYS A 1 499 ? 5.967 13.412 5.307 1.00 92.44 499 LYS A CA 1
ATOM 3973 C C . LYS A 1 499 ? 6.264 11.928 5.525 1.00 92.44 499 LYS A C 1
ATOM 3975 O O . LYS A 1 499 ? 7.111 11.604 6.361 1.00 92.44 499 LYS A O 1
ATOM 3980 N N . TYR A 1 500 ? 5.629 11.033 4.769 1.00 90.25 500 TYR A N 1
ATOM 3981 C CA . TYR A 1 500 ? 5.933 9.605 4.813 1.00 90.25 500 TYR A CA 1
ATOM 3982 C C . TYR A 1 500 ? 7.283 9.321 4.150 1.00 90.25 500 TYR A C 1
ATOM 3984 O O . TYR A 1 500 ? 7.481 9.565 2.963 1.00 90.25 500 TYR A O 1
ATOM 3992 N N . THR A 1 501 ? 8.218 8.780 4.930 1.00 83.31 501 THR A N 1
ATOM 3993 C CA . THR A 1 501 ? 9.553 8.376 4.455 1.00 83.31 501 THR A CA 1
ATOM 3994 C C . THR A 1 501 ? 9.604 6.932 3.968 1.00 83.31 501 THR A C 1
ATOM 3996 O O . THR A 1 501 ? 10.604 6.508 3.399 1.00 83.31 501 THR A O 1
ATOM 3999 N N . GLY A 1 502 ? 8.547 6.167 4.238 1.00 79.50 502 GLY A N 1
ATOM 4000 C CA . GLY A 1 502 ? 8.330 4.823 3.744 1.00 79.50 502 GLY A CA 1
ATOM 4001 C C . GLY A 1 502 ? 7.339 4.820 2.599 1.00 79.50 502 GLY A C 1
ATOM 4002 O O . GLY A 1 502 ? 7.591 5.400 1.548 1.00 79.50 502 GLY A O 1
ATOM 4003 N N . GLY A 1 503 ? 6.220 4.121 2.787 1.00 80.00 503 GLY A N 1
ATOM 4004 C CA . GLY A 1 503 ? 5.208 4.012 1.752 1.00 80.00 503 GLY A CA 1
ATOM 4005 C C . GLY A 1 503 ? 4.019 4.933 1.926 1.00 80.00 503 GLY A C 1
ATOM 4006 O O . GLY A 1 503 ? 3.447 5.001 3.009 1.00 80.00 503 GLY A O 1
ATOM 4007 N N . THR A 1 504 ? 3.613 5.585 0.839 1.00 88.31 504 THR A N 1
ATOM 4008 C CA . THR A 1 504 ? 2.295 6.208 0.734 1.00 88.31 504 THR A CA 1
ATOM 4009 C C . THR A 1 504 ? 1.757 6.164 -0.692 1.00 88.31 504 THR A C 1
ATOM 4011 O O . THR A 1 504 ? 2.529 5.975 -1.623 1.00 88.31 504 THR A O 1
ATOM 4014 N N . VAL A 1 505 ? 0.443 6.315 -0.860 1.00 90.88 505 VAL A N 1
ATOM 4015 C CA . VAL A 1 505 ? -0.222 6.506 -2.152 1.00 90.88 505 VAL A CA 1
ATOM 4016 C C . VAL A 1 505 ? -1.467 7.365 -1.960 1.00 90.88 505 VAL A C 1
ATOM 4018 O O . VAL A 1 505 ? -2.239 7.141 -1.023 1.00 90.88 505 VAL A O 1
ATOM 4021 N N . LEU A 1 506 ? -1.690 8.302 -2.876 1.00 94.00 506 LEU A N 1
ATOM 4022 C CA . LEU A 1 506 ? -2.963 9.006 -2.984 1.00 94.00 506 LEU A CA 1
ATOM 4023 C C . LEU A 1 506 ? -3.775 8.456 -4.161 1.00 94.00 506 LEU A C 1
ATOM 4025 O O . LEU A 1 506 ? -3.278 8.354 -5.282 1.00 94.00 506 LEU A O 1
ATOM 4029 N N . HIS A 1 507 ? -5.033 8.107 -3.905 1.00 93.75 507 HIS A N 1
ATOM 4030 C CA . HIS A 1 507 ? -5.973 7.691 -4.942 1.00 93.75 507 HIS A CA 1
ATOM 4031 C C . HIS A 1 507 ? -6.805 8.891 -5.392 1.00 93.75 507 HIS A C 1
ATOM 4033 O O . HIS A 1 507 ? -7.559 9.455 -4.601 1.00 93.75 507 HIS A O 1
ATOM 4039 N N . GLY A 1 508 ? -6.687 9.259 -6.664 1.00 93.38 508 GLY A N 1
ATOM 4040 C CA . GLY A 1 508 ? -7.557 10.222 -7.322 1.00 93.38 508 GLY A CA 1
ATOM 4041 C C . GLY A 1 508 ? -8.808 9.533 -7.846 1.00 93.38 508 GLY A C 1
ATOM 4042 O O . GLY A 1 508 ? -8.839 9.112 -9.002 1.00 93.38 508 GLY A O 1
ATOM 4043 N N . TYR A 1 509 ? -9.809 9.357 -6.985 1.00 92.56 509 TYR A N 1
ATOM 4044 C CA . TYR A 1 509 ? -11.059 8.697 -7.359 1.00 92.56 509 TYR A CA 1
ATOM 4045 C C . TYR A 1 509 ? -11.843 9.524 -8.378 1.00 92.56 509 TYR A C 1
ATOM 4047 O O . TYR A 1 509 ? -12.042 10.720 -8.189 1.00 92.56 509 TYR A O 1
ATOM 4055 N N . ILE A 1 510 ? -12.316 8.869 -9.437 1.00 90.94 510 ILE A N 1
ATOM 4056 C CA . ILE A 1 510 ? -13.192 9.467 -10.447 1.00 90.94 510 ILE A CA 1
ATOM 4057 C C . ILE A 1 510 ? -14.413 8.567 -10.681 1.00 90.94 510 ILE A C 1
ATOM 4059 O O . ILE A 1 510 ? -14.341 7.338 -10.579 1.00 90.94 510 ILE A O 1
ATOM 4063 N N . GLY A 1 511 ? -15.562 9.186 -10.955 1.00 88.56 511 GLY A N 1
ATOM 4064 C CA . GLY A 1 511 ? -16.852 8.488 -11.002 1.00 88.56 511 GLY A CA 1
ATOM 4065 C C . GLY A 1 511 ? -17.000 7.496 -12.157 1.00 88.56 511 GLY A C 1
ATOM 4066 O O . GLY A 1 511 ? -17.729 6.518 -12.032 1.00 88.56 511 GLY A O 1
ATOM 4067 N N . GLU A 1 512 ? -16.289 7.707 -13.261 1.00 90.44 512 GLU A N 1
ATOM 4068 C CA . GLU A 1 512 ? -16.325 6.842 -14.440 1.00 90.44 512 GLU A CA 1
ATOM 4069 C C . GLU A 1 512 ? -14.980 6.851 -15.173 1.00 90.44 512 GLU A C 1
ATOM 4071 O O . GLU A 1 512 ? -14.071 7.614 -14.835 1.00 90.44 512 GLU A O 1
ATOM 4076 N N . ARG A 1 513 ? -14.848 5.992 -16.187 1.00 92.44 513 ARG A N 1
ATOM 4077 C CA . ARG A 1 513 ? -13.669 5.987 -17.057 1.00 92.44 513 ARG A CA 1
ATOM 4078 C C . ARG A 1 513 ? -13.507 7.330 -17.773 1.00 92.44 513 ARG A C 1
ATOM 4080 O O . ARG A 1 513 ? -14.482 7.924 -18.227 1.00 92.44 513 ARG A O 1
ATOM 4087 N N . ILE A 1 514 ? -12.264 7.747 -17.985 1.00 93.50 514 ILE A N 1
ATOM 4088 C CA . ILE A 1 514 ? -11.977 8.869 -18.884 1.00 93.50 514 ILE A CA 1
ATOM 4089 C C . ILE A 1 514 ? -12.094 8.341 -20.323 1.00 93.50 514 ILE A C 1
ATOM 4091 O O . ILE A 1 514 ? -11.572 7.272 -20.645 1.00 93.50 514 ILE A O 1
ATOM 4095 N N . GLN A 1 515 ? -12.845 9.038 -21.178 1.00 92.44 515 GLN A N 1
ATOM 4096 C CA . GLN A 1 515 ? -13.089 8.583 -22.556 1.00 92.44 515 GLN A CA 1
ATOM 4097 C C . GLN A 1 515 ? -11.914 8.887 -23.484 1.00 92.44 515 GLN A C 1
ATOM 4099 O O . GLN A 1 515 ? -11.621 8.097 -24.375 1.00 92.44 515 GLN A O 1
ATOM 4104 N N . ASP A 1 516 ? -11.244 10.015 -23.256 1.00 94.81 516 ASP A N 1
ATOM 4105 C CA . ASP A 1 516 ? -10.106 10.467 -24.046 1.00 94.81 516 ASP A CA 1
ATOM 4106 C C . ASP A 1 516 ? -8.786 10.213 -23.289 1.00 94.81 516 ASP A C 1
ATOM 4108 O O . ASP A 1 516 ? -8.520 10.890 -22.287 1.00 94.81 516 ASP A O 1
ATOM 4112 N N . PRO A 1 517 ? -7.942 9.265 -23.740 1.00 94.12 517 PRO A N 1
ATOM 4113 C CA . PRO A 1 517 ? -6.626 9.026 -23.151 1.00 94.12 517 PRO A CA 1
ATOM 4114 C C . PRO A 1 517 ? -5.736 10.276 -23.118 1.00 94.12 517 PRO A C 1
ATOM 4116 O O . PRO A 1 517 ? -4.923 10.428 -22.204 1.00 94.12 517 PRO A O 1
ATOM 4119 N N . GLU A 1 518 ? -5.911 11.204 -24.062 1.00 96.06 518 GLU A N 1
ATOM 4120 C CA . GLU A 1 518 ? -5.172 12.467 -24.095 1.00 96.06 518 GLU A CA 1
ATOM 4121 C C . GLU A 1 518 ? -5.538 13.358 -22.897 1.00 96.06 518 GLU A C 1
ATOM 4123 O O . GLU A 1 518 ? -4.671 13.976 -22.271 1.00 96.06 518 GLU A O 1
ATOM 4128 N N . ALA A 1 519 ? -6.812 13.374 -22.497 1.00 96.19 519 ALA A N 1
ATOM 4129 C CA . ALA A 1 519 ? -7.251 14.053 -21.282 1.00 96.19 519 ALA A CA 1
ATOM 4130 C C . ALA A 1 519 ? -6.644 13.410 -20.023 1.00 96.19 519 ALA A C 1
ATOM 4132 O O . ALA A 1 519 ? -6.212 14.127 -19.118 1.00 96.19 519 ALA A O 1
ATOM 4133 N N . THR A 1 520 ? -6.541 12.075 -19.972 1.00 96.06 520 THR A N 1
ATOM 4134 C CA . THR A 1 520 ? -5.864 11.364 -18.872 1.00 96.06 520 THR A CA 1
ATOM 4135 C C . THR A 1 520 ? -4.388 11.732 -18.786 1.00 96.06 520 THR A C 1
ATOM 4137 O O . THR A 1 520 ? -3.907 12.066 -17.702 1.00 96.06 520 THR A O 1
ATOM 4140 N N . LYS A 1 521 ? -3.681 11.750 -19.922 1.00 97.25 521 LYS A N 1
ATOM 4141 C CA . LYS A 1 521 ? -2.288 12.203 -20.004 1.00 97.25 521 LYS A CA 1
ATOM 4142 C C . LYS A 1 521 ? -2.132 13.618 -19.448 1.00 97.25 521 LYS A C 1
ATOM 4144 O O . LYS A 1 521 ? -1.284 13.859 -18.591 1.00 97.25 521 LYS A O 1
ATOM 4149 N N . ASN A 1 522 ? -2.976 14.548 -19.895 1.00 97.62 522 ASN A N 1
ATOM 4150 C CA . ASN A 1 522 ? -2.935 15.943 -19.457 1.00 97.62 522 ASN A CA 1
ATOM 4151 C C . ASN A 1 522 ? -3.255 16.107 -17.964 1.00 97.62 522 ASN A C 1
ATOM 4153 O O . ASN A 1 522 ? -2.630 16.932 -17.294 1.00 97.62 522 ASN A O 1
ATOM 4157 N N . LEU A 1 523 ? -4.166 15.295 -17.418 1.00 96.88 523 LEU A N 1
ATOM 4158 C CA . LEU A 1 523 ? -4.454 15.260 -15.985 1.00 96.88 523 LEU A CA 1
ATOM 4159 C C . LEU A 1 523 ? -3.234 14.801 -15.178 1.00 96.88 523 LEU A C 1
ATOM 4161 O O . LEU A 1 523 ? -2.801 15.513 -14.274 1.00 96.88 523 LEU A O 1
ATOM 4165 N N . VAL A 1 524 ? -2.648 13.651 -15.528 1.00 97.00 524 VAL A N 1
ATOM 4166 C CA . VAL A 1 524 ? -1.451 13.116 -14.857 1.00 97.00 524 VAL A CA 1
ATOM 4167 C C . VAL A 1 524 ? -0.302 14.121 -14.943 1.00 97.00 524 VAL A C 1
ATOM 4169 O O . VAL A 1 524 ? 0.339 14.407 -13.932 1.00 97.00 524 VAL A O 1
ATOM 4172 N N . LYS A 1 525 ? -0.092 14.733 -16.116 1.00 97.12 525 LYS A N 1
ATOM 4173 C CA . LYS A 1 525 ? 0.894 15.801 -16.321 1.00 97.12 525 LYS A CA 1
ATOM 4174 C C . LYS A 1 525 ? 0.656 16.970 -15.375 1.00 97.12 525 LYS A C 1
ATOM 4176 O O . LYS A 1 525 ? 1.574 17.375 -14.667 1.00 97.12 525 LYS A O 1
ATOM 4181 N N . LYS A 1 526 ? -0.573 17.481 -15.305 1.00 97.06 526 LYS A N 1
ATOM 4182 C CA . LYS A 1 526 ? -0.918 18.585 -14.404 1.00 97.06 526 LYS A CA 1
ATOM 4183 C C . LYS A 1 526 ? -0.635 18.228 -12.943 1.00 97.06 526 LYS A C 1
ATOM 4185 O O . LYS A 1 526 ? -0.005 19.021 -12.256 1.00 97.06 526 LYS A O 1
ATOM 4190 N N . ILE A 1 527 ? -1.008 17.029 -12.490 1.00 96.56 527 ILE A N 1
ATOM 4191 C CA . ILE A 1 527 ? -0.734 16.578 -11.116 1.00 96.56 527 ILE A CA 1
ATOM 4192 C C . ILE A 1 527 ? 0.774 16.551 -10.839 1.00 96.56 527 ILE A C 1
ATOM 4194 O O . ILE A 1 527 ? 1.239 17.137 -9.864 1.00 96.56 527 ILE A O 1
ATOM 4198 N N . VAL A 1 528 ? 1.547 15.916 -11.723 1.00 95.50 528 VAL A N 1
ATOM 4199 C CA . VAL A 1 528 ? 3.000 15.758 -11.568 1.00 95.50 528 VAL A CA 1
ATOM 4200 C C . VAL A 1 528 ? 3.719 17.103 -11.461 1.00 95.50 528 VAL A C 1
ATOM 4202 O O . VAL A 1 528 ? 4.618 17.237 -10.631 1.00 95.50 528 VAL A O 1
ATOM 4205 N N . TYR A 1 529 ? 3.334 18.092 -12.275 1.00 95.75 529 TYR A N 1
ATOM 4206 C CA . TYR A 1 529 ? 3.967 19.415 -12.276 1.00 95.75 529 TYR A CA 1
ATOM 4207 C C . TYR A 1 529 ? 3.440 20.356 -11.183 1.00 95.75 529 TYR A C 1
ATOM 4209 O O . TYR A 1 529 ? 4.181 21.248 -10.772 1.00 95.75 529 TYR A O 1
ATOM 4217 N N . SER A 1 530 ? 2.213 20.168 -10.689 1.00 95.75 530 SER A N 1
ATOM 4218 C CA . SER A 1 530 ? 1.624 21.022 -9.646 1.00 95.75 530 SER A CA 1
ATOM 4219 C C . SER A 1 530 ? 1.939 20.570 -8.218 1.00 95.75 530 SER A C 1
ATOM 4221 O O . SER A 1 530 ? 2.014 21.418 -7.334 1.00 95.75 530 SER A O 1
ATOM 4223 N N . TYR A 1 531 ? 2.158 19.272 -7.994 1.00 95.31 531 TYR A N 1
ATOM 4224 C CA . TYR A 1 531 ? 2.262 18.692 -6.652 1.00 95.31 531 TYR A CA 1
ATOM 4225 C C . TYR A 1 531 ? 3.588 17.964 -6.410 1.00 95.31 531 TYR A C 1
ATOM 4227 O O . TYR A 1 531 ? 4.290 17.580 -7.351 1.00 95.31 531 TYR A O 1
ATOM 4235 N N . LYS A 1 532 ? 3.943 17.775 -5.134 1.00 92.12 532 LYS A N 1
ATOM 4236 C CA . LYS A 1 532 ? 5.175 17.113 -4.667 1.00 92.12 532 LYS A CA 1
ATOM 4237 C C . LYS A 1 532 ? 4.960 15.668 -4.225 1.00 92.12 532 LYS A C 1
ATOM 4239 O O . LYS A 1 532 ? 5.946 14.948 -4.032 1.00 92.12 532 LYS A O 1
ATOM 4244 N N . LEU A 1 533 ? 3.708 15.256 -4.030 1.00 89.75 533 LEU A N 1
ATOM 4245 C CA . LEU A 1 533 ? 3.354 13.951 -3.495 1.00 89.75 533 LEU A CA 1
ATOM 4246 C C . LEU A 1 533 ? 4.028 12.828 -4.290 1.00 89.75 533 LEU A C 1
ATOM 4248 O O . LEU A 1 533 ? 4.099 12.868 -5.521 1.00 89.75 533 LEU A O 1
ATOM 4252 N N . PRO A 1 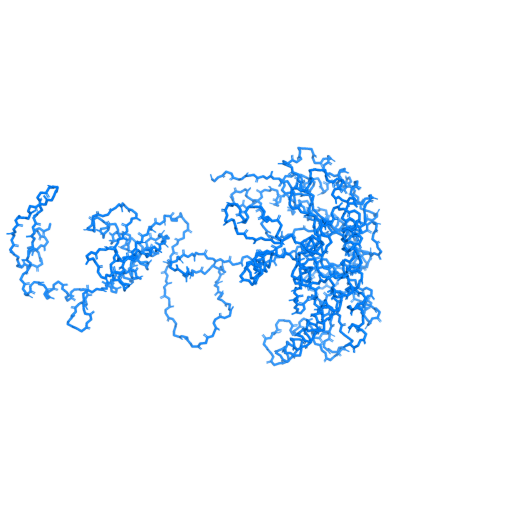534 ? 4.557 11.824 -3.583 1.00 86.06 534 PRO A N 1
ATOM 4253 C CA . PRO A 1 534 ? 5.540 10.918 -4.152 1.00 86.06 534 PRO A CA 1
ATOM 4254 C C . PRO A 1 534 ? 4.934 9.887 -5.104 1.00 86.06 534 PRO A C 1
ATOM 4256 O O . PRO A 1 534 ? 5.629 9.395 -5.994 1.00 86.06 534 PRO A O 1
ATOM 4259 N N . TYR A 1 535 ? 3.674 9.519 -4.879 1.00 89.69 535 TYR A N 1
ATOM 4260 C CA . TYR A 1 535 ? 3.059 8.355 -5.492 1.00 89.69 535 TYR A CA 1
ATOM 4261 C C . TYR A 1 535 ? 1.538 8.497 -5.509 1.00 89.69 535 TYR A C 1
ATOM 4263 O O . TYR A 1 535 ? 0.925 8.787 -4.476 1.00 89.69 535 TYR A O 1
ATOM 4271 N N . PHE A 1 536 ? 0.927 8.308 -6.675 1.00 94.62 536 PHE A N 1
ATOM 4272 C CA . PHE A 1 536 ? -0.519 8.427 -6.839 1.00 94.62 536 PHE A CA 1
ATOM 4273 C C . PHE A 1 536 ? -1.054 7.544 -7.955 1.00 94.62 536 PHE A C 1
ATOM 4275 O O . PHE A 1 536 ? -0.305 7.001 -8.763 1.00 94.62 536 PHE A O 1
ATOM 4282 N N . THR A 1 537 ? -2.372 7.427 -8.013 1.00 95.06 537 THR A N 1
ATOM 4283 C CA . THR A 1 537 ? -3.079 6.794 -9.123 1.00 95.06 537 THR A CA 1
ATOM 4284 C C . THR A 1 537 ? -4.379 7.533 -9.419 1.00 95.06 537 THR A C 1
ATOM 4286 O O . THR A 1 537 ? -4.921 8.208 -8.545 1.00 95.06 537 THR A O 1
ATOM 4289 N N . ILE A 1 538 ? -4.886 7.398 -10.640 1.00 95.44 538 ILE A N 1
ATOM 4290 C CA . ILE A 1 538 ? -6.249 7.788 -11.001 1.00 95.44 538 ILE A CA 1
ATOM 4291 C C . ILE A 1 538 ? -7.116 6.544 -10.851 1.00 95.44 538 ILE A C 1
ATOM 4293 O O . ILE A 1 538 ? -6.770 5.505 -11.387 1.00 95.44 538 ILE A O 1
ATOM 4297 N N . THR A 1 539 ? -8.215 6.598 -10.107 1.00 92.81 539 THR A N 1
ATOM 4298 C CA . THR A 1 539 ? -9.025 5.412 -9.789 1.00 92.81 539 THR A CA 1
ATOM 4299 C C . THR A 1 539 ? -10.457 5.596 -10.297 1.00 92.81 539 THR A C 1
ATOM 4301 O O . THR A 1 539 ? -11.291 6.132 -9.565 1.00 92.81 539 THR A O 1
ATOM 4304 N N . PRO A 1 540 ? -10.761 5.181 -11.542 1.00 92.25 540 PRO A N 1
ATOM 4305 C CA . PRO A 1 540 ? -12.117 5.187 -12.060 1.00 92.25 540 PRO A CA 1
ATOM 4306 C C . PRO A 1 540 ? -12.961 4.080 -11.448 1.00 92.25 540 PRO A C 1
ATOM 4308 O O . PRO A 1 540 ? -12.482 2.981 -11.166 1.00 92.25 540 PRO A O 1
ATOM 4311 N N . THR A 1 541 ? -14.253 4.355 -11.309 1.00 89.81 541 THR A N 1
ATOM 4312 C CA . THR A 1 541 ? -15.235 3.314 -11.006 1.00 89.81 541 THR A CA 1
ATOM 4313 C C . THR A 1 541 ? -15.611 2.586 -12.294 1.00 89.81 541 THR A C 1
ATOM 4315 O O . THR A 1 541 ? -15.994 3.202 -13.288 1.00 89.81 541 THR A O 1
ATOM 4318 N N . PHE A 1 542 ? -15.523 1.257 -12.281 1.00 85.50 542 PHE A N 1
ATOM 4319 C CA . PHE A 1 542 ? -15.960 0.406 -13.385 1.00 85.50 542 PHE A CA 1
ATOM 4320 C C . PHE A 1 542 ? -16.641 -0.858 -12.853 1.00 85.50 542 PHE A C 1
ATOM 4322 O O . PHE A 1 542 ? -16.427 -1.281 -11.719 1.00 85.50 542 PHE A O 1
ATOM 4329 N N . SER A 1 543 ? -17.498 -1.455 -13.680 1.00 81.88 543 SER A N 1
ATOM 4330 C CA . SER A 1 543 ? -18.235 -2.683 -13.369 1.00 81.88 543 SER A CA 1
ATOM 4331 C C . SER A 1 543 ? -17.974 -3.737 -14.436 1.00 81.88 543 SER A C 1
ATOM 4333 O O . SER A 1 543 ? -17.796 -3.413 -15.608 1.00 81.88 543 SER A O 1
ATOM 4335 N N . ILE A 1 544 ? -17.976 -5.004 -14.027 1.00 73.38 544 ILE A N 1
ATOM 4336 C CA . ILE A 1 544 ? -17.770 -6.153 -14.911 1.00 73.38 544 ILE A CA 1
ATOM 4337 C C . ILE A 1 544 ? -19.062 -6.970 -14.911 1.00 73.38 544 ILE A C 1
ATOM 4339 O O . ILE A 1 544 ? -19.519 -7.401 -13.851 1.00 73.38 544 ILE A O 1
ATOM 4343 N N . CYS A 1 545 ? -19.663 -7.163 -16.087 1.00 71.69 545 CYS A N 1
ATOM 4344 C CA . CYS A 1 545 ? -20.831 -8.030 -16.238 1.00 71.69 545 CYS A CA 1
ATOM 4345 C C . CYS A 1 545 ? -20.378 -9.510 -16.219 1.00 71.69 545 CYS A C 1
ATOM 4347 O O . CYS A 1 545 ? -19.408 -9.820 -16.915 1.00 71.69 545 CYS A O 1
ATOM 4349 N N . PRO A 1 546 ? -20.997 -10.392 -15.405 1.00 55.78 546 PRO A N 1
ATOM 4350 C CA . PRO A 1 546 ? -20.612 -11.803 -15.286 1.00 55.78 546 PRO A CA 1
ATOM 4351 C C . PRO A 1 546 ? -20.777 -12.655 -16.544 1.00 55.78 546 PRO A C 1
ATOM 4353 O O . PRO A 1 546 ? -21.763 -12.444 -17.287 1.00 55.78 546 PRO A O 1
#

InterPro domains:
  IPR004042 Intein DOD homing endonuclease, central region [PS50819] (37-102)
  IPR012833 Ribonucleoside-triphosphate reductase, anaerobic [PF13597] (167-546)
  IPR027434 Homing endonuclease [SSF55608] (50-140)

Solvent-accessible surface area (backbone atoms only — not comparable to full-atom values): 30553 Å² total; per-residue (Å²): 108,69,67,57,32,58,77,67,71,45,54,65,49,81,46,79,45,86,47,100,70,71,71,40,81,42,76,46,61,42,77,67,36,48,52,54,57,30,54,78,54,70,33,43,94,87,73,41,84,70,63,61,37,65,76,50,70,71,36,56,43,68,58,17,35,53,50,51,57,51,48,31,66,71,70,72,44,58,99,49,37,46,80,38,72,44,69,56,34,49,55,38,51,52,52,24,35,35,34,38,26,25,42,44,39,50,47,78,45,73,54,71,83,92,52,92,52,52,34,41,38,37,38,60,39,86,52,92,85,60,68,67,90,79,85,86,90,77,94,82,88,84,82,88,87,74,93,79,44,102,78,47,58,44,80,46,74,60,92,58,32,55,44,81,46,53,80,76,72,92,41,61,45,80,46,65,79,62,68,43,81,70,59,21,70,36,59,35,70,57,98,87,40,82,44,95,56,34,46,56,77,44,53,67,59,44,33,51,48,52,26,52,53,26,48,49,52,58,53,27,47,103,84,54,44,73,63,84,57,58,41,46,31,37,61,40,45,84,82,59,70,84,83,44,74,44,46,53,43,41,28,42,25,31,16,58,64,24,41,48,32,39,36,36,32,54,58,36,100,49,52,76,88,27,43,63,74,56,57,103,36,32,37,45,64,43,60,66,48,38,77,75,57,57,67,100,62,93,68,72,78,84,54,56,68,80,46,75,44,70,46,66,34,27,62,41,15,57,75,26,87,48,72,67,54,32,51,54,54,49,48,55,52,49,53,53,44,49,52,53,45,54,53,50,47,56,51,52,48,49,40,35,74,76,52,77,34,57,67,62,40,65,78,24,43,71,44,22,78,72,68,78,34,57,62,62,67,26,24,41,31,45,22,36,33,10,42,32,30,13,25,32,47,49,71,73,36,40,48,87,40,74,69,19,34,51,48,54,47,52,52,47,50,53,52,48,54,52,36,53,52,48,25,69,75,68,72,44,44,52,30,36,26,46,38,86,38,88,65,52,26,39,53,52,33,49,57,39,49,77,76,39,77,83,61,65,40,71,49,41,65,46,31,76,74,70,68,43,87,43,31,37,33,52,14,77,48,76,59,89,85,74,70,84,52,55,65,62,53,44,70,76,34,31,70,60,51,56,58,40,58,22,14,44,71,48,76,41,63,37,86,47,52,52,89,49,31,67,59,42,47,52,50,53,50,52,49,42,76,75,41,48,39,50,30,34,30,47,38,36,48,80,86,81,85,133

Secondary structure (DSSP, 8-state):
-HHHHHHTT--EEEEEE--SSS-EEEEEE-HHHHHHHHHHTT--TTT-S-S--HHHHT--HHHHHHHHHHHHHHHT--TTEEEES-HHHHHHHHHHHHHTTEEEEEEEEPP-TT--S-EEEEEEEE-SS------------S-------TTS-EEEEETTEEEEE------EEEE-SS--HHHHTSEEEETTEEEEEEGGG-HHHHHHHHHHHHHHHHH-STTSPPP-SSEEEEEE-TT--TT-GGGHHHHHHHHHH--SEEEE-SSSS--TTT---BTTTB---HHHHHHTT--SS-------EEEEEEEEHHHHHHH-SSHHHHHHHHHHHHHHHHHHHHHHHHHHHHHHHTTS-HHHHHHHHHHHHHHS-TTTTSEEEEEEE-HHHHHHHHHS--TTSHHHHHHHHHHHHHHHHHHHHHHHHHSSEEEEE----TTHHHHHHHHHHTT-TT---TTHHHHHHH-PPP---STTPPPTTS-S-HHHHHHTTHHHHHT-SSB--EEEEESS--S-HHHHHHHHHHHHHH---SEEEEEE------